Protein AF-0000000066254119 (afdb_homodimer)

Organism: Methanocaldococcus jannaschii (strain ATCC 43067 / DSM 2661 / JAL-1 / JCM 10045 / NBRC 100440) (NCBI:txid243232)

Nearest PDB structures (foldseek):
  2ejt-assembly1_A  TM=8.814E-01  e=1.852E-37  Pyrococcus horikoshii
  2ytz-assembly3_B  TM=8.829E-01  e=3.644E-37  Pyrococcus horikoshii
  2ytz-assembly3_A  TM=8.891E-01  e=6.777E-37  Pyrococcus horikoshii
  3axs-assembly1_A  TM=8.908E-01  e=1.238E-32  Aquifex aeolicus
  7qw8-assembly2_B  TM=5.969E-01  e=2.411E-04  Geobacillus stearothermophilus

Structure (mmCIF, N/CA/C/O backbone):
data_AF-0000000066254119-model_v1
#
loop_
_entity.id
_entity.type
_entity.pdbx_description
1 polymer 'tRNA (guanine(26)-N(2))-dimethyltransferase'
#
loop_
_atom_site.group_PDB
_atom_site.id
_atom_site.type_symbol
_atom_site.label_atom_id
_atom_site.label_alt_id
_atom_site.label_comp_id
_atom_site.label_asym_id
_atom_site.label_entity_id
_atom_site.label_seq_id
_atom_site.pdbx_PDB_ins_code
_atom_site.Cartn_x
_atom_site.Cartn_y
_atom_site.Cartn_z
_atom_site.occupancy
_atom_site.B_iso_or_equiv
_atom_site.auth_seq_id
_atom_site.auth_comp_id
_atom_site.auth_asym_id
_atom_site.auth_atom_id
_atom_site.pdbx_PDB_model_num
ATOM 1 N N . MET A 1 1 ? 25.312 -31.062 2.504 1 82.06 1 MET A N 1
ATOM 2 C CA . MET A 1 1 ? 25 -32.125 1.536 1 82.06 1 MET A CA 1
ATOM 3 C C . MET A 1 1 ? 24.703 -31.516 0.161 1 82.06 1 MET A C 1
ATOM 5 O O . MET A 1 1 ? 24.344 -30.344 0.052 1 82.06 1 MET A O 1
ATOM 9 N N . ILE A 1 2 ? 24.938 -32.281 -0.843 1 85.5 2 ILE A N 1
ATOM 10 C CA . ILE A 1 2 ? 24.75 -31.844 -2.217 1 85.5 2 ILE A CA 1
ATOM 11 C C . ILE A 1 2 ? 23.453 -32.438 -2.771 1 85.5 2 ILE A C 1
ATOM 13 O O . ILE A 1 2 ? 23.219 -33.656 -2.676 1 85.5 2 ILE A O 1
ATOM 17 N N . LEU A 1 3 ? 22.594 -31.547 -3.244 1 88.75 3 LEU A N 1
ATOM 18 C CA . LEU A 1 3 ? 21.312 -31.953 -3.834 1 88.75 3 LEU A CA 1
ATOM 19 C C . LEU A 1 3 ? 21.219 -31.469 -5.281 1 88.75 3 LEU A C 1
ATOM 21 O O . LEU A 1 3 ? 21.969 -30.594 -5.707 1 88.75 3 LEU A O 1
ATOM 25 N N . LYS A 1 4 ? 20.391 -32.219 -5.965 1 92.06 4 LYS A N 1
ATOM 26 C CA . LYS A 1 4 ? 20.094 -31.812 -7.332 1 92.06 4 LYS A CA 1
ATOM 27 C C . LYS A 1 4 ? 18.609 -31.531 -7.516 1 92.06 4 LYS A C 1
ATOM 29 O O . LYS A 1 4 ? 17.766 -32.281 -7.043 1 92.06 4 LYS A O 1
ATOM 34 N N . GLU A 1 5 ? 18.312 -30.406 -8.109 1 92.38 5 GLU A N 1
ATOM 35 C CA . GLU A 1 5 ? 16.953 -30.047 -8.523 1 92.38 5 GLU A CA 1
ATOM 36 C C . GLU A 1 5 ? 16.953 -29.453 -9.93 1 92.38 5 GLU A C 1
ATOM 38 O O . GLU A 1 5 ? 17.641 -28.469 -10.195 1 92.38 5 GLU A O 1
ATOM 43 N N . GLY A 1 6 ? 16.125 -30.094 -10.789 1 93.25 6 GLY A N 1
ATOM 44 C CA . GLY A 1 6 ? 16.25 -29.703 -12.18 1 93.25 6 GLY A CA 1
ATOM 45 C C . GLY A 1 6 ? 17.656 -29.875 -12.727 1 93.25 6 GLY A C 1
ATOM 46 O O . GLY A 1 6 ? 18.25 -30.953 -12.594 1 93.25 6 GLY A O 1
ATOM 47 N N . GLU A 1 7 ? 18.203 -28.828 -13.273 1 94.06 7 GLU A N 1
ATOM 48 C CA . GLU A 1 7 ? 19.531 -28.906 -13.875 1 94.06 7 GLU A CA 1
ATOM 49 C C . GLU A 1 7 ? 20.594 -28.312 -12.953 1 94.06 7 GLU A C 1
ATOM 51 O O . GLU A 1 7 ? 21.75 -28.125 -13.352 1 94.06 7 GLU A O 1
ATOM 56 N N . VAL A 1 8 ? 20.188 -28.062 -11.711 1 94.44 8 VAL A N 1
ATOM 57 C CA . VAL A 1 8 ? 21.094 -27.359 -10.805 1 94.44 8 VAL A CA 1
ATOM 58 C C . VAL A 1 8 ? 21.484 -28.281 -9.656 1 94.44 8 VAL A C 1
ATOM 60 O O . VAL A 1 8 ? 20.641 -28.938 -9.055 1 94.44 8 VAL A O 1
ATOM 63 N N . VAL A 1 9 ? 22.766 -28.344 -9.43 1 93.62 9 VAL A N 1
ATOM 64 C CA . VAL A 1 9 ? 23.328 -29 -8.258 1 93.62 9 VAL A CA 1
ATOM 65 C C . VAL A 1 9 ? 23.719 -27.969 -7.211 1 93.62 9 VAL A C 1
ATOM 67 O O . VAL A 1 9 ? 24.312 -26.938 -7.543 1 93.62 9 VAL A O 1
ATOM 70 N N . PHE A 1 10 ? 23.266 -28.219 -5.969 1 89.5 10 PHE A N 1
ATOM 71 C CA . PHE A 1 10 ? 23.516 -27.188 -4.98 1 89.5 10 PHE A CA 1
ATOM 72 C C . PHE A 1 10 ? 23.734 -27.797 -3.6 1 89.5 10 PHE A C 1
ATOM 74 O O . PHE A 1 10 ? 23.297 -28.922 -3.336 1 89.5 10 PHE A O 1
ATOM 81 N N . GLU A 1 11 ? 24.438 -27.047 -2.82 1 85.38 11 GLU A N 1
ATOM 82 C CA . GLU A 1 11 ? 24.75 -27.469 -1.46 1 85.38 11 GLU A CA 1
ATOM 83 C C . GLU A 1 11 ? 23.75 -26.906 -0.46 1 85.38 11 GLU A C 1
ATOM 85 O O . GLU A 1 11 ? 23.344 -25.75 -0.567 1 85.38 11 GLU A O 1
ATOM 90 N N . VAL A 1 12 ? 23.281 -27.75 0.381 1 78.69 12 VAL A N 1
ATOM 91 C CA . VAL A 1 12 ? 22.422 -27.328 1.484 1 78.69 12 VAL A CA 1
ATOM 92 C C . VAL A 1 12 ? 23.016 -27.812 2.809 1 78.69 12 VAL A C 1
ATOM 94 O O . VAL A 1 12 ? 23.844 -28.719 2.83 1 78.69 12 VAL A O 1
ATOM 97 N N . PRO A 1 13 ? 22.5 -27.078 3.828 1 76.56 13 PRO A N 1
ATOM 98 C CA . PRO A 1 13 ? 22.969 -27.594 5.117 1 76.56 13 PRO A CA 1
ATOM 99 C C . PRO A 1 13 ? 22.531 -29.031 5.383 1 76.56 13 PRO A C 1
ATOM 101 O O . PRO A 1 13 ? 21.469 -29.438 4.926 1 76.56 13 PRO A O 1
ATOM 104 N N . ASP A 1 14 ? 23.297 -29.75 6.215 1 72.06 14 ASP A N 1
ATOM 105 C CA . ASP A 1 14 ? 23 -31.141 6.516 1 72.06 14 ASP A CA 1
ATOM 106 C C . ASP A 1 14 ? 21.688 -31.281 7.297 1 72.06 14 ASP A C 1
ATOM 108 O O . ASP A 1 14 ? 20.906 -32.188 7.055 1 72.06 14 ASP A O 1
ATOM 112 N N . LYS A 1 15 ? 21.594 -30.359 8.328 1 67.5 15 LYS A N 1
ATOM 113 C CA . LYS A 1 15 ? 20.359 -30.359 9.102 1 67.5 15 LYS A CA 1
ATOM 114 C C . LYS A 1 15 ? 19.406 -29.281 8.617 1 67.5 15 LYS A C 1
ATOM 116 O O . LYS A 1 15 ? 19.625 -28.094 8.867 1 67.5 15 LYS A O 1
ATOM 121 N N . LEU A 1 16 ? 18.344 -29.812 7.742 1 68.81 16 LEU A N 1
ATOM 122 C CA . LEU A 1 16 ? 17.406 -28.828 7.207 1 68.81 16 LEU A CA 1
ATOM 123 C C . LEU A 1 16 ? 16.188 -28.688 8.117 1 68.81 16 LEU A C 1
ATOM 125 O O . LEU A 1 16 ? 15.5 -29.672 8.406 1 68.81 16 LEU A O 1
ATOM 129 N N . THR A 1 17 ? 15.953 -27.75 8.883 1 65.38 17 THR A N 1
ATOM 130 C CA . THR A 1 17 ? 14.789 -27.531 9.734 1 65.38 17 THR A CA 1
ATOM 131 C C . THR A 1 17 ? 13.773 -26.625 9.039 1 65.38 17 THR A C 1
ATOM 133 O O . THR A 1 17 ? 12.625 -26.516 9.484 1 65.38 17 THR A O 1
ATOM 136 N N . VAL A 1 18 ? 13.906 -26.203 7.852 1 69.5 18 VAL A N 1
ATOM 137 C CA . VAL A 1 18 ? 13.07 -25.312 7.039 1 69.5 18 VAL A CA 1
ATOM 138 C C . VAL A 1 18 ? 12.461 -24.234 7.914 1 69.5 18 VAL A C 1
ATOM 140 O O . VAL A 1 18 ? 11.242 -24.203 8.125 1 69.5 18 VAL A O 1
ATOM 143 N N . THR A 1 19 ? 13.062 -23.484 8.578 1 68.5 19 THR A N 1
ATOM 144 C CA . THR A 1 19 ? 12.664 -22.375 9.43 1 68.5 19 THR A CA 1
ATOM 145 C C . THR A 1 19 ? 13.414 -21.094 9.039 1 68.5 19 THR A C 1
ATOM 147 O O . THR A 1 19 ? 14.469 -21.172 8.406 1 68.5 19 THR A O 1
ATOM 150 N N . LYS A 1 20 ? 12.93 -20.078 9.508 1 66.5 20 LYS A N 1
ATOM 151 C CA . LYS A 1 20 ? 13.539 -18.766 9.258 1 66.5 20 LYS A CA 1
ATOM 152 C C . LYS A 1 20 ? 14.914 -18.672 9.898 1 66.5 20 LYS A C 1
ATOM 154 O O . LYS A 1 20 ? 15.758 -17.891 9.461 1 66.5 20 LYS A O 1
ATOM 159 N N . LYS A 1 21 ? 15.227 -19.531 10.766 1 67.06 21 LYS A N 1
ATOM 160 C CA . LYS A 1 21 ? 16.453 -19.453 11.555 1 67.06 21 LYS A CA 1
ATOM 161 C C . LYS A 1 21 ? 17.578 -20.266 10.914 1 67.06 21 LYS A C 1
ATOM 163 O O . LYS A 1 21 ? 18.734 -20.172 11.32 1 67.06 21 LYS A O 1
ATOM 168 N N . ASP A 1 22 ? 17.047 -20.828 9.875 1 70.94 22 ASP A N 1
ATOM 169 C CA . ASP A 1 22 ? 18.062 -21.625 9.203 1 70.94 22 ASP A CA 1
ATOM 170 C C . ASP A 1 22 ? 19.125 -20.734 8.578 1 70.94 22 ASP A C 1
ATOM 172 O O . ASP A 1 22 ? 18.828 -19.641 8.078 1 70.94 22 ASP A O 1
ATOM 176 N N . GLU A 1 23 ? 20.219 -21.266 8.633 1 70.56 23 GLU A N 1
ATOM 177 C CA . GLU A 1 23 ? 21.359 -20.5 8.102 1 70.56 23 GLU A CA 1
ATOM 178 C C . GLU A 1 23 ? 21.156 -20.188 6.617 1 70.56 23 GLU A C 1
ATOM 180 O O . GLU A 1 23 ? 21.453 -19.078 6.172 1 70.56 23 GLU A O 1
ATOM 185 N N . VAL A 1 24 ? 20.781 -21.203 5.906 1 76.12 24 VAL A N 1
ATOM 186 C CA . VAL A 1 24 ? 20.422 -21.047 4.504 1 76.12 24 VAL A CA 1
ATOM 187 C C . VAL A 1 24 ? 19.094 -21.75 4.23 1 76.12 24 VAL A C 1
ATOM 189 O O . VAL A 1 24 ? 18.969 -22.953 4.441 1 76.12 24 VAL A O 1
ATOM 192 N N . PHE A 1 25 ? 18.203 -20.969 3.695 1 82.5 25 PHE A N 1
ATOM 193 C CA . PHE A 1 25 ? 16.844 -21.469 3.551 1 82.5 25 PHE A CA 1
ATOM 194 C C . PHE A 1 25 ? 16.703 -22.328 2.289 1 82.5 25 PHE A C 1
ATOM 196 O O . PHE A 1 25 ? 17.172 -21.922 1.219 1 82.5 25 PHE A O 1
ATOM 203 N N . TYR A 1 26 ? 16.25 -23.5 2.447 1 84.06 26 TYR A N 1
ATOM 204 C CA . TYR A 1 26 ? 15.82 -24.359 1.36 1 84.06 26 TYR A CA 1
ATOM 205 C C . TYR A 1 26 ? 14.672 -25.266 1.808 1 84.06 26 TYR A C 1
ATOM 207 O O . TYR A 1 26 ? 14.789 -25.969 2.811 1 84.06 26 TYR A O 1
ATOM 215 N N . ASN A 1 27 ? 13.633 -25.234 1.086 1 83 27 ASN A N 1
ATOM 216 C CA . ASN A 1 27 ? 12.477 -26.094 1.378 1 83 27 ASN A CA 1
ATOM 217 C C . ASN A 1 27 ? 12.227 -27.094 0.258 1 83 27 ASN A C 1
ATOM 219 O O . ASN A 1 27 ? 11.664 -26.734 -0.782 1 83 27 ASN A O 1
ATOM 223 N N . PRO A 1 28 ? 12.547 -28.312 0.442 1 84.06 28 PRO A N 1
ATOM 224 C CA . PRO A 1 28 ? 12.375 -29.328 -0.598 1 84.06 28 PRO A CA 1
ATOM 225 C C . PRO A 1 28 ? 10.914 -29.5 -1.024 1 84.06 28 PRO A C 1
ATOM 227 O O . PRO A 1 28 ? 10.641 -29.859 -2.17 1 84.06 28 PRO A O 1
ATOM 230 N N . ARG A 1 29 ? 10.008 -29.203 -0.154 1 85.44 29 ARG A N 1
ATOM 231 C CA . ARG A 1 29 ? 8.586 -29.344 -0.445 1 85.44 29 ARG A CA 1
ATOM 232 C C . ARG A 1 29 ? 8.133 -28.344 -1.497 1 85.44 29 ARG A C 1
ATOM 234 O O . ARG A 1 29 ? 7.074 -28.5 -2.102 1 85.44 29 ARG A O 1
ATOM 241 N N . MET A 1 30 ? 9.039 -27.359 -1.735 1 90.94 30 MET A N 1
ATOM 242 C CA . MET A 1 30 ? 8.672 -26.297 -2.654 1 90.94 30 MET A CA 1
ATOM 243 C C . MET A 1 30 ? 9.188 -26.578 -4.062 1 90.94 30 MET A C 1
ATOM 245 O O . MET A 1 30 ? 9.109 -25.719 -4.941 1 90.94 30 MET A O 1
ATOM 249 N N . LYS A 1 31 ? 9.688 -27.781 -4.27 1 93.75 31 LYS A N 1
ATOM 250 C CA . LYS A 1 31 ? 10.172 -28.141 -5.598 1 93.75 31 LYS A CA 1
ATOM 251 C C . LYS A 1 31 ? 9.062 -28.031 -6.641 1 93.75 31 LYS A C 1
ATOM 253 O O . LYS A 1 31 ? 9.305 -27.562 -7.754 1 93.75 31 LYS A O 1
ATOM 258 N N . THR A 1 32 ? 7.879 -28.5 -6.266 1 95.81 32 THR A N 1
ATOM 259 C CA . THR A 1 32 ? 6.73 -28.406 -7.164 1 95.81 32 THR A CA 1
ATOM 260 C C . THR A 1 32 ? 6.48 -26.953 -7.566 1 95.81 32 THR A C 1
ATOM 262 O O . THR A 1 32 ? 6.242 -26.656 -8.742 1 95.81 32 THR A O 1
ATOM 265 N N . CYS A 1 33 ? 6.543 -26.094 -6.625 1 96.12 33 CYS A N 1
ATOM 266 C CA . CYS A 1 33 ? 6.359 -24.672 -6.863 1 96.12 33 CYS A CA 1
ATOM 267 C C . CYS A 1 33 ? 7.402 -24.141 -7.836 1 96.12 33 CYS A C 1
ATOM 269 O O . CYS A 1 33 ? 7.074 -23.391 -8.758 1 96.12 33 CYS A O 1
ATOM 271 N N . ARG A 1 34 ? 8.617 -24.516 -7.664 1 97.5 34 ARG A N 1
ATOM 272 C CA . ARG A 1 34 ? 9.727 -24.047 -8.484 1 97.5 34 ARG A CA 1
ATOM 273 C C . ARG A 1 34 ? 9.633 -24.594 -9.906 1 97.5 34 ARG A C 1
ATOM 275 O O . ARG A 1 34 ? 9.945 -23.906 -10.875 1 97.5 34 ARG A O 1
ATOM 282 N N . ASP A 1 35 ? 9.188 -25.875 -10.016 1 98.06 35 ASP A N 1
ATOM 283 C CA . ASP A 1 35 ? 8.969 -26.469 -11.328 1 98.06 35 ASP A CA 1
ATOM 284 C C . ASP A 1 35 ? 7.883 -25.719 -12.102 1 98.06 35 ASP A C 1
ATOM 286 O O . ASP A 1 35 ? 8.055 -25.406 -13.281 1 98.06 35 ASP A O 1
ATOM 290 N N . ILE A 1 36 ? 6.836 -25.422 -11.43 1 98.56 36 ILE A N 1
ATOM 291 C CA . ILE A 1 36 ? 5.73 -24.703 -12.055 1 98.56 36 ILE A CA 1
ATOM 292 C C . ILE A 1 36 ? 6.195 -23.297 -12.477 1 98.56 36 ILE A C 1
ATOM 294 O O . ILE A 1 36 ? 5.848 -22.828 -13.555 1 98.56 36 ILE A O 1
ATOM 298 N N . SER A 1 37 ? 6.977 -22.688 -11.664 1 98.56 37 SER A N 1
ATOM 299 C CA . SER A 1 37 ? 7.48 -21.359 -11.977 1 98.56 37 SER A CA 1
ATOM 300 C C . SER A 1 37 ? 8.312 -21.359 -13.258 1 98.56 37 SER A C 1
ATOM 302 O O . SER A 1 37 ? 8.219 -20.438 -14.07 1 98.56 37 SER A O 1
ATOM 304 N N . ILE A 1 38 ? 9.133 -22.375 -13.406 1 98.62 38 ILE A N 1
ATOM 305 C CA . ILE A 1 38 ? 9.938 -22.5 -14.617 1 98.62 38 ILE A CA 1
ATOM 306 C C . ILE A 1 38 ? 9.031 -22.594 -15.844 1 98.62 38 ILE A C 1
ATOM 308 O O . ILE A 1 38 ? 9.25 -21.891 -16.828 1 98.62 38 ILE A O 1
ATOM 312 N N . ALA A 1 39 ? 8.031 -23.438 -15.727 1 98.75 39 ALA A N 1
ATOM 313 C CA . ALA A 1 39 ? 7.117 -23.641 -16.844 1 98.75 39 ALA A CA 1
ATOM 314 C C . ALA A 1 39 ? 6.359 -22.344 -17.172 1 98.75 39 ALA A C 1
ATOM 316 O O . ALA A 1 39 ? 6.234 -21.969 -18.344 1 98.75 39 ALA A O 1
ATOM 317 N N . VAL A 1 40 ? 5.875 -21.656 -16.172 1 98.81 40 VAL A N 1
ATOM 318 C CA . VAL A 1 40 ? 5.055 -20.469 -16.344 1 98.81 40 VAL A CA 1
ATOM 319 C C . VAL A 1 40 ? 5.906 -19.328 -16.891 1 98.81 40 VAL A C 1
ATOM 321 O O . VAL A 1 40 ? 5.484 -18.609 -17.797 1 98.81 40 VAL A O 1
ATOM 324 N N . ILE A 1 41 ? 7.086 -19.109 -16.359 1 98.75 41 ILE A N 1
ATOM 325 C CA . ILE A 1 41 ? 7.941 -18.016 -16.812 1 98.75 41 ILE A CA 1
ATOM 326 C C . ILE A 1 41 ? 8.422 -18.281 -18.234 1 98.75 41 ILE A C 1
ATOM 328 O O . ILE A 1 41 ? 8.492 -17.359 -19.047 1 98.75 41 ILE A O 1
ATOM 332 N N . GLN A 1 42 ? 8.75 -19.547 -18.578 1 98.38 42 GLN A N 1
ATOM 333 C CA . GLN A 1 42 ? 9.086 -19.875 -19.969 1 98.38 42 GLN A CA 1
ATOM 334 C C . GLN A 1 42 ? 7.922 -19.594 -20.906 1 98.38 42 GLN A C 1
ATOM 336 O O . GLN A 1 42 ? 8.117 -19.078 -22 1 98.38 42 GLN A O 1
ATOM 341 N N . ALA A 1 43 ? 6.734 -20.016 -20.438 1 98.38 43 ALA A N 1
ATOM 342 C CA . ALA A 1 43 ? 5.547 -19.734 -21.25 1 98.38 43 ALA A CA 1
ATOM 343 C C . ALA A 1 43 ? 5.363 -18.234 -21.453 1 98.38 43 ALA A C 1
ATOM 345 O O . ALA A 1 43 ? 5.031 -17.797 -22.562 1 98.38 43 ALA A O 1
ATOM 346 N N . PHE A 1 44 ? 5.574 -17.469 -20.422 1 97.81 44 PHE A N 1
ATOM 347 C CA . PHE A 1 44 ? 5.496 -16.016 -20.5 1 97.81 44 PHE A CA 1
ATOM 348 C C . PHE A 1 44 ? 6.512 -15.461 -21.5 1 97.81 44 PHE A C 1
ATOM 350 O O . PHE A 1 44 ? 6.184 -14.609 -22.328 1 97.81 44 PHE A O 1
ATOM 357 N N . LEU A 1 45 ? 7.703 -15.953 -21.391 1 95.62 45 LEU A N 1
ATOM 358 C CA . LEU A 1 45 ? 8.773 -15.555 -22.297 1 95.62 45 LEU A CA 1
ATOM 359 C C . LEU A 1 45 ? 8.391 -15.836 -23.734 1 95.62 45 LEU A C 1
ATOM 361 O O . LEU A 1 45 ? 8.648 -15.016 -24.625 1 95.62 45 LEU A O 1
ATOM 365 N N . ASN A 1 46 ? 7.77 -16.922 -23.969 1 94.25 46 ASN A N 1
ATOM 366 C CA . ASN A 1 46 ? 7.41 -17.359 -25.312 1 94.25 46 ASN A CA 1
ATOM 367 C C . ASN A 1 46 ? 6.285 -16.516 -25.891 1 94.25 46 ASN A C 1
ATOM 369 O O . ASN A 1 46 ? 6.289 -16.203 -27.094 1 94.25 46 ASN A O 1
ATOM 373 N N . LEU A 1 47 ? 5.379 -16.125 -25.031 1 92.44 47 LEU A N 1
ATOM 374 C CA . LEU A 1 47 ? 4.133 -15.562 -25.547 1 92.44 47 LEU A CA 1
ATOM 375 C C . LEU A 1 47 ? 4.121 -14.047 -25.406 1 92.44 47 LEU A C 1
ATOM 377 O O . LEU A 1 47 ? 3.506 -13.352 -26.219 1 92.44 47 LEU A O 1
ATOM 381 N N . TYR A 1 48 ? 4.773 -13.508 -24.375 1 81.12 48 TYR A N 1
ATOM 382 C CA . TYR A 1 48 ? 4.551 -12.109 -24.016 1 81.12 48 TYR A CA 1
ATOM 383 C C . TYR A 1 48 ? 5.805 -11.281 -24.266 1 81.12 48 TYR A C 1
ATOM 385 O O . TYR A 1 48 ? 5.723 -10.062 -24.469 1 81.12 48 TYR A O 1
ATOM 393 N N . HIS A 1 49 ? 6.898 -11.938 -24.312 1 79.5 49 HIS A N 1
ATOM 394 C CA . HIS A 1 49 ? 8.133 -11.156 -24.297 1 79.5 49 HIS A CA 1
ATOM 395 C C . HIS A 1 49 ? 8.703 -10.992 -25.703 1 79.5 49 HIS A C 1
ATOM 397 O O . HIS A 1 49 ? 8.836 -11.977 -26.438 1 79.5 49 HIS A O 1
ATOM 403 N N . LYS A 1 50 ? 9.016 -9.758 -25.906 1 78.44 50 LYS A N 1
ATOM 404 C CA . LYS A 1 50 ? 9.484 -9.445 -27.25 1 78.44 50 LYS A CA 1
ATOM 405 C C . LYS A 1 50 ? 10.82 -8.711 -27.203 1 78.44 50 LYS A C 1
ATOM 407 O O . LYS A 1 50 ? 11.367 -8.344 -28.25 1 78.44 50 LYS A O 1
ATOM 412 N N . ARG A 1 51 ? 11.398 -8.586 -26.078 1 80.38 51 ARG A N 1
ATOM 413 C CA . ARG A 1 51 ? 12.625 -7.805 -25.953 1 80.38 51 ARG A CA 1
ATOM 414 C C . ARG A 1 51 ? 13.852 -8.703 -26.078 1 80.38 51 ARG A C 1
ATOM 416 O O . ARG A 1 51 ? 13.742 -9.922 -26 1 80.38 51 ARG A O 1
ATOM 423 N N . ASP A 1 52 ? 14.969 -7.992 -26.188 1 91.38 52 ASP A N 1
ATOM 424 C CA . ASP A 1 52 ? 16.219 -8.711 -26.375 1 91.38 52 ASP A CA 1
ATOM 425 C C . ASP A 1 52 ? 16.891 -8.992 -25.016 1 91.38 52 ASP A C 1
ATOM 427 O O . ASP A 1 52 ? 17.859 -9.75 -24.953 1 91.38 52 ASP A O 1
ATOM 431 N N . LYS A 1 53 ? 16.328 -8.32 -24.078 1 95.75 53 LYS A N 1
ATOM 432 C CA . LYS A 1 53 ? 16.844 -8.523 -22.719 1 95.75 53 LYS A CA 1
ATOM 433 C C . LYS A 1 53 ? 15.742 -9.008 -21.781 1 95.75 53 LYS A C 1
ATOM 435 O O . LYS A 1 53 ? 14.609 -8.531 -21.844 1 95.75 53 LYS A O 1
ATOM 440 N N . PHE A 1 54 ? 16.062 -10.016 -21.031 1 97 54 PHE A N 1
ATOM 441 C CA . PHE A 1 54 ? 15.148 -10.602 -20.062 1 97 54 PHE A CA 1
ATOM 442 C C . PHE A 1 54 ? 15.797 -10.703 -18.688 1 97 54 PHE A C 1
ATOM 444 O O . PHE A 1 54 ? 16.547 -11.648 -18.422 1 97 54 PHE A O 1
ATOM 451 N N . TYR A 1 55 ? 15.445 -9.727 -17.812 1 98.62 55 TYR A N 1
ATOM 452 C CA . TYR A 1 55 ? 16.047 -9.648 -16.484 1 98.62 55 TYR A CA 1
ATOM 453 C C . TYR A 1 55 ? 15.062 -10.094 -15.406 1 98.62 55 TYR A C 1
ATOM 455 O O . TYR A 1 55 ? 13.93 -9.609 -15.352 1 98.62 55 TYR A O 1
ATOM 463 N N . ILE A 1 56 ? 15.477 -11.078 -14.578 1 98.81 56 ILE A N 1
ATOM 464 C CA . ILE A 1 56 ? 14.633 -11.648 -13.531 1 98.81 56 ILE A CA 1
ATOM 465 C C . ILE A 1 56 ? 15.219 -11.32 -12.164 1 98.81 56 ILE A C 1
ATOM 467 O O . ILE A 1 56 ? 16.422 -11.461 -11.945 1 98.81 56 ILE A O 1
ATOM 471 N N . ALA A 1 57 ? 14.336 -10.875 -11.266 1 98.94 57 ALA A N 1
ATOM 472 C CA . ALA A 1 57 ? 14.75 -10.664 -9.875 1 98.94 57 ALA A CA 1
ATOM 473 C C . ALA A 1 57 ? 14.219 -11.773 -8.977 1 98.94 57 ALA A C 1
ATOM 475 O O . ALA A 1 57 ? 13.008 -12.008 -8.922 1 98.94 57 ALA A O 1
ATOM 476 N N . ASP A 1 58 ? 15.078 -12.453 -8.367 1 98.75 58 ASP A N 1
ATOM 477 C CA . ASP A 1 58 ? 14.789 -13.281 -7.199 1 98.75 58 ASP A CA 1
ATOM 478 C C . ASP A 1 58 ? 15.211 -12.578 -5.91 1 98.75 58 ASP A C 1
ATOM 480 O O . ASP A 1 58 ? 16.344 -12.727 -5.465 1 98.75 58 ASP A O 1
ATOM 484 N N . ALA A 1 59 ? 14.242 -11.898 -5.266 1 98.56 59 ALA A N 1
ATOM 485 C CA . ALA A 1 59 ? 14.578 -10.883 -4.266 1 98.56 59 ALA A CA 1
ATOM 486 C C . ALA A 1 59 ? 14.82 -11.523 -2.902 1 98.56 59 ALA A C 1
ATOM 488 O O . ALA A 1 59 ? 15.438 -10.914 -2.025 1 98.56 59 ALA A O 1
ATOM 489 N N . LEU A 1 60 ? 14.305 -12.68 -2.668 1 97.75 60 LEU A N 1
ATOM 490 C CA . LEU A 1 60 ? 14.477 -13.484 -1.459 1 97.75 60 LEU A CA 1
ATOM 491 C C . LEU A 1 60 ? 14.953 -14.891 -1.802 1 97.75 60 LEU A C 1
ATOM 493 O O . LEU A 1 60 ? 14.195 -15.852 -1.681 1 97.75 60 LEU A O 1
ATOM 497 N N . ALA A 1 61 ? 16.234 -15.008 -2.031 1 96.31 61 ALA A N 1
ATOM 498 C CA . ALA A 1 61 ? 16.734 -16.125 -2.834 1 96.31 61 ALA A CA 1
ATOM 499 C C . ALA A 1 61 ? 17.047 -17.328 -1.961 1 96.31 61 ALA A C 1
ATOM 501 O O . ALA A 1 61 ? 17.047 -18.469 -2.441 1 96.31 61 ALA A O 1
ATOM 502 N N . GLY A 1 62 ? 17.344 -17.109 -0.637 1 93.06 62 GLY A N 1
ATOM 503 C CA . GLY A 1 62 ? 17.719 -18.234 0.203 1 93.06 62 GLY A CA 1
ATOM 504 C C . GLY A 1 62 ? 18.938 -18.984 -0.31 1 93.06 62 GLY A C 1
ATOM 505 O O . GLY A 1 62 ? 20.016 -18.406 -0.475 1 93.06 62 GLY A O 1
ATOM 506 N N . SER A 1 63 ? 18.828 -20.234 -0.747 1 91.38 63 SER A N 1
ATOM 507 C CA . SER A 1 63 ? 19.906 -21.031 -1.299 1 91.38 63 SER A CA 1
ATOM 508 C C . SER A 1 63 ? 20.203 -20.641 -2.742 1 91.38 63 SER A C 1
ATOM 510 O O . SER A 1 63 ? 21.25 -21 -3.289 1 91.38 63 SER A O 1
ATOM 512 N N . GLY A 1 64 ? 19.312 -19.953 -3.264 1 94.69 64 GLY A N 1
ATOM 513 C CA . GLY A 1 64 ? 19.469 -19.5 -4.637 1 94.69 64 GLY A CA 1
ATOM 514 C C . GLY A 1 64 ? 18.938 -20.484 -5.656 1 94.69 64 GLY A C 1
ATOM 515 O O . GLY A 1 64 ? 18.969 -20.219 -6.859 1 94.69 64 GLY A O 1
ATOM 516 N N . ILE A 1 65 ? 18.344 -21.578 -5.223 1 95.25 65 ILE A N 1
ATOM 517 C CA . ILE A 1 65 ? 17.984 -22.688 -6.102 1 95.25 65 ILE A CA 1
ATOM 518 C C . ILE A 1 65 ? 17 -22.203 -7.156 1 95.25 65 ILE A C 1
ATOM 520 O O . ILE A 1 65 ? 17.156 -22.5 -8.344 1 95.25 65 ILE A O 1
ATOM 524 N N . ARG A 1 66 ? 16 -21.469 -6.781 1 96.81 66 ARG A N 1
ATOM 525 C CA . ARG A 1 66 ? 15 -21.016 -7.734 1 96.81 66 ARG A CA 1
ATOM 526 C C . ARG A 1 66 ? 15.633 -20.125 -8.805 1 96.81 66 ARG A C 1
ATOM 528 O O . ARG A 1 66 ? 15.461 -20.375 -10 1 96.81 66 ARG A O 1
ATOM 535 N N . GLY A 1 67 ? 16.328 -19.094 -8.375 1 98.25 67 GLY A N 1
ATOM 536 C CA . GLY A 1 67 ? 16.969 -18.172 -9.305 1 98.25 67 GLY A CA 1
ATOM 537 C C . GLY A 1 67 ? 18.016 -18.844 -10.188 1 98.25 67 GLY A C 1
ATOM 538 O O . GLY A 1 67 ? 18.125 -18.531 -11.367 1 98.25 67 GLY A O 1
ATOM 539 N N . LEU A 1 68 ? 18.766 -19.766 -9.625 1 98.19 68 LEU A N 1
ATOM 540 C CA . LEU A 1 68 ? 19.781 -20.484 -10.391 1 98.19 68 LEU A CA 1
ATOM 541 C C . LEU A 1 68 ? 19.141 -21.375 -11.445 1 98.19 68 LEU A C 1
ATOM 543 O O . LEU A 1 68 ? 19.672 -21.531 -12.547 1 98.19 68 LEU A O 1
ATOM 547 N N . ARG A 1 69 ? 18.031 -21.969 -11.062 1 98.25 69 ARG A N 1
ATOM 548 C CA . ARG A 1 69 ? 17.312 -22.766 -12.055 1 98.25 69 ARG A CA 1
ATOM 549 C C . ARG A 1 69 ? 16.781 -21.875 -13.18 1 98.25 69 ARG A C 1
ATOM 551 O O . ARG A 1 69 ? 16.781 -22.281 -14.344 1 98.25 69 ARG A O 1
ATOM 558 N N . TYR A 1 70 ? 16.266 -20.672 -12.828 1 98.69 70 TYR A N 1
ATOM 559 C CA . TYR A 1 70 ? 15.867 -19.734 -13.875 1 98.69 70 TYR A CA 1
ATOM 560 C C . TYR A 1 70 ? 17.016 -19.469 -14.836 1 98.69 70 TYR A C 1
ATOM 562 O O . TYR A 1 70 ? 16.828 -19.531 -16.062 1 98.69 70 TYR A O 1
ATOM 570 N N . ALA A 1 71 ? 18.188 -19.234 -14.328 1 98.5 71 ALA A N 1
ATOM 571 C CA . ALA A 1 71 ? 19.359 -18.875 -15.117 1 98.5 71 ALA A CA 1
ATOM 572 C C . ALA A 1 71 ? 19.781 -20.031 -16.016 1 98.5 71 ALA A C 1
ATOM 574 O O . ALA A 1 71 ? 20.234 -19.812 -17.141 1 98.5 71 ALA A O 1
ATOM 575 N N . LYS A 1 72 ? 19.641 -21.203 -15.516 1 98.06 72 LYS A N 1
ATOM 576 C CA . LYS A 1 72 ? 20.188 -22.375 -16.188 1 98.06 72 LYS A CA 1
ATOM 577 C C . LYS A 1 72 ? 19.156 -22.984 -17.141 1 98.06 72 LYS A C 1
ATOM 579 O O . LYS A 1 72 ? 19.516 -23.5 -18.203 1 98.06 72 LYS A O 1
ATOM 584 N N . GLU A 1 73 ? 17.906 -22.953 -16.75 1 98.19 73 GLU A N 1
ATOM 585 C CA . GLU A 1 73 ? 16.922 -23.812 -17.391 1 98.19 73 GLU A CA 1
ATOM 586 C C . GLU A 1 73 ? 16.062 -23.031 -18.391 1 98.19 73 GLU A C 1
ATOM 588 O O . GLU A 1 73 ? 15.5 -23.609 -19.312 1 98.19 73 GLU A O 1
ATOM 593 N N . LEU A 1 74 ? 15.906 -21.703 -18.234 1 98 74 LEU A N 1
ATOM 594 C CA . LEU A 1 74 ? 15.07 -20.938 -19.156 1 98 74 LEU A CA 1
ATOM 595 C C . LEU A 1 74 ? 15.766 -20.75 -20.5 1 98 74 LEU A C 1
ATOM 597 O O . LEU A 1 74 ? 16.984 -20.547 -20.547 1 98 74 LEU A O 1
ATOM 601 N N . GLU A 1 75 ? 15 -20.875 -21.547 1 95.69 75 GLU A N 1
ATOM 602 C CA . GLU A 1 75 ? 15.492 -20.688 -22.906 1 95.69 75 GLU A CA 1
ATOM 603 C C . GLU A 1 75 ? 15.086 -19.312 -23.453 1 95.69 75 GLU A C 1
ATOM 605 O O . GLU A 1 75 ? 13.906 -18.969 -23.453 1 95.69 75 GLU A O 1
ATOM 610 N N . PHE A 1 76 ? 16.062 -18.609 -23.859 1 94.62 76 PHE A N 1
ATOM 611 C CA . PHE A 1 76 ? 15.812 -17.281 -24.375 1 94.62 76 PHE A CA 1
ATOM 612 C C . PHE A 1 76 ? 16.828 -16.906 -25.453 1 94.62 76 PHE A C 1
ATOM 614 O O . PHE A 1 76 ? 18.031 -17.141 -25.281 1 94.62 76 PHE A O 1
ATOM 621 N N . ASN A 1 77 ? 16.281 -16.438 -26.625 1 91.06 77 ASN A N 1
ATOM 622 C CA . ASN A 1 77 ? 17.156 -15.938 -27.688 1 91.06 77 ASN A CA 1
ATOM 623 C C . ASN A 1 77 ? 17.578 -14.492 -27.438 1 91.06 77 ASN A C 1
ATOM 625 O O . ASN A 1 77 ? 17.062 -13.57 -28.062 1 91.06 77 ASN A O 1
ATOM 629 N N . GLY A 1 78 ? 18.344 -14.078 -26.609 1 94 78 GLY A N 1
ATOM 630 C CA . GLY A 1 78 ? 18.859 -12.789 -26.188 1 94 78 GLY A CA 1
ATOM 631 C C . GLY A 1 78 ? 19.625 -12.852 -24.875 1 94 78 GLY A C 1
ATOM 632 O O . GLY A 1 78 ? 20.234 -13.875 -24.562 1 94 78 GLY A O 1
ATOM 633 N N . GLU A 1 79 ? 19.672 -11.773 -24.219 1 96.75 79 GLU A N 1
ATOM 634 C CA . GLU A 1 79 ? 20.375 -11.711 -22.938 1 96.75 79 GLU A CA 1
ATOM 635 C C . GLU A 1 79 ? 19.438 -12.016 -21.781 1 96.75 79 GLU A C 1
ATOM 637 O O . GLU A 1 79 ? 18.484 -11.273 -21.516 1 96.75 79 GLU A O 1
ATOM 642 N N . LEU A 1 80 ? 19.594 -13.117 -21.234 1 97.62 80 LEU A N 1
ATOM 643 C CA . LEU A 1 80 ? 18.891 -13.484 -20.016 1 97.62 80 LEU A CA 1
ATOM 644 C C . LEU A 1 80 ? 19.812 -13.383 -18.812 1 97.62 80 LEU A C 1
ATOM 646 O O . LEU A 1 80 ? 20.906 -13.953 -18.812 1 97.62 80 LEU A O 1
ATOM 650 N N . LYS A 1 81 ? 19.438 -12.625 -17.828 1 98.56 81 LYS A N 1
ATOM 651 C CA . LYS A 1 81 ? 20.219 -12.484 -16.594 1 98.56 81 LYS A CA 1
ATOM 652 C C . LYS A 1 81 ? 19.328 -12.523 -15.367 1 98.56 81 LYS A C 1
ATOM 654 O O . LYS A 1 81 ? 18.25 -11.945 -15.352 1 98.56 81 LYS A O 1
ATOM 659 N N . VAL A 1 82 ? 19.75 -13.219 -14.391 1 98.88 82 VAL A N 1
ATOM 660 C CA . VAL A 1 82 ? 19 -13.344 -13.141 1 98.88 82 VAL A CA 1
ATOM 661 C C . VAL A 1 82 ? 19.734 -12.617 -12.016 1 98.88 82 VAL A C 1
ATOM 663 O O . VAL A 1 82 ? 20.938 -12.82 -11.828 1 98.88 82 VAL A O 1
ATOM 666 N N . PHE A 1 83 ? 19.031 -11.766 -11.367 1 98.94 83 PHE A N 1
ATOM 667 C CA . PHE A 1 83 ? 19.531 -11.047 -10.211 1 98.94 83 PHE A CA 1
ATOM 668 C C . PHE A 1 83 ? 19.016 -11.664 -8.914 1 98.94 83 PHE A C 1
ATOM 670 O O . PHE A 1 83 ? 17.812 -11.656 -8.648 1 98.94 83 PHE A O 1
ATOM 677 N N . LEU A 1 84 ? 19.969 -12.242 -8.164 1 98.81 84 LEU A N 1
ATOM 678 C CA . LEU A 1 84 ? 19.594 -12.906 -6.918 1 98.81 84 LEU A CA 1
ATOM 679 C C . LEU A 1 84 ? 20 -12.055 -5.715 1 98.81 84 LEU A C 1
ATOM 681 O O . LEU A 1 84 ? 21.094 -11.5 -5.68 1 98.81 84 LEU A O 1
ATOM 685 N N . ASN A 1 85 ? 19.016 -11.906 -4.766 1 98.75 85 ASN A N 1
ATOM 686 C CA . ASN A 1 85 ? 19.281 -11.117 -3.566 1 98.75 85 ASN A CA 1
ATOM 687 C C . ASN A 1 85 ? 18.844 -11.852 -2.303 1 98.75 85 ASN A C 1
ATOM 689 O O . ASN A 1 85 ? 17.828 -12.547 -2.303 1 98.75 85 ASN A O 1
ATOM 693 N N . ASP A 1 86 ? 19.719 -11.773 -1.308 1 97.62 86 ASP A N 1
ATOM 694 C CA . ASP A 1 86 ? 19.328 -12.188 0.035 1 97.62 86 ASP A CA 1
ATOM 695 C C . ASP A 1 86 ? 20 -11.32 1.096 1 97.62 86 ASP A C 1
ATOM 697 O O . ASP A 1 86 ? 21.156 -10.93 0.944 1 97.62 86 ASP A O 1
ATOM 701 N N . ILE A 1 87 ? 19.203 -11.055 2.098 1 96.94 87 ILE A N 1
ATOM 702 C CA . ILE A 1 87 ? 19.719 -10.195 3.152 1 96.94 87 ILE A CA 1
ATOM 703 C C . ILE A 1 87 ? 20.766 -10.961 3.973 1 96.94 87 ILE A C 1
ATOM 705 O O . ILE A 1 87 ? 21.656 -10.359 4.562 1 96.94 87 ILE A O 1
ATOM 709 N N . ASN A 1 88 ? 20.703 -12.266 4.039 1 95.56 88 ASN A N 1
ATOM 710 C CA . ASN A 1 88 ? 21.625 -13.117 4.781 1 95.56 88 ASN A CA 1
ATOM 711 C C . ASN A 1 88 ? 22.953 -13.273 4.047 1 95.56 88 ASN A C 1
ATOM 713 O O . ASN A 1 88 ? 23 -13.836 2.953 1 95.56 88 ASN A O 1
ATOM 717 N N . PRO A 1 89 ? 24.031 -12.922 4.668 1 96.56 89 PRO A N 1
ATOM 718 C CA . PRO A 1 89 ? 25.328 -13.023 4 1 96.56 89 PRO A CA 1
ATOM 719 C C . PRO A 1 89 ? 25.734 -14.461 3.701 1 96.56 89 PRO A C 1
ATOM 721 O O . PRO A 1 89 ? 26.422 -14.727 2.709 1 96.56 89 PRO A O 1
ATOM 724 N N . LYS A 1 90 ? 25.328 -15.344 4.508 1 94.19 90 LYS A N 1
ATOM 725 C CA . LYS A 1 90 ? 25.625 -16.75 4.246 1 94.19 90 LYS A CA 1
ATOM 726 C C . LYS A 1 90 ? 24.906 -17.25 2.996 1 94.19 90 LYS A C 1
ATOM 728 O O . LYS A 1 90 ? 25.438 -18.047 2.238 1 94.19 90 LYS A O 1
ATOM 733 N N . ALA A 1 91 ? 23.641 -16.781 2.863 1 94.31 91 ALA A N 1
ATOM 734 C CA . ALA A 1 91 ? 22.906 -17.109 1.644 1 94.31 91 ALA A CA 1
ATOM 735 C C . ALA A 1 91 ? 23.609 -16.547 0.413 1 94.31 91 ALA A C 1
ATOM 737 O O . ALA A 1 91 ? 23.719 -17.219 -0.614 1 94.31 91 ALA A O 1
ATOM 738 N N . TYR A 1 92 ? 24.078 -15.336 0.555 1 96.75 92 TYR A N 1
ATOM 739 C CA . TYR A 1 92 ? 24.812 -14.672 -0.514 1 96.75 92 TYR A CA 1
ATOM 740 C C . TYR A 1 92 ? 26 -15.516 -0.967 1 96.75 92 TYR A C 1
ATOM 742 O O . TYR A 1 92 ? 26.156 -15.781 -2.16 1 96.75 92 TYR A O 1
ATOM 750 N N . GLU A 1 93 ? 26.797 -15.945 -0.071 1 95.81 93 GLU A N 1
ATOM 751 C CA . GLU A 1 93 ? 27.969 -16.75 -0.369 1 95.81 93 GLU A CA 1
ATOM 752 C C . GLU A 1 93 ? 27.578 -18.094 -0.993 1 95.81 93 GLU A C 1
ATOM 754 O O . GLU A 1 93 ? 28.234 -18.562 -1.926 1 95.81 93 GLU A O 1
ATOM 759 N N . LYS A 1 94 ? 26.547 -18.656 -0.423 1 94.12 94 LYS A N 1
ATOM 760 C CA . LYS A 1 94 ? 26.078 -19.953 -0.914 1 94.12 94 LYS A CA 1
ATOM 761 C C . LYS A 1 94 ? 25.609 -19.859 -2.361 1 94.12 94 LYS A C 1
ATOM 763 O O . LYS A 1 94 ? 25.859 -20.766 -3.162 1 94.12 94 LYS A O 1
ATOM 768 N N . ILE A 1 95 ? 24.906 -18.781 -2.662 1 96.56 95 ILE A N 1
ATOM 769 C CA . ILE A 1 95 ? 24.422 -18.578 -4.023 1 96.56 95 ILE A CA 1
ATOM 770 C C . ILE A 1 95 ? 25.609 -18.5 -4.984 1 96.56 95 ILE A C 1
ATOM 772 O O . ILE A 1 95 ? 25.578 -19.109 -6.055 1 96.56 95 ILE A O 1
ATOM 776 N N . ILE A 1 96 ? 26.625 -17.812 -4.594 1 97 96 ILE A N 1
ATOM 777 C CA . ILE A 1 96 ? 27.828 -17.656 -5.426 1 97 96 ILE A CA 1
ATOM 778 C C . ILE A 1 96 ? 28.484 -19.016 -5.629 1 97 96 ILE A C 1
ATOM 780 O O . ILE A 1 96 ? 28.844 -19.375 -6.75 1 97 96 ILE A O 1
ATOM 784 N N . ASN A 1 97 ? 28.609 -19.734 -4.602 1 95.38 97 ASN A N 1
ATOM 785 C CA . ASN A 1 97 ? 29.234 -21.047 -4.676 1 95.38 97 ASN A CA 1
ATOM 786 C C . ASN A 1 97 ? 28.422 -22 -5.543 1 95.38 97 ASN A C 1
ATOM 788 O O . ASN A 1 97 ? 28.984 -22.766 -6.336 1 95.38 97 ASN A O 1
ATOM 792 N N . ASN A 1 98 ? 27.141 -21.969 -5.297 1 95.19 98 ASN A N 1
ATOM 793 C CA . ASN A 1 98 ? 26.266 -22.844 -6.078 1 95.19 98 ASN A CA 1
ATOM 794 C C . ASN A 1 98 ? 26.297 -22.484 -7.562 1 95.19 98 ASN A C 1
ATOM 796 O O . ASN A 1 98 ? 26.219 -23.359 -8.422 1 95.19 98 ASN A O 1
ATOM 800 N N . ALA A 1 99 ? 26.359 -21.203 -7.84 1 96.88 99 ALA A N 1
ATOM 801 C CA . ALA A 1 99 ? 26.469 -20.766 -9.227 1 96.88 99 ALA A CA 1
ATOM 802 C C . ALA A 1 99 ? 27.766 -21.281 -9.867 1 96.88 99 ALA A C 1
ATOM 804 O O . ALA A 1 99 ? 27.75 -21.734 -11.008 1 96.88 99 ALA A O 1
ATOM 805 N N . LYS A 1 100 ? 28.844 -21.219 -9.141 1 95.88 100 LYS A N 1
ATOM 806 C CA . LYS A 1 100 ? 30.141 -21.703 -9.625 1 95.88 100 LYS A CA 1
ATOM 807 C C . LYS A 1 100 ? 30.109 -23.203 -9.883 1 95.88 100 LYS A C 1
ATOM 809 O O . LYS A 1 100 ? 30.625 -23.672 -10.898 1 95.88 100 LYS A O 1
ATOM 814 N N . LEU A 1 101 ? 29.5 -23.859 -8.961 1 94.5 101 LEU A N 1
ATOM 815 C CA . LEU A 1 101 ? 29.391 -25.312 -9.055 1 94.5 101 LEU A CA 1
ATOM 816 C C . LEU A 1 101 ? 28.672 -25.719 -10.344 1 94.5 101 LEU A C 1
ATOM 818 O O . LEU A 1 101 ? 28.953 -26.781 -10.906 1 94.5 101 LEU A O 1
ATOM 822 N N . ASN A 1 102 ? 27.766 -24.875 -10.812 1 96.94 102 ASN A N 1
ATOM 823 C CA . ASN A 1 102 ? 26.953 -25.203 -11.977 1 96.94 102 ASN A CA 1
ATOM 824 C C . ASN A 1 102 ? 27.391 -24.438 -13.211 1 96.94 102 ASN A C 1
ATOM 826 O O . ASN A 1 102 ? 26.734 -24.484 -14.258 1 96.94 102 ASN A O 1
ATOM 830 N N . GLU A 1 103 ? 28.453 -23.656 -13.117 1 97 103 GLU A N 1
ATOM 831 C CA . GLU A 1 103 ? 29 -22.859 -14.203 1 97 103 GLU A CA 1
ATOM 832 C C . GLU A 1 103 ? 27.969 -21.875 -14.758 1 97 103 GLU A C 1
ATOM 834 O O . GLU A 1 103 ? 27.797 -21.781 -15.977 1 97 103 GLU A O 1
ATOM 839 N N . ILE A 1 104 ? 27.234 -21.344 -13.883 1 97.62 104 ILE A N 1
ATOM 840 C CA . ILE A 1 104 ? 26.234 -20.344 -14.242 1 97.62 104 ILE A CA 1
ATOM 841 C C . ILE A 1 104 ? 26.875 -18.953 -14.156 1 97.62 104 ILE A C 1
ATOM 843 O O . ILE A 1 104 ? 27.328 -18.531 -13.086 1 97.62 104 ILE A O 1
ATOM 847 N N . GLU A 1 105 ? 26.844 -18.203 -15.266 1 97.38 105 GLU A N 1
ATOM 848 C CA . GLU A 1 105 ? 27.547 -16.938 -15.305 1 97.38 105 GLU A CA 1
ATOM 849 C C . GLU A 1 105 ? 26.562 -15.773 -15.508 1 97.38 105 GLU A C 1
ATOM 851 O O . GLU A 1 105 ? 26.906 -14.617 -15.25 1 97.38 105 GLU A O 1
ATOM 856 N N . ASN A 1 106 ? 25.391 -16.062 -15.984 1 98.19 106 ASN A N 1
ATOM 857 C CA . ASN A 1 106 ? 24.453 -15 -16.297 1 98.19 106 ASN A CA 1
ATOM 858 C C . ASN A 1 106 ? 23.641 -14.602 -15.062 1 98.19 106 ASN A C 1
ATOM 860 O O . ASN A 1 106 ? 22.406 -14.523 -15.125 1 98.19 106 ASN A O 1
ATOM 864 N N . ILE A 1 107 ? 24.344 -14.297 -13.961 1 98.69 107 ILE A N 1
ATOM 865 C CA . ILE A 1 107 ? 23.688 -13.891 -12.727 1 98.69 107 ILE A CA 1
ATOM 866 C C . ILE A 1 107 ? 24.438 -12.734 -12.078 1 98.69 107 ILE A C 1
ATOM 868 O O . ILE A 1 107 ? 25.641 -12.555 -12.328 1 98.69 107 ILE A O 1
ATOM 872 N N . ASP A 1 108 ? 23.75 -11.914 -11.367 1 98.75 108 ASP A N 1
ATOM 873 C CA . ASP A 1 108 ? 24.281 -10.984 -10.383 1 98.75 108 ASP A CA 1
ATOM 874 C C . ASP A 1 108 ? 23.719 -11.266 -8.992 1 98.75 108 ASP A C 1
ATOM 876 O O . ASP A 1 108 ? 22.516 -11.531 -8.852 1 98.75 108 ASP A O 1
ATOM 880 N N . VAL A 1 109 ? 24.594 -11.312 -8.055 1 98.69 109 VAL A N 1
ATOM 881 C CA . VAL A 1 109 ? 24.172 -11.648 -6.699 1 98.69 109 VAL A CA 1
ATOM 882 C C . VAL A 1 109 ? 24.359 -10.445 -5.777 1 98.69 109 VAL A C 1
ATOM 884 O O . VAL A 1 109 ? 25.359 -9.742 -5.867 1 98.69 109 VAL A O 1
ATOM 887 N N . PHE A 1 110 ? 23.359 -10.188 -4.918 1 98.75 110 PHE A N 1
ATOM 888 C CA . PHE A 1 110 ? 23.359 -9.047 -4.02 1 98.75 110 PHE A CA 1
ATOM 889 C C . PHE A 1 110 ? 23.094 -9.484 -2.582 1 98.75 110 PHE A C 1
ATOM 891 O O . PHE A 1 110 ? 22.422 -10.484 -2.348 1 98.75 110 PHE A O 1
ATOM 898 N N . ASN A 1 111 ? 23.672 -8.805 -1.636 1 98.38 111 ASN A N 1
ATOM 899 C CA . ASN A 1 111 ? 23.469 -9.008 -0.205 1 98.38 111 ASN A CA 1
ATOM 900 C C . ASN A 1 111 ? 22.875 -7.77 0.453 1 98.38 111 ASN A C 1
ATOM 902 O O . ASN A 1 111 ? 23.562 -7.047 1.174 1 98.38 111 ASN A O 1
ATOM 906 N N . GLU A 1 112 ? 21.562 -7.582 0.215 1 97.81 112 GLU A N 1
ATOM 907 C CA . GLU A 1 112 ? 20.844 -6.398 0.681 1 97.81 112 GLU A CA 1
ATOM 908 C C . GLU A 1 112 ? 19.422 -6.758 1.138 1 97.81 112 GLU A C 1
ATOM 910 O O . GLU A 1 112 ? 18.969 -7.879 0.913 1 97.81 112 GLU A O 1
ATOM 915 N N . ASP A 1 113 ? 18.781 -5.805 1.87 1 97.94 113 ASP A N 1
ATOM 916 C CA . ASP A 1 113 ? 17.344 -5.887 2.09 1 97.94 113 ASP A CA 1
ATOM 917 C C . ASP A 1 113 ? 16.594 -5.93 0.764 1 97.94 113 ASP A C 1
ATOM 919 O O . ASP A 1 113 ? 16.922 -5.203 -0.174 1 97.94 113 ASP A O 1
ATOM 923 N N . ALA A 1 114 ? 15.656 -6.82 0.699 1 98.56 114 ALA A N 1
ATOM 924 C CA . ALA A 1 114 ? 14.938 -7.031 -0.556 1 98.56 114 ALA A CA 1
ATOM 925 C C . ALA A 1 114 ? 14.336 -5.727 -1.069 1 98.56 114 ALA A C 1
ATOM 927 O O . ALA A 1 114 ? 14.359 -5.453 -2.271 1 98.56 114 ALA A O 1
ATOM 928 N N . ASN A 1 115 ? 13.734 -4.93 -0.145 1 98.62 115 ASN A N 1
ATOM 929 C CA . ASN A 1 115 ? 13.148 -3.658 -0.564 1 98.62 115 ASN A CA 1
ATOM 930 C C . ASN A 1 115 ? 14.219 -2.701 -1.091 1 98.62 115 ASN A C 1
ATOM 932 O O . ASN A 1 115 ? 13.984 -1.986 -2.068 1 98.62 115 ASN A O 1
ATOM 936 N N . THR A 1 116 ? 15.352 -2.652 -0.436 1 98.5 116 THR A N 1
ATOM 937 C CA . THR A 1 116 ? 16.469 -1.822 -0.896 1 98.5 116 THR A CA 1
ATOM 938 C C . THR A 1 116 ? 16.938 -2.27 -2.275 1 98.5 116 THR A C 1
ATOM 940 O O . THR A 1 116 ? 17.078 -1.449 -3.184 1 98.5 116 THR A O 1
ATOM 943 N N . PHE A 1 117 ? 17.109 -3.596 -2.385 1 98.75 117 PHE A N 1
ATOM 944 C CA . PHE A 1 117 ? 17.547 -4.191 -3.643 1 98.75 117 PHE A CA 1
ATOM 945 C C . PHE A 1 117 ? 16.609 -3.824 -4.777 1 98.75 117 PHE A C 1
ATOM 947 O O . PHE A 1 117 ? 17.047 -3.373 -5.836 1 98.75 117 PHE A O 1
ATOM 954 N N . LEU A 1 118 ? 15.312 -3.961 -4.582 1 98.81 118 LEU A N 1
ATOM 955 C CA . LEU A 1 118 ? 14.305 -3.695 -5.602 1 98.81 118 LEU A CA 1
ATOM 956 C C . LEU A 1 118 ? 14.227 -2.205 -5.91 1 98.81 118 LEU A C 1
ATOM 958 O O . LEU A 1 118 ? 14.086 -1.813 -7.074 1 98.81 118 LEU A O 1
ATOM 962 N N . SER A 1 119 ? 14.312 -1.341 -4.844 1 98.12 119 SER A N 1
ATOM 963 C CA . SER A 1 119 ? 14.195 0.101 -5.039 1 98.12 119 SER A CA 1
ATOM 964 C C . SER A 1 119 ? 15.32 0.631 -5.922 1 98.12 119 SER A C 1
ATOM 966 O O . SER A 1 119 ? 15.125 1.581 -6.684 1 98.12 119 SER A O 1
ATOM 968 N N . LYS A 1 120 ? 16.453 -0.01 -5.91 1 98.19 120 LYS A N 1
ATOM 969 C CA . LYS A 1 120 ? 17.625 0.403 -6.691 1 98.19 120 LYS A CA 1
ATOM 970 C C . LYS A 1 120 ? 17.438 0.065 -8.172 1 98.19 120 LYS A C 1
ATOM 972 O O . LYS A 1 120 ? 18.172 0.569 -9.023 1 98.19 120 LYS A O 1
ATOM 977 N N . HIS A 1 121 ? 16.5 -0.794 -8.461 1 98.56 121 HIS A N 1
ATOM 978 C CA . HIS A 1 121 ? 16.281 -1.267 -9.82 1 98.56 121 HIS A CA 1
ATOM 979 C C . HIS A 1 121 ? 14.914 -0.829 -10.344 1 98.56 121 HIS A C 1
ATOM 981 O O . HIS A 1 121 ? 14.109 -1.662 -10.766 1 98.56 121 HIS A O 1
ATOM 987 N N . PHE A 1 122 ? 14.68 0.486 -10.344 1 98.19 122 PHE A N 1
ATOM 988 C CA . PHE A 1 122 ? 13.414 1.095 -10.734 1 98.19 122 PHE A CA 1
ATOM 989 C C . PHE A 1 122 ? 13.094 0.79 -12.195 1 98.19 122 PHE A C 1
ATOM 991 O O . PHE A 1 122 ? 13.852 1.152 -13.094 1 98.19 122 PHE A O 1
ATOM 998 N N . ARG A 1 123 ? 12.016 0.11 -12.445 1 98.44 123 ARG A N 1
ATOM 999 C CA . ARG A 1 123 ? 11.516 -0.2 -13.789 1 98.44 123 ARG A CA 1
ATOM 1000 C C . ARG A 1 123 ? 12.57 -0.936 -14.602 1 98.44 123 ARG A C 1
ATOM 1002 O O . ARG A 1 123 ? 12.773 -0.631 -15.781 1 98.44 123 ARG A O 1
ATOM 1009 N N . PHE A 1 124 ? 13.18 -1.946 -13.977 1 98.44 124 PHE A N 1
ATOM 1010 C CA . PHE A 1 124 ? 14.367 -2.566 -14.555 1 98.44 124 PHE A CA 1
ATOM 1011 C C . PHE A 1 124 ? 14.086 -4.008 -14.953 1 98.44 124 PHE A C 1
ATOM 1013 O O . PHE A 1 124 ? 14.57 -4.477 -15.984 1 98.44 124 PHE A O 1
ATOM 1020 N N . PHE A 1 125 ? 13.281 -4.711 -14.219 1 98.69 125 PHE A N 1
ATOM 1021 C CA . PHE A 1 125 ? 13.141 -6.156 -14.367 1 98.69 125 PHE A CA 1
ATOM 1022 C C . PHE A 1 125 ? 11.945 -6.5 -15.242 1 98.69 125 PHE A C 1
ATOM 1024 O O . PHE A 1 125 ? 10.914 -5.832 -15.18 1 98.69 125 PHE A O 1
ATOM 1031 N N . ASN A 1 126 ? 12.102 -7.551 -15.945 1 98.12 126 ASN A N 1
ATOM 1032 C CA . ASN A 1 126 ? 10.992 -8.148 -16.688 1 98.12 126 ASN A CA 1
ATOM 1033 C C . ASN A 1 126 ? 10.164 -9.07 -15.797 1 98.12 126 ASN A C 1
ATOM 1035 O O . ASN A 1 126 ? 8.961 -9.234 -16.016 1 98.12 126 ASN A O 1
ATOM 1039 N N . VAL A 1 127 ? 10.82 -9.695 -14.883 1 98.75 127 VAL A N 1
ATOM 1040 C CA . VAL A 1 127 ? 10.172 -10.57 -13.906 1 98.75 127 VAL A CA 1
ATOM 1041 C C . VAL A 1 127 ? 10.68 -10.234 -12.508 1 98.75 127 VAL A C 1
ATOM 1043 O O . VAL A 1 127 ? 11.883 -10.109 -12.289 1 98.75 127 VAL A O 1
ATOM 1046 N N . VAL A 1 128 ? 9.773 -10.023 -11.609 1 98.94 128 VAL A N 1
ATOM 1047 C CA . VAL A 1 128 ? 10.109 -9.922 -10.195 1 98.94 128 VAL A CA 1
ATOM 1048 C C . VAL A 1 128 ? 9.453 -11.07 -9.43 1 98.94 128 VAL A C 1
ATOM 1050 O O . VAL A 1 128 ? 8.227 -11.211 -9.445 1 98.94 128 VAL A O 1
ATOM 1053 N N . ASP A 1 129 ? 10.266 -11.875 -8.828 1 98.88 129 ASP A N 1
ATOM 1054 C CA . ASP A 1 129 ? 9.805 -13.039 -8.078 1 98.88 129 ASP A CA 1
ATOM 1055 C C . ASP A 1 129 ? 9.984 -12.828 -6.578 1 98.88 129 ASP A C 1
ATOM 1057 O O . ASP A 1 129 ? 11.109 -12.664 -6.098 1 98.88 129 ASP A O 1
ATOM 1061 N N . ILE A 1 130 ? 8.875 -12.82 -5.832 1 98.75 130 ILE A N 1
ATOM 1062 C CA . ILE A 1 130 ? 8.852 -12.602 -4.387 1 98.75 130 ILE A CA 1
ATOM 1063 C C . ILE A 1 130 ? 8.352 -13.859 -3.686 1 98.75 130 ILE A C 1
ATOM 1065 O O . ILE A 1 130 ? 7.168 -14.203 -3.789 1 98.75 130 ILE A O 1
ATOM 1069 N N . ASP A 1 131 ? 9.195 -14.492 -2.984 1 96.38 131 ASP A N 1
ATOM 1070 C CA . ASP A 1 131 ? 8.859 -15.719 -2.27 1 96.38 131 ASP A CA 1
ATOM 1071 C C . ASP A 1 131 ? 9.312 -15.648 -0.814 1 96.38 131 ASP A C 1
ATOM 1073 O O . ASP A 1 131 ? 10.242 -16.359 -0.414 1 96.38 131 ASP A O 1
ATOM 1077 N N . PRO A 1 132 ? 8.633 -14.922 0.008 1 94.81 132 PRO A N 1
ATOM 1078 C CA . PRO A 1 132 ? 9 -14.781 1.419 1 94.81 132 PRO A CA 1
ATOM 1079 C C . PRO A 1 132 ? 8.398 -15.883 2.295 1 94.81 132 PRO A C 1
ATOM 1081 O O . PRO A 1 132 ? 7.555 -16.656 1.832 1 94.81 132 PRO A O 1
ATOM 1084 N N . PHE A 1 133 ? 8.945 -15.891 3.533 1 89.19 133 PHE A N 1
ATOM 1085 C CA . PHE A 1 133 ? 8.188 -16.578 4.574 1 89.19 133 PHE A CA 1
ATOM 1086 C C . PHE A 1 133 ? 6.98 -15.766 5 1 89.19 133 PHE A C 1
ATOM 1088 O O . PHE A 1 133 ? 7.117 -14.609 5.41 1 89.19 133 PHE A O 1
ATOM 1095 N N . GLY A 1 134 ? 5.902 -16.312 4.848 1 93.5 134 GLY A N 1
ATOM 1096 C CA . GLY A 1 134 ? 4.703 -15.625 5.277 1 93.5 134 GLY A CA 1
ATOM 1097 C C . GLY A 1 134 ? 4.074 -14.781 4.18 1 93.5 134 GLY A C 1
ATOM 1098 O O . GLY A 1 134 ? 3.838 -15.266 3.074 1 93.5 134 GLY A O 1
ATOM 1099 N N . SER A 1 135 ? 3.799 -13.531 4.496 1 97.75 135 SER A N 1
ATOM 1100 C CA . SER A 1 135 ? 3.064 -12.648 3.598 1 97.75 135 SER A CA 1
ATOM 1101 C C . SER A 1 135 ? 4.008 -11.906 2.654 1 97.75 135 SER A C 1
ATOM 1103 O O . SER A 1 135 ? 5.047 -11.398 3.08 1 97.75 135 SER A O 1
ATOM 1105 N N . PRO A 1 136 ? 3.68 -11.758 1.391 1 98.5 136 PRO A N 1
ATOM 1106 C CA . PRO A 1 136 ? 4.469 -10.961 0.455 1 98.5 136 PRO A CA 1
ATOM 1107 C C . PRO A 1 136 ? 4.133 -9.469 0.524 1 98.5 136 PRO A C 1
ATOM 1109 O O . PRO A 1 136 ? 4.805 -8.648 -0.109 1 98.5 136 PRO A O 1
ATOM 1112 N N . ALA A 1 137 ? 3.189 -9.094 1.333 1 98.5 137 ALA A N 1
ATOM 1113 C CA . ALA A 1 137 ? 2.627 -7.742 1.339 1 98.5 137 ALA A CA 1
ATOM 1114 C C . ALA A 1 137 ? 3.715 -6.695 1.569 1 98.5 137 ALA A C 1
ATOM 1116 O O . ALA A 1 137 ? 3.764 -5.68 0.873 1 98.5 137 ALA A O 1
ATOM 1117 N N . PRO A 1 138 ? 4.715 -6.938 2.438 1 98 138 PRO A N 1
ATOM 1118 C CA . PRO A 1 138 ? 5.727 -5.922 2.732 1 98 138 PRO A CA 1
ATOM 1119 C C . PRO A 1 138 ? 6.637 -5.629 1.541 1 98 138 PRO A C 1
ATOM 1121 O O . PRO A 1 138 ? 7.371 -4.641 1.548 1 98 138 PRO A O 1
ATOM 1124 N N . TYR A 1 139 ? 6.594 -6.477 0.472 1 98.56 139 TYR A N 1
ATOM 1125 C CA . TYR A 1 139 ? 7.547 -6.355 -0.623 1 98.56 139 TYR A CA 1
ATOM 1126 C C . TYR A 1 139 ? 6.852 -5.926 -1.909 1 98.56 139 TYR A C 1
ATOM 1128 O O . TYR A 1 139 ? 7.508 -5.609 -2.902 1 98.56 139 TYR A O 1
ATOM 1136 N N . VAL A 1 140 ? 5.512 -5.836 -1.867 1 98.69 140 VAL A N 1
ATOM 1137 C CA . VAL A 1 140 ? 4.707 -5.688 -3.072 1 98.69 140 VAL A CA 1
ATOM 1138 C C . VAL A 1 140 ? 4.996 -4.336 -3.725 1 98.69 140 VAL A C 1
ATOM 1140 O O . VAL A 1 140 ? 5.172 -4.254 -4.941 1 98.69 140 VAL A O 1
ATOM 1143 N N . GLU A 1 141 ? 5.113 -3.305 -2.914 1 98.19 141 GLU A N 1
ATOM 1144 C CA . GLU A 1 141 ? 5.309 -1.962 -3.453 1 98.19 141 GLU A CA 1
ATOM 1145 C C . GLU A 1 141 ? 6.605 -1.872 -4.254 1 98.19 141 GLU A C 1
ATOM 1147 O O . GLU A 1 141 ? 6.602 -1.41 -5.398 1 98.19 141 GLU A O 1
ATOM 1152 N N . GLN A 1 142 ? 7.676 -2.289 -3.646 1 98.62 142 GLN A N 1
ATOM 1153 C CA . GLN A 1 142 ? 8.961 -2.18 -4.328 1 98.62 142 GLN A CA 1
ATOM 1154 C C . GLN A 1 142 ? 9.055 -3.166 -5.488 1 98.62 142 GLN A C 1
ATOM 1156 O O . GLN A 1 142 ? 9.703 -2.883 -6.5 1 98.62 142 GLN A O 1
ATOM 1161 N N . ALA A 1 143 ? 8.359 -4.32 -5.352 1 98.88 143 ALA A N 1
ATOM 1162 C CA . ALA A 1 143 ? 8.297 -5.254 -6.473 1 98.88 143 ALA A CA 1
ATOM 1163 C C . ALA A 1 143 ? 7.648 -4.605 -7.691 1 98.88 143 ALA A C 1
ATOM 1165 O O . ALA A 1 143 ? 8.164 -4.719 -8.805 1 98.88 143 ALA A O 1
ATOM 1166 N N . ILE A 1 144 ? 6.555 -3.891 -7.461 1 98.81 144 ILE A N 1
ATOM 1167 C CA . ILE A 1 144 ? 5.84 -3.211 -8.539 1 98.81 144 ILE A CA 1
ATOM 1168 C C . ILE A 1 144 ? 6.723 -2.121 -9.141 1 98.81 144 ILE A C 1
ATOM 1170 O O . ILE A 1 144 ? 6.797 -1.978 -10.359 1 98.81 144 ILE A O 1
ATOM 1174 N N . ARG A 1 145 ? 7.422 -1.392 -8.297 1 98.56 145 ARG A N 1
ATOM 1175 C CA . ARG A 1 145 ? 8.258 -0.288 -8.75 1 98.56 145 ARG A CA 1
ATOM 1176 C C . ARG A 1 145 ? 9.43 -0.799 -9.586 1 98.56 145 ARG A C 1
ATOM 1178 O O . ARG A 1 145 ? 9.898 -0.113 -10.492 1 98.56 145 ARG A O 1
ATOM 1185 N N . ALA A 1 146 ? 9.875 -2.006 -9.305 1 98.81 146 ALA A N 1
ATOM 1186 C CA . ALA A 1 146 ? 11.055 -2.561 -9.969 1 98.81 146 ALA A CA 1
ATOM 1187 C C . ALA A 1 146 ? 10.688 -3.156 -11.32 1 98.81 146 ALA A C 1
ATOM 1189 O O . ALA A 1 146 ? 11.562 -3.381 -12.164 1 98.81 146 ALA A O 1
ATOM 1190 N N . LEU A 1 147 ? 9.453 -3.396 -11.57 1 98.5 147 LEU A N 1
ATOM 1191 C CA . LEU A 1 147 ? 8.969 -4.047 -12.781 1 98.5 147 LEU A CA 1
ATOM 1192 C C . LEU A 1 147 ? 8.859 -3.049 -13.93 1 98.5 147 LEU A C 1
ATOM 1194 O O . LEU A 1 147 ? 8.469 -1.896 -13.719 1 98.5 147 LEU A O 1
ATOM 1198 N N . VAL A 1 148 ? 9.164 -3.543 -15.109 1 97.62 148 VAL A N 1
ATOM 1199 C CA . VAL A 1 148 ? 8.82 -2.758 -16.297 1 97.62 148 VAL A CA 1
ATOM 1200 C C . VAL A 1 148 ? 7.305 -2.562 -16.359 1 97.62 148 VAL A C 1
ATOM 1202 O O . VAL A 1 148 ? 6.543 -3.359 -15.805 1 97.62 148 VAL A O 1
ATOM 1205 N N . THR A 1 149 ? 6.852 -1.54 -17.047 1 97.31 149 THR A N 1
ATOM 1206 C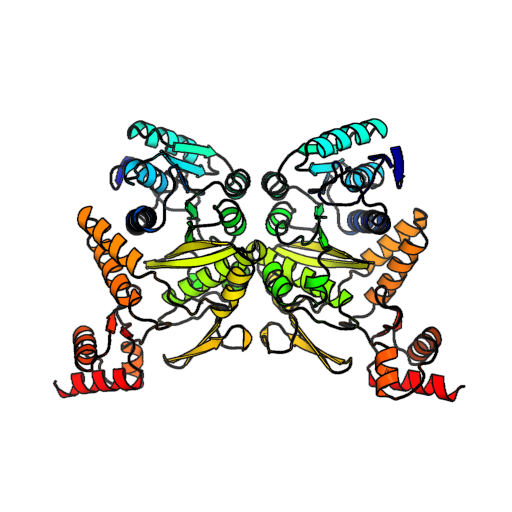 CA . THR A 1 149 ? 5.473 -1.084 -16.922 1 97.31 149 THR A CA 1
ATOM 1207 C C . THR A 1 149 ? 4.57 -1.813 -17.906 1 97.31 149 THR A C 1
ATOM 1209 O O . THR A 1 149 ? 3.344 -1.761 -17.797 1 97.31 149 THR A O 1
ATOM 1212 N N . ARG A 1 150 ? 5.188 -2.42 -18.891 1 96.19 150 ARG A N 1
ATOM 1213 C CA . ARG A 1 150 ? 4.434 -3.221 -19.844 1 96.19 150 ARG A CA 1
ATOM 1214 C C . ARG A 1 150 ? 5.059 -4.602 -20.016 1 96.19 150 ARG A C 1
ATOM 1216 O O . ARG A 1 150 ? 6.27 -4.723 -20.203 1 96.19 150 ARG A O 1
ATOM 1223 N N . ASN A 1 151 ? 4.223 -5.555 -19.891 1 96.44 151 ASN A N 1
ATOM 1224 C CA . ASN A 1 151 ? 4.641 -6.941 -20.094 1 96.44 151 ASN A CA 1
ATOM 1225 C C . ASN A 1 151 ? 5.727 -7.352 -19.094 1 96.44 151 ASN A C 1
ATOM 1227 O O . ASN A 1 151 ? 6.707 -7.992 -19.469 1 96.44 151 ASN A O 1
ATOM 1231 N N . GLY A 1 152 ? 5.664 -6.789 -17.938 1 97.5 152 GLY A N 1
ATOM 1232 C CA . GLY A 1 152 ? 6.398 -7.32 -16.797 1 97.5 152 GLY A CA 1
ATOM 1233 C C . GLY A 1 152 ? 5.617 -8.367 -16.016 1 97.5 152 GLY A C 1
ATOM 1234 O O . GLY A 1 152 ? 4.387 -8.328 -15.977 1 97.5 152 GLY A O 1
ATOM 1235 N N . LEU A 1 153 ? 6.285 -9.32 -15.445 1 98.69 153 LEU A N 1
ATOM 1236 C CA . LEU A 1 153 ? 5.633 -10.406 -14.711 1 98.69 153 LEU A CA 1
ATOM 1237 C C . LEU A 1 153 ? 5.988 -10.344 -13.234 1 98.69 153 LEU A C 1
ATOM 1239 O O . LEU A 1 153 ? 7.164 -10.406 -12.867 1 98.69 153 LEU A O 1
ATOM 1243 N N . LEU A 1 154 ? 4.953 -10.219 -12.438 1 98.88 154 LEU A N 1
ATOM 1244 C CA . LEU A 1 154 ? 5.113 -10.258 -10.984 1 98.88 154 LEU A CA 1
ATOM 1245 C C . LEU A 1 154 ? 4.699 -11.617 -10.43 1 98.88 154 LEU A C 1
ATOM 1247 O O . LEU A 1 154 ? 3.578 -12.078 -10.664 1 98.88 154 LEU A O 1
ATOM 1251 N N . CYS A 1 155 ? 5.617 -12.289 -9.781 1 98.88 155 CYS A N 1
ATOM 1252 C CA . CYS A 1 155 ? 5.363 -13.562 -9.133 1 98.88 155 CYS A CA 1
ATOM 1253 C C . CYS A 1 155 ? 5.402 -13.422 -7.613 1 98.88 155 CYS A C 1
ATOM 1255 O O . CYS A 1 155 ? 6.379 -12.922 -7.059 1 98.88 155 CYS A O 1
ATOM 1257 N N . LEU A 1 156 ? 4.32 -13.852 -6.949 1 98.81 156 LEU A N 1
ATOM 1258 C CA . LEU A 1 156 ? 4.242 -13.734 -5.5 1 98.81 156 LEU A CA 1
ATOM 1259 C C . LEU A 1 156 ? 3.842 -15.062 -4.863 1 98.81 156 LEU A C 1
ATOM 1261 O O . LEU A 1 156 ? 2.926 -15.734 -5.348 1 98.81 156 LEU A O 1
ATOM 1265 N N . THR A 1 157 ? 4.539 -15.422 -3.848 1 98.12 157 THR A N 1
ATOM 1266 C CA . THR A 1 157 ? 4.168 -16.547 -3.01 1 98.12 157 THR A CA 1
ATOM 1267 C C . THR A 1 157 ? 3.727 -16.078 -1.627 1 98.12 157 THR A C 1
ATOM 1269 O O . THR A 1 157 ? 4.328 -15.172 -1.055 1 98.12 157 THR A O 1
ATOM 1272 N N . ALA A 1 158 ? 2.654 -16.609 -1.161 1 98.06 158 ALA A N 1
ATOM 1273 C CA . ALA A 1 158 ? 2.217 -16.375 0.214 1 98.06 158 ALA A CA 1
ATOM 1274 C C . ALA A 1 158 ? 2.068 -17.703 0.969 1 98.06 158 ALA A C 1
ATOM 1276 O O . ALA A 1 158 ? 1.431 -18.641 0.48 1 98.06 158 ALA A O 1
ATOM 1277 N N . THR A 1 159 ? 2.664 -17.766 2.129 1 95.25 159 THR A N 1
ATOM 1278 C CA . THR A 1 159 ? 2.553 -18.984 2.941 1 95.25 159 THR A CA 1
ATOM 1279 C C . THR A 1 159 ? 1.739 -18.703 4.203 1 95.25 159 THR A C 1
ATOM 1281 O O . THR A 1 159 ? 1.575 -19.594 5.043 1 95.25 159 THR A O 1
ATOM 1284 N N . ASP A 1 160 ? 1.252 -17.484 4.355 1 94.69 160 ASP A N 1
ATOM 1285 C CA . ASP A 1 160 ? 0.399 -17.156 5.496 1 94.69 160 ASP A CA 1
ATOM 1286 C C . ASP A 1 160 ? -1.058 -17.516 5.211 1 94.69 160 ASP A C 1
ATOM 1288 O O . ASP A 1 160 ? -1.942 -16.672 5.305 1 94.69 160 ASP A O 1
ATOM 1292 N N . THR A 1 161 ? -1.294 -18.719 5.055 1 91.81 161 THR A N 1
ATOM 1293 C CA . THR A 1 161 ? -2.611 -19.188 4.648 1 91.81 161 THR A CA 1
ATOM 1294 C C . THR A 1 161 ? -3.617 -19.047 5.785 1 91.81 161 THR A C 1
ATOM 1296 O O . THR A 1 161 ? -4.824 -18.953 5.547 1 91.81 161 THR A O 1
ATOM 1299 N N . ALA A 1 162 ? -3.125 -18.984 7.008 1 92.69 162 ALA A N 1
ATOM 1300 C CA . ALA A 1 162 ? -4.051 -18.719 8.102 1 92.69 162 ALA A CA 1
ATOM 1301 C C . ALA A 1 162 ? -4.809 -17.422 7.891 1 92.69 162 ALA A C 1
ATOM 1303 O O . ALA A 1 162 ? -6.012 -17.344 8.148 1 92.69 162 ALA A O 1
ATOM 1304 N N . ALA A 1 163 ? -4.145 -16.453 7.371 1 95.31 163 ALA A N 1
ATOM 1305 C CA . ALA A 1 163 ? -4.766 -15.172 7.074 1 95.31 163 ALA A CA 1
ATOM 1306 C C . ALA A 1 163 ? -5.602 -15.242 5.801 1 95.31 163 ALA A C 1
ATOM 1308 O O . ALA A 1 163 ? -6.797 -14.938 5.812 1 95.31 163 ALA A O 1
ATOM 1309 N N . LEU A 1 164 ? -5.039 -15.734 4.77 1 96.38 164 LEU A N 1
ATOM 1310 C CA . LEU A 1 164 ? -5.648 -15.664 3.445 1 96.38 164 LEU A CA 1
ATOM 1311 C C . LEU A 1 164 ? -6.812 -16.641 3.326 1 96.38 164 LEU A C 1
ATOM 1313 O O . LEU A 1 164 ? -7.777 -16.391 2.607 1 96.38 164 LEU A O 1
ATOM 1317 N N . CYS A 1 165 ? -6.734 -17.734 4.066 1 93.75 165 CYS A N 1
ATOM 1318 C CA . CYS A 1 165 ? -7.793 -18.734 3.988 1 93.75 165 CYS A CA 1
ATOM 1319 C C . CYS A 1 165 ? -8.836 -18.516 5.082 1 93.75 165 CYS A C 1
ATOM 1321 O O . CYS A 1 165 ? -9.75 -19.328 5.242 1 93.75 165 CYS A O 1
ATOM 1323 N N . GLY A 1 166 ? -8.688 -17.516 5.883 1 89.44 166 GLY A N 1
ATOM 1324 C CA . GLY A 1 166 ? -9.82 -17.016 6.652 1 89.44 166 GLY A CA 1
ATOM 1325 C C . GLY A 1 166 ? -9.773 -17.422 8.109 1 89.44 166 GLY A C 1
ATOM 1326 O O . GLY A 1 166 ? -10.688 -17.109 8.875 1 89.44 166 GLY A O 1
ATOM 1327 N N . ARG A 1 167 ? -8.75 -18.094 8.555 1 89.94 167 ARG A N 1
ATOM 1328 C CA . ARG A 1 167 ? -8.656 -18.453 9.961 1 89.94 167 ARG A CA 1
ATOM 1329 C C . ARG A 1 167 ? -8.344 -17.234 10.82 1 89.94 167 ARG A C 1
ATOM 1331 O O . ARG A 1 167 ? -8.734 -17.172 11.992 1 89.94 167 ARG A O 1
ATOM 1338 N N . SER A 1 168 ? -7.68 -16.344 10.266 1 93.81 168 SER A N 1
ATOM 1339 C CA . SER A 1 168 ? -7.359 -15.102 10.961 1 93.81 168 SER A CA 1
ATOM 1340 C C . SER A 1 168 ? -7.836 -13.883 10.172 1 93.81 168 SER A C 1
ATOM 1342 O O . SER A 1 168 ? -7.059 -13.273 9.43 1 93.81 168 SER A O 1
ATOM 1344 N N . LYS A 1 169 ? -9.016 -13.484 10.477 1 94.69 169 LYS A N 1
ATOM 1345 C CA . LYS A 1 169 ? -9.641 -12.375 9.758 1 94.69 169 LYS A CA 1
ATOM 1346 C C . LYS A 1 169 ? -8.875 -11.07 9.977 1 94.69 169 LYS A C 1
ATOM 1348 O O . LYS A 1 169 ? -8.664 -10.305 9.039 1 94.69 169 LYS A O 1
ATOM 1353 N N . LYS A 1 170 ? -8.5 -10.844 11.219 1 96.25 170 LYS A N 1
ATOM 1354 C CA . LYS A 1 170 ? -7.805 -9.609 11.578 1 96.25 170 LYS A CA 1
ATOM 1355 C C . LYS A 1 170 ? -6.457 -9.516 10.867 1 96.25 170 LYS A C 1
ATOM 1357 O O . LYS A 1 170 ? -6.078 -8.445 10.383 1 96.25 170 LYS A O 1
ATOM 1362 N N . SER A 1 171 ? -5.785 -10.617 10.797 1 97 171 SER A N 1
ATOM 1363 C CA . SER A 1 171 ? -4.492 -10.648 10.117 1 97 171 SER A CA 1
ATOM 1364 C C . SER A 1 171 ? -4.648 -10.375 8.625 1 97 171 SER A C 1
ATOM 1366 O O . SER A 1 171 ? -3.838 -9.664 8.031 1 97 171 SER A O 1
ATOM 1368 N N . CYS A 1 172 ? -5.668 -10.93 8.039 1 98 172 CYS A N 1
ATOM 1369 C CA . CYS A 1 172 ? -5.914 -10.711 6.617 1 98 172 CYS A CA 1
ATOM 1370 C C . CYS A 1 172 ? -6.219 -9.25 6.332 1 98 172 CYS A C 1
ATOM 1372 O O . CYS A 1 172 ? -5.719 -8.688 5.355 1 98 172 CYS A O 1
ATOM 1374 N N . LEU A 1 173 ? -7 -8.719 7.168 1 97.25 173 LEU A N 1
ATOM 1375 C CA . LEU A 1 173 ? -7.355 -7.312 7.00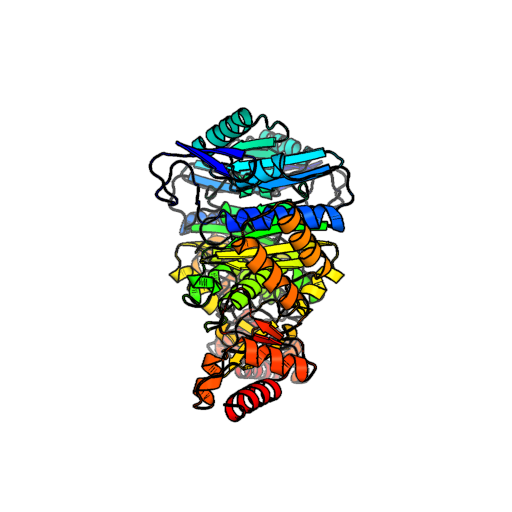8 1 97.25 173 LEU A CA 1
ATOM 1376 C C . LEU A 1 173 ? -6.125 -6.422 7.133 1 97.25 173 LEU A C 1
ATOM 1378 O O . LEU A 1 173 ? -5.941 -5.492 6.348 1 97.25 173 LEU A O 1
ATOM 1382 N N . ARG A 1 174 ? -5.27 -6.672 8.086 1 97.12 174 ARG A N 1
ATOM 1383 C CA . ARG A 1 174 ? -4.066 -5.875 8.305 1 97.12 174 ARG A CA 1
ATOM 1384 C C . ARG A 1 174 ? -3.115 -5.973 7.121 1 97.12 174 ARG A C 1
ATOM 1386 O O . ARG A 1 174 ? -2.547 -4.969 6.688 1 97.12 174 ARG A O 1
ATOM 1393 N N . LYS A 1 175 ? -3.039 -7.125 6.555 1 98.06 175 LYS A N 1
ATOM 1394 C CA . LYS A 1 175 ? -1.966 -7.391 5.602 1 98.06 175 LYS A CA 1
ATOM 1395 C C . LYS A 1 175 ? -2.428 -7.133 4.168 1 98.06 175 LYS A C 1
ATOM 1397 O O . LYS A 1 175 ? -1.636 -6.711 3.324 1 98.06 175 LYS A O 1
ATOM 1402 N N . TYR A 1 176 ? -3.73 -7.348 3.938 1 98.56 176 TYR A N 1
ATOM 1403 C CA . TYR A 1 176 ? -4.168 -7.355 2.547 1 98.56 176 TYR A CA 1
ATOM 1404 C C . TYR A 1 176 ? -5.344 -6.406 2.342 1 98.56 176 TYR A C 1
ATOM 1406 O O . TYR A 1 176 ? -5.879 -6.301 1.234 1 98.56 176 TYR A O 1
ATOM 1414 N N . LEU A 1 177 ? -5.789 -5.75 3.424 1 97.69 177 LEU A N 1
ATOM 1415 C CA . LEU A 1 177 ? -6.887 -4.793 3.371 1 97.69 177 LEU A CA 1
ATOM 1416 C C . LEU A 1 177 ? -8.133 -5.434 2.773 1 97.69 177 LEU A C 1
ATOM 1418 O O . LEU A 1 177 ? -8.789 -4.84 1.91 1 97.69 177 LEU A O 1
ATOM 1422 N N . ALA A 1 178 ? -8.375 -6.637 3.174 1 97.5 178 ALA A N 1
ATOM 1423 C CA . ALA A 1 178 ? -9.539 -7.387 2.715 1 97.5 178 ALA A CA 1
ATOM 1424 C C . ALA A 1 178 ? -9.969 -8.414 3.756 1 97.5 178 ALA A C 1
ATOM 1426 O O . ALA A 1 178 ? -9.156 -8.883 4.555 1 97.5 178 ALA A O 1
ATOM 1427 N N . TYR A 1 179 ? -11.266 -8.664 3.744 1 96.5 179 TYR A N 1
ATOM 1428 C CA . TYR A 1 179 ? -11.773 -9.766 4.555 1 96.5 179 TYR A CA 1
ATOM 1429 C C . TYR A 1 179 ? -11.656 -11.094 3.805 1 96.5 179 TYR A C 1
ATOM 1431 O O . TYR A 1 179 ? -11.977 -11.164 2.613 1 96.5 179 TYR A O 1
ATOM 1439 N N . PRO A 1 180 ? -11.164 -12.109 4.469 1 96.5 180 PRO A N 1
ATOM 1440 C CA . PRO A 1 180 ? -11.047 -13.422 3.824 1 96.5 180 PRO A CA 1
ATOM 1441 C C . PRO A 1 180 ? -12.367 -14.203 3.838 1 96.5 180 PRO A C 1
ATOM 1443 O O . PRO A 1 180 ? -13.281 -13.852 4.586 1 96.5 180 PRO A O 1
ATOM 1446 N N . LEU A 1 181 ? -12.492 -15.086 2.98 1 94.44 181 LEU A N 1
ATOM 1447 C CA . LEU A 1 181 ? -13.609 -16.016 2.984 1 94.44 181 LEU A CA 1
ATOM 1448 C C . LEU A 1 181 ? -13.195 -17.375 3.549 1 94.44 181 LEU A C 1
ATOM 1450 O O . LEU A 1 181 ? -12.367 -18.062 2.959 1 94.44 181 LEU A O 1
ATOM 1454 N N . PHE A 1 182 ? -13.727 -17.641 4.652 1 90.06 182 PHE A N 1
ATOM 1455 C CA . PHE A 1 182 ? -13.477 -18.953 5.242 1 90.06 182 PHE A CA 1
ATOM 1456 C C . PHE A 1 182 ? -14.469 -19.984 4.719 1 90.06 182 PHE A C 1
ATOM 1458 O O . PHE A 1 182 ? -15.672 -19.734 4.684 1 90.06 182 PHE A O 1
ATOM 1465 N N . GLY A 1 183 ? -13.945 -21.109 4.273 1 85.5 183 GLY A N 1
ATOM 1466 C CA . GLY A 1 183 ? -14.812 -22.141 3.742 1 85.5 183 GLY A CA 1
ATOM 1467 C C . GLY A 1 183 ? -14.055 -23.219 2.99 1 85.5 183 GLY A C 1
ATOM 1468 O O . GLY A 1 183 ? -12.828 -23.328 3.1 1 85.5 183 GLY A O 1
ATOM 1469 N N . ARG A 1 184 ? -14.75 -24.031 2.314 1 82.75 184 ARG A N 1
ATOM 1470 C CA . ARG A 1 184 ? -14.188 -25.188 1.613 1 82.75 184 ARG A CA 1
ATOM 1471 C C . ARG A 1 184 ? -13.359 -24.75 0.412 1 82.75 184 ARG A C 1
ATOM 1473 O O . ARG A 1 184 ? -12.406 -25.422 0.022 1 82.75 184 ARG A O 1
ATOM 1480 N N . ASP A 1 185 ? -13.703 -23.547 -0.035 1 88.62 185 ASP A N 1
ATOM 1481 C CA . ASP A 1 185 ? -13 -23 -1.193 1 88.62 185 ASP A CA 1
ATOM 1482 C C . ASP A 1 185 ? -12.016 -21.922 -0.775 1 88.62 185 ASP A C 1
ATOM 1484 O O . ASP A 1 185 ? -11.68 -21.031 -1.572 1 88.62 185 ASP A O 1
ATOM 1488 N N . CYS A 1 186 ? -11.594 -21.969 0.456 1 93.06 186 CYS A N 1
ATOM 1489 C CA . CYS A 1 186 ? -10.781 -20.891 0.996 1 93.06 186 CYS A CA 1
ATOM 1490 C C . CYS A 1 186 ? -9.492 -20.719 0.196 1 93.06 186 CYS A C 1
ATOM 1492 O O . CYS A 1 186 ? -8.984 -19.609 0.06 1 93.06 186 CYS A O 1
ATOM 1494 N N . HIS A 1 187 ? -9.016 -21.781 -0.466 1 95.81 187 HIS A N 1
ATOM 1495 C CA . HIS A 1 187 ? -7.75 -21.719 -1.189 1 95.81 187 HIS A CA 1
ATOM 1496 C C . HIS A 1 187 ? -7.875 -20.844 -2.441 1 95.81 187 HIS A C 1
ATOM 1498 O O . HIS A 1 187 ? -6.969 -20.078 -2.76 1 95.81 187 HIS A O 1
ATOM 1504 N N . GLU A 1 188 ? -8.938 -21 -3.143 1 96.12 188 GLU A N 1
ATOM 1505 C CA . GLU A 1 188 ? -9.141 -20.141 -4.301 1 96.12 188 GLU A CA 1
ATOM 1506 C C . GLU A 1 188 ? -9.328 -18.688 -3.875 1 96.12 188 GLU A C 1
ATOM 1508 O O . GLU A 1 188 ? -8.812 -17.781 -4.527 1 96.12 188 GLU A O 1
ATOM 1513 N N . PHE A 1 189 ? -10.078 -18.531 -2.838 1 97 189 PHE A N 1
ATOM 1514 C CA . PHE A 1 189 ? -10.344 -17.156 -2.4 1 97 189 PHE A CA 1
ATOM 1515 C C . PHE A 1 189 ? -9.086 -16.516 -1.835 1 97 189 PHE A C 1
ATOM 1517 O O . PHE A 1 189 ? -8.906 -15.305 -1.928 1 97 189 PHE A O 1
ATOM 1524 N N . ALA A 1 190 ? -8.219 -17.391 -1.28 1 98.38 190 ALA A N 1
ATOM 1525 C CA . ALA A 1 190 ? -6.898 -16.875 -0.907 1 98.38 190 ALA A CA 1
ATOM 1526 C C . ALA A 1 190 ? -6.176 -16.281 -2.113 1 98.38 190 ALA A C 1
ATOM 1528 O O . ALA A 1 190 ? -5.582 -15.211 -2.023 1 98.38 190 ALA A O 1
ATOM 1529 N N . LEU A 1 191 ? -6.25 -16.969 -3.266 1 98.69 191 LEU A N 1
ATOM 1530 C CA . LEU A 1 191 ? -5.656 -16.469 -4.504 1 98.69 191 LEU A CA 1
ATOM 1531 C C . LEU A 1 191 ? -6.289 -15.141 -4.91 1 98.69 191 LEU A C 1
ATOM 1533 O O . LEU A 1 191 ? -5.578 -14.188 -5.242 1 98.69 191 LEU A O 1
ATOM 1537 N N . ARG A 1 192 ? -7.559 -15.109 -4.82 1 98.62 192 ARG A N 1
ATOM 1538 C CA . ARG A 1 192 ? -8.305 -13.953 -5.305 1 98.62 192 ARG A CA 1
ATOM 1539 C C . ARG A 1 192 ? -8.086 -12.742 -4.406 1 98.62 192 ARG A C 1
ATOM 1541 O O . ARG A 1 192 ? -8.055 -11.602 -4.887 1 98.62 192 ARG A O 1
ATOM 1548 N N . VAL A 1 193 ? -7.961 -12.961 -3.115 1 98.62 193 VAL A N 1
ATOM 1549 C CA . VAL A 1 193 ? -7.66 -11.883 -2.186 1 98.62 193 VAL A CA 1
ATOM 1550 C C . VAL A 1 193 ? -6.266 -11.328 -2.471 1 98.62 193 VAL A C 1
ATOM 1552 O O . VAL A 1 193 ? -6.078 -10.109 -2.555 1 98.62 193 VAL A O 1
ATOM 1555 N N . LEU A 1 194 ? -5.293 -12.203 -2.635 1 98.88 194 LEU A N 1
ATOM 1556 C CA . LEU A 1 194 ? -3.924 -11.781 -2.914 1 98.88 194 LEU A CA 1
ATOM 1557 C C . LEU A 1 194 ? -3.848 -11.016 -4.23 1 98.88 194 LEU A C 1
ATOM 1559 O O . LEU A 1 194 ? -3.234 -9.945 -4.293 1 98.88 194 LEU A O 1
ATOM 1563 N N . VAL A 1 195 ? -4.5 -11.516 -5.25 1 98.88 195 VAL A N 1
ATOM 1564 C CA . VAL A 1 195 ? -4.516 -10.867 -6.559 1 98.88 195 VAL A CA 1
ATOM 1565 C C . VAL A 1 195 ? -5.156 -9.484 -6.441 1 98.88 195 VAL A C 1
ATOM 1567 O O . VAL A 1 195 ? -4.602 -8.492 -6.922 1 98.88 195 VAL A O 1
ATOM 1570 N N . GLY A 1 196 ? -6.316 -9.469 -5.789 1 98.81 196 GLY A N 1
ATOM 1571 C CA . GLY A 1 196 ? -7.008 -8.203 -5.625 1 98.81 196 GLY A CA 1
ATOM 1572 C C . GLY A 1 196 ? -6.18 -7.16 -4.891 1 98.81 196 GLY A C 1
ATOM 1573 O O . GLY A 1 196 ? -6.203 -5.98 -5.242 1 98.81 196 GLY A O 1
ATOM 1574 N N . TYR A 1 197 ? -5.48 -7.609 -3.9 1 98.75 197 TYR A N 1
ATOM 1575 C CA . TYR A 1 197 ? -4.629 -6.723 -3.113 1 98.75 197 TYR A CA 1
ATOM 1576 C C . TYR A 1 197 ? -3.523 -6.121 -3.975 1 98.75 197 TYR A C 1
ATOM 1578 O O . TYR A 1 197 ? -3.33 -4.906 -3.988 1 98.75 197 TYR A O 1
ATOM 1586 N N . VAL A 1 198 ? -2.832 -6.938 -4.688 1 98.81 198 VAL A N 1
ATOM 1587 C CA . VAL A 1 198 ? -1.689 -6.504 -5.484 1 98.81 198 VAL A CA 1
ATOM 1588 C C . VAL A 1 198 ? -2.162 -5.578 -6.602 1 98.81 198 VAL A C 1
ATOM 1590 O O . VAL A 1 198 ? -1.497 -4.59 -6.918 1 98.81 198 VAL A O 1
ATOM 1593 N N . MET A 1 199 ? -3.299 -5.898 -7.203 1 98.81 199 MET A N 1
ATOM 1594 C CA . MET A 1 199 ? -3.877 -5.047 -8.242 1 98.81 199 MET A CA 1
ATOM 1595 C C . MET A 1 199 ? -4.129 -3.639 -7.707 1 98.81 199 MET A C 1
ATOM 1597 O O . MET A 1 199 ? -3.801 -2.654 -8.375 1 98.81 199 MET A O 1
ATOM 1601 N N . ARG A 1 200 ? -4.633 -3.57 -6.535 1 98.56 200 ARG A N 1
ATOM 1602 C CA . ARG A 1 200 ? -4.953 -2.273 -5.945 1 98.56 200 ARG A CA 1
ATOM 1603 C C . ARG A 1 200 ? -3.684 -1.499 -5.609 1 98.56 200 ARG A C 1
ATOM 1605 O O . ARG A 1 200 ? -3.641 -0.275 -5.75 1 98.56 200 ARG A O 1
ATOM 1612 N N . MET A 1 201 ? -2.619 -2.186 -5.184 1 98.56 201 MET A N 1
ATOM 1613 C CA . MET A 1 201 ? -1.364 -1.527 -4.832 1 98.56 201 MET A CA 1
ATOM 1614 C C . MET A 1 201 ? -0.702 -0.924 -6.066 1 98.56 201 MET A C 1
ATOM 1616 O O . MET A 1 201 ? 0.048 0.048 -5.961 1 98.56 201 MET A O 1
ATOM 1620 N N . ALA A 1 202 ? -1.039 -1.402 -7.227 1 98.81 202 ALA A N 1
ATOM 1621 C CA . ALA A 1 202 ? -0.352 -0.994 -8.453 1 98.81 202 ALA A CA 1
ATOM 1622 C C . ALA A 1 202 ? -0.992 0.256 -9.047 1 98.81 202 ALA A C 1
ATOM 1624 O O . ALA A 1 202 ? -0.345 0.996 -9.789 1 98.81 202 ALA A O 1
ATOM 1625 N N . THR A 1 203 ? -2.221 0.558 -8.664 1 98.56 203 THR A N 1
ATOM 1626 C CA . THR A 1 203 ? -2.998 1.569 -9.375 1 98.56 203 THR A CA 1
ATOM 1627 C C . THR A 1 203 ? -2.418 2.961 -9.133 1 98.56 203 THR A C 1
ATOM 1629 O O . THR A 1 203 ? -2.504 3.832 -10 1 98.56 203 THR A O 1
ATOM 1632 N N . LYS A 1 204 ? -1.812 3.193 -7.984 1 97.94 204 LYS A N 1
ATOM 1633 C CA . LYS A 1 204 ? -1.28 4.52 -7.695 1 97.94 204 LYS A CA 1
ATOM 1634 C C . LYS A 1 204 ? -0.149 4.879 -8.656 1 97.94 204 LYS A C 1
ATOM 1636 O O . LYS A 1 204 ? 0.195 6.055 -8.805 1 97.94 204 LYS A O 1
ATOM 1641 N N . TYR A 1 205 ? 0.428 3.877 -9.305 1 97.94 205 TYR A N 1
ATOM 1642 C CA . TYR A 1 205 ? 1.475 4.098 -10.297 1 97.94 205 TYR A CA 1
ATOM 1643 C C . TYR A 1 205 ? 0.893 4.141 -11.711 1 97.94 205 TYR A C 1
ATOM 1645 O O . TYR A 1 205 ? 1.633 4.113 -12.695 1 97.94 205 TYR A O 1
ATOM 1653 N N . GLU A 1 206 ? -0.455 4.105 -11.773 1 97.94 206 GLU A N 1
ATOM 1654 C CA . GLU A 1 206 ? -1.15 4.02 -13.047 1 97.94 206 GLU A CA 1
ATOM 1655 C C . GLU A 1 206 ? -0.772 2.746 -13.797 1 97.94 206 GLU A C 1
ATOM 1657 O O . GLU A 1 206 ? -0.536 2.777 -15.008 1 97.94 206 GLU A O 1
ATOM 1662 N N . LEU A 1 207 ? -0.597 1.717 -13.055 1 98.56 207 LEU A N 1
ATOM 1663 C CA . LEU A 1 207 ? -0.34 0.385 -13.594 1 98.56 207 LEU A CA 1
ATOM 1664 C C . LEU A 1 207 ? -1.519 -0.546 -13.328 1 98.56 207 LEU A C 1
ATOM 1666 O O . LEU A 1 207 ? -2.135 -0.484 -12.258 1 98.56 207 LEU A O 1
ATOM 1670 N N . ALA A 1 208 ? -1.782 -1.317 -14.305 1 98.5 208 ALA A N 1
ATOM 1671 C CA . ALA A 1 208 ? -2.746 -2.406 -14.164 1 98.5 208 ALA A CA 1
ATOM 1672 C C . ALA A 1 208 ? -2.045 -3.762 -14.156 1 98.5 208 ALA A C 1
ATOM 1674 O O . ALA A 1 208 ? -1.13 -4 -14.953 1 98.5 208 ALA A O 1
ATOM 1675 N N . LEU A 1 209 ? -2.375 -4.555 -13.211 1 98.56 209 LEU A N 1
ATOM 1676 C CA . LEU A 1 209 ? -1.898 -5.934 -13.156 1 98.56 209 LEU A CA 1
ATOM 1677 C C . LEU A 1 209 ? -3.025 -6.91 -13.477 1 98.56 209 LEU A C 1
ATOM 1679 O O . LEU A 1 209 ? -4.16 -6.727 -13.031 1 98.56 209 LEU A O 1
ATOM 1683 N N . LYS A 1 210 ? -2.711 -7.84 -14.242 1 97.62 210 LYS A N 1
ATOM 1684 C CA . LYS A 1 210 ? -3.674 -8.875 -14.609 1 97.62 210 LYS A CA 1
ATOM 1685 C C . LYS A 1 210 ? -3.125 -10.266 -14.312 1 97.62 210 LYS A C 1
ATOM 1687 O O . LYS A 1 210 ? -2.023 -10.609 -14.75 1 97.62 210 LYS A O 1
ATOM 1692 N N . PRO A 1 211 ? -3.92 -11.055 -13.578 1 98.56 211 PRO A N 1
ATOM 1693 C CA . PRO A 1 211 ? -3.439 -12.414 -13.352 1 98.56 211 PRO A CA 1
ATOM 1694 C C . PRO A 1 211 ? -3.432 -13.258 -14.633 1 98.56 211 PRO A C 1
ATOM 1696 O O . PRO A 1 211 ? -4.355 -13.156 -15.445 1 98.56 211 PRO A O 1
ATOM 1699 N N . VAL A 1 212 ? -2.391 -14.07 -14.742 1 98.44 212 VAL A N 1
ATOM 1700 C CA . VAL A 1 212 ? -2.307 -14.938 -15.914 1 98.44 212 VAL A CA 1
ATOM 1701 C C . VAL A 1 212 ? -2.152 -16.391 -15.469 1 98.44 212 VAL A C 1
ATOM 1703 O O . VAL A 1 212 ? -2.383 -17.312 -16.25 1 98.44 212 VAL A O 1
ATOM 1706 N N . PHE A 1 213 ? -1.78 -16.609 -14.266 1 98.81 213 PHE A N 1
ATOM 1707 C CA . PHE A 1 213 ? -1.644 -17.938 -13.695 1 98.81 213 PHE A CA 1
ATOM 1708 C C . PHE A 1 213 ? -1.627 -17.875 -12.172 1 98.81 213 PHE A C 1
ATOM 1710 O O . PHE A 1 213 ? -0.969 -17.016 -11.586 1 98.81 213 PHE A O 1
ATOM 1717 N N . CYS A 1 214 ? -2.338 -18.734 -11.531 1 98.81 214 CYS A N 1
ATOM 1718 C CA . CYS A 1 214 ? -2.396 -18.828 -10.078 1 98.81 214 CYS A CA 1
ATOM 1719 C C . CYS A 1 214 ? -2.568 -20.266 -9.633 1 98.81 214 CYS A C 1
ATOM 1721 O O . CYS A 1 214 ? -3.18 -21.078 -10.336 1 98.81 214 CYS A O 1
ATOM 1723 N N . HIS A 1 215 ? -2.016 -20.578 -8.484 1 98.56 215 HIS A N 1
ATOM 1724 C CA . HIS A 1 215 ? -2.299 -21.906 -7.957 1 98.56 215 HIS A CA 1
ATOM 1725 C C . HIS A 1 215 ? -2.158 -21.938 -6.438 1 98.56 215 HIS A C 1
ATOM 1727 O O . HIS A 1 215 ? -1.385 -21.156 -5.867 1 98.56 215 HIS A O 1
ATOM 1733 N N . ALA A 1 216 ? -2.977 -22.672 -5.828 1 97.5 216 ALA A N 1
ATOM 1734 C CA . ALA A 1 216 ? -2.893 -23.016 -4.414 1 97.5 216 ALA A CA 1
ATOM 1735 C C . ALA A 1 216 ? -2.439 -24.469 -4.23 1 97.5 216 ALA A C 1
ATOM 1737 O O . ALA A 1 216 ? -3.098 -25.391 -4.711 1 97.5 216 ALA A O 1
ATOM 1738 N N . THR A 1 217 ? -1.321 -24.594 -3.672 1 94.31 217 THR A N 1
ATOM 1739 C CA . THR A 1 217 ? -0.716 -25.922 -3.518 1 94.31 217 THR A CA 1
ATOM 1740 C C . THR A 1 217 ? -0.16 -26.094 -2.107 1 94.31 217 THR A C 1
ATOM 1742 O O . THR A 1 217 ? 0.612 -25.266 -1.63 1 94.31 217 THR A O 1
ATOM 1745 N N . ASP A 1 218 ? -0.643 -27.172 -1.455 1 90.31 218 ASP A N 1
ATOM 1746 C CA . ASP A 1 218 ? -0.185 -27.5 -0.106 1 90.31 218 ASP A CA 1
ATOM 1747 C C . ASP A 1 218 ? -0.467 -26.344 0.856 1 90.31 218 ASP A C 1
ATOM 1749 O O . ASP A 1 218 ? -1.624 -25.984 1.075 1 90.31 218 ASP A O 1
ATOM 1753 N N . HIS A 1 219 ? 0.557 -25.734 1.28 1 88.56 219 HIS A N 1
ATOM 1754 C CA . HIS A 1 219 ? 0.386 -24.734 2.328 1 88.56 219 HIS A CA 1
ATOM 1755 C C . HIS A 1 219 ? 0.725 -23.328 1.816 1 88.56 219 HIS A C 1
ATOM 1757 O O . HIS A 1 219 ? 1.117 -22.453 2.596 1 88.56 219 HIS A O 1
ATOM 1763 N N . TYR A 1 220 ? 0.67 -23.203 0.453 1 94.94 220 TYR A N 1
ATOM 1764 C CA . TYR A 1 220 ? 0.975 -21.875 -0.088 1 94.94 220 TYR A CA 1
ATOM 1765 C C . TYR A 1 220 ? 0.09 -21.562 -1.288 1 94.94 220 TYR A C 1
ATOM 1767 O O . TYR A 1 220 ? -0.493 -22.469 -1.892 1 94.94 220 TYR A O 1
ATOM 1775 N N . VAL A 1 221 ? -0.027 -20.312 -1.532 1 97.88 221 VAL A N 1
ATOM 1776 C CA . VAL A 1 221 ? -0.644 -19.828 -2.766 1 97.88 221 VAL A CA 1
ATOM 1777 C C . VAL A 1 221 ? 0.372 -19.031 -3.572 1 97.88 221 VAL A C 1
ATOM 1779 O O . VAL A 1 221 ? 1.256 -18.391 -3.002 1 97.88 221 VAL A O 1
ATOM 1782 N N . ARG A 1 222 ? 0.281 -19.125 -4.883 1 98.62 222 ARG A N 1
ATOM 1783 C CA . ARG A 1 222 ? 1.183 -18.375 -5.762 1 98.62 222 ARG A CA 1
ATOM 1784 C C . ARG A 1 222 ? 0.423 -17.75 -6.926 1 98.62 222 ARG A C 1
ATOM 1786 O O . ARG A 1 222 ? -0.47 -18.375 -7.5 1 98.62 222 ARG A O 1
ATOM 1793 N N . VAL A 1 223 ? 0.761 -16.5 -7.195 1 98.88 223 VAL A N 1
ATOM 1794 C CA . VAL A 1 223 ? 0.07 -15.766 -8.258 1 98.88 223 VAL A CA 1
ATOM 1795 C C . VAL A 1 223 ? 1.09 -15.18 -9.227 1 98.88 223 VAL A C 1
ATOM 1797 O O . VAL A 1 223 ? 2.215 -14.859 -8.836 1 98.88 223 VAL A O 1
ATOM 1800 N N . TYR A 1 224 ? 0.774 -15.125 -10.516 1 98.88 224 TYR A N 1
ATOM 1801 C CA . TYR A 1 224 ? 1.528 -14.516 -11.602 1 98.88 224 TYR A CA 1
ATOM 1802 C C . TYR A 1 224 ? 0.705 -13.438 -12.297 1 98.88 224 TYR A C 1
ATOM 1804 O O . TYR A 1 224 ? -0.357 -13.727 -12.859 1 98.88 224 TYR A O 1
ATOM 1812 N N . LEU A 1 225 ? 1.155 -12.203 -12.219 1 98.75 225 LEU A N 1
ATOM 1813 C CA . LEU A 1 225 ? 0.401 -11.086 -12.789 1 98.75 225 LEU A CA 1
ATOM 1814 C C . LEU A 1 225 ? 1.242 -10.32 -13.797 1 98.75 225 LEU A C 1
ATOM 1816 O O . LEU A 1 225 ? 2.434 -10.094 -13.578 1 98.75 225 LEU A O 1
ATOM 1820 N N . VAL A 1 226 ? 0.65 -9.828 -14.852 1 98.31 226 VAL A N 1
ATOM 1821 C CA . VAL A 1 226 ? 1.342 -9.109 -15.922 1 98.31 226 VAL A CA 1
ATOM 1822 C C . VAL A 1 226 ? 0.974 -7.629 -15.875 1 98.31 226 VAL A C 1
ATOM 1824 O O . VAL A 1 226 ? -0.19 -7.277 -15.664 1 98.31 226 VAL A O 1
ATOM 1827 N N . THR A 1 227 ? 1.959 -6.77 -16.031 1 97.75 227 THR A N 1
ATOM 1828 C CA . THR A 1 227 ? 1.748 -5.328 -15.961 1 97.75 227 THR A CA 1
ATOM 1829 C C . THR A 1 227 ? 1.221 -4.785 -17.281 1 97.75 227 THR A C 1
ATOM 1831 O O . THR A 1 227 ? 1.589 -5.277 -18.359 1 97.75 227 THR A O 1
ATOM 1834 N N . ASP A 1 228 ? 0.453 -3.857 -17.172 1 97.12 228 ASP A N 1
ATOM 1835 C CA . ASP A 1 228 ? 0.031 -2.955 -18.234 1 97.12 228 ASP A CA 1
ATOM 1836 C C . ASP A 1 228 ? -0.023 -1.511 -17.75 1 97.12 228 ASP A C 1
ATOM 1838 O O . ASP A 1 228 ? -0.286 -1.259 -16.562 1 97.12 228 ASP A O 1
ATOM 1842 N N . ARG A 1 229 ? 0.255 -0.581 -18.594 1 97.19 229 ARG A N 1
ATOM 1843 C CA . ARG A 1 229 ? 0.411 0.801 -18.156 1 97.19 229 ARG A CA 1
ATOM 1844 C C . ARG A 1 229 ? -0.726 1.674 -18.672 1 97.19 229 ARG A C 1
ATOM 1846 O O . ARG A 1 229 ? -1.217 1.466 -19.781 1 97.19 229 ARG A O 1
ATOM 1853 N N . GLY A 1 230 ? -1.15 2.654 -17.797 1 96.94 230 GLY A N 1
ATOM 1854 C CA . GLY A 1 230 ? -2.123 3.656 -18.203 1 96.94 230 GLY A CA 1
ATOM 1855 C C . GLY A 1 230 ? -3.186 3.914 -17.141 1 96.94 230 GLY A C 1
ATOM 1856 O O . GLY A 1 230 ? -3.68 2.979 -16.516 1 96.94 230 GLY A O 1
ATOM 1857 N N . ALA A 1 231 ? -3.523 5.176 -17.062 1 95 231 ALA A N 1
ATOM 1858 C CA . ALA A 1 231 ? -4.52 5.566 -16.078 1 95 231 ALA A CA 1
ATOM 1859 C C . ALA A 1 231 ? -5.855 4.871 -16.328 1 95 231 ALA A C 1
ATOM 1861 O O . ALA A 1 231 ? -6.477 4.344 -15.406 1 95 231 ALA A O 1
ATOM 1862 N N . LYS A 1 232 ? -6.223 4.828 -17.562 1 96.5 232 LYS A N 1
ATOM 1863 C CA . LYS A 1 232 ? -7.5 4.215 -17.906 1 96.5 232 LYS A CA 1
ATOM 1864 C C . LYS A 1 232 ? -7.504 2.725 -17.578 1 96.5 232 LYS A C 1
ATOM 1866 O O . LYS A 1 232 ? -8.5 2.197 -17.078 1 96.5 232 LYS A O 1
ATOM 1871 N N . ARG A 1 233 ? -6.406 2.016 -17.891 1 96.81 233 ARG A N 1
ATOM 1872 C CA . ARG A 1 233 ? -6.281 0.593 -17.578 1 96.81 233 ARG A CA 1
ATOM 1873 C C . ARG A 1 233 ? -6.273 0.354 -16.078 1 96.81 233 ARG A C 1
ATOM 1875 O O . ARG A 1 233 ? -6.863 -0.616 -15.594 1 96.81 233 ARG A O 1
ATOM 1882 N N . ALA A 1 234 ? -5.594 1.244 -15.391 1 97.31 234 ALA A N 1
ATOM 1883 C CA . ALA A 1 234 ? -5.566 1.146 -13.93 1 97.31 234 ALA A CA 1
ATOM 1884 C C . ALA A 1 234 ? -6.961 1.34 -13.344 1 97.31 234 ALA A C 1
ATOM 1886 O O . ALA A 1 234 ? -7.34 0.658 -12.391 1 97.31 234 ALA A O 1
ATOM 1887 N N . ASP A 1 235 ? -7.738 2.219 -13.953 1 96.81 235 ASP A N 1
ATOM 1888 C CA . ASP A 1 235 ? -9.109 2.457 -13.508 1 96.81 235 ASP A CA 1
ATOM 1889 C C . ASP A 1 235 ? -9.969 1.207 -13.68 1 96.81 235 ASP A C 1
ATOM 1891 O O . ASP A 1 235 ? -10.844 0.934 -12.852 1 96.81 235 ASP A O 1
ATOM 1895 N N . LYS A 1 236 ? -9.695 0.475 -14.672 1 96.69 236 LYS A N 1
ATOM 1896 C CA . LYS A 1 236 ? -10.484 -0.706 -15 1 96.69 236 LYS A CA 1
ATOM 1897 C C . LYS A 1 236 ? -10.281 -1.813 -13.977 1 96.69 236 LYS A C 1
ATOM 1899 O O . LYS A 1 236 ? -11.094 -2.73 -13.867 1 96.69 236 LYS A O 1
ATOM 1904 N N . VAL A 1 237 ? -9.219 -1.718 -13.227 1 97.12 237 VAL A N 1
ATOM 1905 C CA . VAL A 1 237 ? -8.906 -2.701 -12.195 1 97.12 237 VAL A CA 1
ATOM 1906 C C . VAL A 1 237 ? -10.07 -2.809 -11.211 1 97.12 237 VAL A C 1
ATOM 1908 O O . VAL A 1 237 ? -10.461 -3.91 -10.812 1 97.12 237 VAL A O 1
ATOM 1911 N N . PHE A 1 238 ? -10.672 -1.714 -10.891 1 97 238 PHE A N 1
ATOM 1912 C CA . PHE A 1 238 ? -11.711 -1.683 -9.867 1 97 238 PHE A CA 1
ATOM 1913 C C . PHE A 1 238 ? -12.992 -2.326 -10.383 1 97 238 PHE A C 1
ATOM 1915 O O . PHE A 1 238 ? -13.828 -2.785 -9.594 1 97 238 PHE A O 1
ATOM 1922 N N . GLU A 1 239 ? -13.094 -2.406 -11.672 1 96.88 239 GLU A N 1
ATOM 1923 C CA . GLU A 1 239 ? -14.234 -3.104 -12.266 1 96.88 239 GLU A CA 1
ATOM 1924 C C . GLU A 1 239 ? -14.078 -4.617 -12.141 1 96.88 239 GLU A C 1
ATOM 1926 O O . GLU A 1 239 ? -15.062 -5.355 -12.227 1 96.88 239 GLU A O 1
ATOM 1931 N N . MET A 1 240 ? -12.891 -5.035 -11.938 1 97.5 240 MET A N 1
ATOM 1932 C CA . MET A 1 240 ? -12.586 -6.465 -11.867 1 97.5 240 MET A CA 1
ATOM 1933 C C . MET A 1 240 ? -12.555 -6.949 -10.422 1 97.5 240 MET A C 1
ATOM 1935 O O . MET A 1 240 ? -12.328 -8.133 -10.164 1 97.5 240 MET A O 1
ATOM 1939 N N . LEU A 1 241 ? -12.758 -6.055 -9.492 1 98.19 241 LEU A N 1
ATOM 1940 C CA . LEU A 1 241 ? -12.781 -6.387 -8.07 1 98.19 241 LEU A CA 1
ATOM 1941 C C . LEU A 1 241 ? -14.211 -6.461 -7.551 1 98.19 241 LEU A C 1
ATOM 1943 O O . LEU A 1 241 ? -15.125 -5.906 -8.156 1 98.19 241 LEU A O 1
ATOM 1947 N N . GLY A 1 242 ? -14.359 -7.152 -6.496 1 97.94 242 GLY A N 1
ATOM 1948 C CA . GLY A 1 242 ? -15.672 -7.246 -5.871 1 97.94 242 GLY A CA 1
ATOM 1949 C C . GLY A 1 242 ? -15.633 -7.902 -4.504 1 97.94 242 GLY A C 1
ATOM 1950 O O . GLY A 1 242 ? -14.594 -7.922 -3.848 1 97.94 242 GLY A O 1
ATOM 1951 N N . TYR A 1 243 ? -16.797 -8.234 -4.078 1 97.69 243 TYR A N 1
ATOM 1952 C CA . TYR A 1 243 ? -17.031 -8.891 -2.799 1 97.69 243 TYR A CA 1
ATOM 1953 C C . TYR A 1 243 ? -17.828 -10.18 -2.986 1 97.69 243 TYR A C 1
ATOM 1955 O O . TYR A 1 243 ? -18.656 -10.281 -3.889 1 97.69 243 TYR A O 1
ATOM 1963 N N . VAL A 1 244 ? -17.516 -11.172 -2.191 1 97.19 244 VAL A N 1
ATOM 1964 C CA . VAL A 1 244 ? -18.156 -12.469 -2.373 1 97.19 244 VAL A CA 1
ATOM 1965 C C . VAL A 1 244 ? -18.672 -12.984 -1.032 1 97.19 244 VAL A C 1
ATOM 1967 O O . VAL A 1 244 ? -18.016 -12.844 -0.004 1 97.19 244 VAL A O 1
ATOM 1970 N N . LYS A 1 245 ? -19.828 -13.477 -1.044 1 95.75 245 LYS A N 1
ATOM 1971 C CA . LYS A 1 245 ? -20.422 -14.148 0.099 1 95.75 245 LYS A CA 1
ATOM 1972 C C . LYS A 1 245 ? -20.828 -15.586 -0.255 1 95.75 245 LYS A C 1
ATOM 1974 O O . LYS A 1 245 ? -21.328 -15.844 -1.35 1 95.75 245 LYS A O 1
ATOM 1979 N N . ASP A 1 246 ? -20.438 -16.484 0.604 1 92.56 246 ASP A N 1
ATOM 1980 C CA . ASP A 1 246 ? -20.797 -17.891 0.418 1 92.56 246 ASP A CA 1
ATOM 1981 C C . ASP A 1 246 ? -22.047 -18.25 1.232 1 92.56 246 ASP A C 1
ATOM 1983 O O . ASP A 1 246 ? -22.016 -18.203 2.465 1 92.56 246 ASP A O 1
ATOM 1987 N N . VAL A 1 247 ? -23.062 -18.609 0.549 1 89.25 247 VAL A N 1
ATOM 1988 C CA . VAL A 1 247 ? -24.297 -19.047 1.201 1 89.25 247 VAL A CA 1
ATOM 1989 C C . VAL A 1 247 ? -24.578 -20.5 0.815 1 89.25 247 VAL A C 1
ATOM 1991 O O . VAL A 1 247 ? -25.219 -20.75 -0.214 1 89.25 247 VAL A O 1
ATOM 1994 N N . ASN A 1 248 ? -24.25 -21.422 1.653 1 81.62 248 ASN A N 1
ATOM 1995 C CA . ASN A 1 248 ? -24.469 -22.844 1.444 1 81.62 248 ASN A CA 1
ATOM 1996 C C . ASN A 1 248 ? -23.859 -23.312 0.125 1 81.62 248 ASN A C 1
ATOM 1998 O O . ASN A 1 248 ? -24.516 -24.031 -0.642 1 81.62 248 ASN A O 1
ATOM 2002 N N . GLY A 1 249 ? -22.766 -22.734 -0.203 1 79.94 249 GLY A N 1
ATOM 2003 C CA . GLY A 1 249 ? -22.078 -23.188 -1.394 1 79.94 249 GLY A CA 1
ATOM 2004 C C . GLY A 1 249 ? -22.312 -22.312 -2.602 1 79.94 249 GLY A C 1
ATOM 2005 O O . GLY A 1 249 ? -21.594 -22.406 -3.6 1 79.94 249 GLY A O 1
ATOM 2006 N N . ILE A 1 250 ? -23.281 -21.484 -2.504 1 85.69 250 ILE A N 1
ATOM 2007 C CA . ILE A 1 250 ? -23.562 -20.547 -3.59 1 85.69 250 ILE A CA 1
ATOM 2008 C C . ILE A 1 250 ? -22.844 -19.234 -3.352 1 85.69 250 ILE A C 1
ATOM 2010 O O . ILE A 1 250 ? -23 -18.609 -2.305 1 85.69 250 ILE A O 1
ATOM 2014 N N . LYS A 1 251 ? -22.125 -18.828 -4.332 1 92.94 251 LYS A N 1
ATOM 2015 C CA . LYS A 1 251 ? -21.375 -17.594 -4.211 1 92.94 251 LYS A CA 1
ATOM 2016 C C . LYS A 1 251 ? -22.188 -16.406 -4.719 1 92.94 251 LYS A C 1
ATOM 2018 O O . LYS A 1 251 ? -22.594 -16.375 -5.883 1 92.94 251 LYS A O 1
ATOM 2023 N N . ILE A 1 252 ? -22.438 -15.5 -3.83 1 94.88 252 ILE A N 1
ATOM 2024 C CA . ILE A 1 252 ? -23.047 -14.227 -4.207 1 94.88 252 ILE A CA 1
ATOM 2025 C C . ILE A 1 252 ? -21.953 -13.188 -4.445 1 94.88 252 ILE A C 1
ATOM 2027 O O . ILE A 1 252 ? -21.125 -12.938 -3.574 1 94.88 252 ILE A O 1
ATOM 2031 N N . ILE A 1 253 ? -21.984 -12.625 -5.59 1 96.31 253 ILE A N 1
ATOM 2032 C CA . ILE A 1 253 ? -20.906 -11.703 -5.969 1 96.31 253 ILE A CA 1
ATOM 2033 C C . ILE A 1 253 ? -21.469 -10.289 -6.098 1 96.31 253 ILE A C 1
ATOM 2035 O O . ILE A 1 253 ? -22.516 -10.078 -6.73 1 96.31 253 ILE A O 1
ATOM 2039 N N . LYS A 1 254 ? -20.828 -9.375 -5.453 1 95.81 254 LYS A N 1
ATOM 2040 C CA . LYS A 1 254 ? -21.094 -7.945 -5.598 1 95.81 254 LYS A CA 1
ATOM 2041 C C . LYS A 1 254 ? -19.891 -7.234 -6.23 1 95.81 254 LYS A C 1
ATOM 2043 O O . LYS A 1 254 ? -18.75 -7.523 -5.895 1 95.81 254 LYS A O 1
ATOM 2048 N N . LYS A 1 255 ? -20.234 -6.363 -7.137 1 95.81 255 LYS A N 1
ATOM 2049 C CA . LYS A 1 255 ? -19.172 -5.586 -7.762 1 95.81 255 LYS A CA 1
ATOM 2050 C C . LYS A 1 255 ? -18.578 -4.586 -6.777 1 95.81 255 LYS A C 1
ATOM 2052 O O . LYS A 1 255 ? -19.234 -4.199 -5.805 1 95.81 255 LYS A O 1
ATOM 2057 N N . PHE A 1 256 ? -17.406 -4.188 -7.02 1 95.94 256 PHE A N 1
ATOM 2058 C CA . PHE A 1 256 ? -16.672 -3.273 -6.152 1 95.94 256 PHE A CA 1
ATOM 2059 C C . PHE A 1 256 ? -17.453 -1.99 -5.926 1 95.94 256 PHE A C 1
ATOM 2061 O O . PHE A 1 256 ? -17.547 -1.504 -4.797 1 95.94 256 PHE A O 1
ATOM 2068 N N . GLU A 1 257 ? -18.031 -1.456 -6.961 1 91.62 257 GLU A N 1
ATOM 2069 C CA . GLU A 1 257 ? -18.703 -0.165 -6.918 1 91.62 257 GLU A CA 1
ATOM 2070 C C . GLU A 1 257 ? -19.969 -0.235 -6.074 1 91.62 257 GLU A C 1
ATOM 2072 O O . GLU A 1 257 ? -20.484 0.794 -5.633 1 91.62 257 GLU A O 1
ATOM 2077 N N . GLU A 1 258 ? -20.438 -1.481 -5.941 1 91.38 258 GLU A N 1
ATOM 2078 C CA . GLU A 1 258 ? -21.672 -1.657 -5.172 1 91.38 258 GLU A CA 1
ATOM 2079 C C . GLU A 1 258 ? -21.406 -1.555 -3.672 1 91.38 258 GLU A C 1
ATOM 2081 O O . GLU A 1 258 ? -22.328 -1.336 -2.885 1 91.38 258 GLU A O 1
ATOM 2086 N N . GLY A 1 259 ? -20.125 -1.806 -3.348 1 89.88 259 GLY A N 1
ATOM 2087 C CA . GLY A 1 259 ? -19.766 -1.556 -1.963 1 89.88 259 GLY A CA 1
ATOM 2088 C C . GLY A 1 259 ? -19.672 -2.822 -1.133 1 89.88 259 GLY A C 1
ATOM 2089 O O . GLY A 1 259 ? -20.109 -3.887 -1.562 1 89.88 259 GLY A O 1
ATOM 2090 N N . TYR A 1 260 ? -19.109 -2.607 -0.044 1 89.75 260 TYR A N 1
ATOM 2091 C CA . TYR A 1 260 ? -18.922 -3.695 0.908 1 89.75 260 TYR A CA 1
ATOM 2092 C C . TYR A 1 260 ? -20.109 -3.803 1.856 1 89.75 260 TYR A C 1
ATOM 2094 O O . TYR A 1 260 ? -20.656 -2.787 2.277 1 89.75 260 TYR A O 1
ATOM 2102 N N . GLU A 1 261 ? -20.453 -5.031 2.154 1 90.19 261 GLU A N 1
ATOM 2103 C CA . GLU A 1 261 ? -21.453 -5.375 3.16 1 90.19 261 GLU A CA 1
ATOM 2104 C C . GLU A 1 261 ? -20.922 -6.438 4.121 1 90.19 261 GLU A C 1
ATOM 2106 O O . GLU A 1 261 ? -20.219 -7.363 3.707 1 90.19 261 GLU A O 1
ATOM 2111 N N . LYS A 1 262 ? -21.375 -6.23 5.34 1 89.69 262 LYS A N 1
ATOM 2112 C CA . LYS A 1 262 ? -20.953 -7.195 6.348 1 89.69 262 LYS A CA 1
ATOM 2113 C C . LYS A 1 262 ? -21.297 -8.625 5.922 1 89.69 262 LYS A C 1
ATOM 2115 O O . LYS A 1 262 ? -22.391 -8.883 5.414 1 89.69 262 LYS A O 1
ATOM 2120 N N . GLY A 1 263 ? -20.312 -9.477 6.09 1 90.44 263 GLY A N 1
ATOM 2121 C CA . GLY A 1 263 ? -20.516 -10.859 5.707 1 90.44 263 GLY A CA 1
ATOM 2122 C C . GLY A 1 263 ? -19.875 -11.211 4.379 1 90.44 263 GLY A C 1
ATOM 2123 O O . GLY A 1 263 ? -19.688 -12.391 4.062 1 90.44 263 GLY A O 1
ATOM 2124 N N . PHE A 1 264 ? -19.609 -10.227 3.619 1 95.12 264 PHE A N 1
ATOM 2125 C CA . PHE A 1 264 ? -18.922 -10.461 2.354 1 95.12 264 PHE A CA 1
ATOM 2126 C C . PHE A 1 264 ? -17.406 -10.469 2.547 1 95.12 264 PHE A C 1
ATOM 2128 O O . PHE A 1 264 ? -16.891 -9.742 3.398 1 95.12 264 PHE A O 1
ATOM 2135 N N . ALA A 1 265 ? -16.75 -11.273 1.798 1 95.75 265 ALA A N 1
ATOM 2136 C CA . ALA A 1 265 ? -15.297 -11.242 1.707 1 95.75 265 ALA A CA 1
ATOM 2137 C C . ALA A 1 265 ? -14.836 -10.281 0.617 1 95.75 265 ALA A C 1
ATOM 2139 O O . ALA A 1 265 ? -15.547 -10.062 -0.365 1 95.75 265 ALA A O 1
ATOM 2140 N N . GLY A 1 266 ? -13.586 -9.773 0.761 1 96.56 266 GLY A N 1
ATOM 2141 C CA . GLY A 1 266 ? -13.031 -8.859 -0.229 1 96.56 266 GLY A CA 1
ATOM 2142 C C . GLY A 1 266 ? -12.508 -7.57 0.372 1 96.56 266 GLY A C 1
ATOM 2143 O O . GLY A 1 266 ? -12.477 -7.418 1.595 1 96.56 266 GLY A O 1
ATOM 2144 N N . PRO A 1 267 ? -12.25 -6.57 -0.468 1 97.31 267 PRO A N 1
ATOM 2145 C CA . PRO A 1 267 ? -12.297 -6.691 -1.928 1 97.31 267 PRO A CA 1
ATOM 2146 C C . PRO A 1 267 ? -11.344 -7.754 -2.465 1 97.31 267 PRO A C 1
ATOM 2148 O O . PRO A 1 267 ? -10.273 -7.973 -1.892 1 97.31 267 PRO A O 1
ATOM 2151 N N . LEU A 1 268 ? -11.75 -8.492 -3.477 1 98.38 268 LEU A N 1
ATOM 2152 C CA . LEU A 1 268 ? -10.953 -9.523 -4.125 1 98.38 268 LEU A CA 1
ATOM 2153 C C . LEU A 1 268 ? -11.211 -9.555 -5.625 1 98.38 268 LEU A C 1
ATOM 2155 O O . LEU A 1 268 ? -12.125 -8.891 -6.113 1 98.38 268 LEU A O 1
ATOM 2159 N N . TYR A 1 269 ? -10.352 -10.18 -6.367 1 98.69 269 TYR A N 1
ATOM 2160 C CA . TYR A 1 269 ? -10.469 -10.273 -7.816 1 98.69 269 TYR A CA 1
ATOM 2161 C C . TYR A 1 269 ? -11.57 -11.25 -8.219 1 98.69 269 TYR A C 1
ATOM 2163 O O . TYR A 1 269 ? -11.617 -12.383 -7.73 1 98.69 269 TYR A O 1
ATOM 2171 N N . ILE A 1 270 ? -12.453 -10.836 -9.078 1 98.12 270 ILE A N 1
ATOM 2172 C CA . ILE A 1 270 ? -13.602 -11.672 -9.391 1 98.12 270 ILE A CA 1
ATOM 2173 C C . ILE A 1 270 ? -13.539 -12.117 -10.852 1 98.12 270 ILE A C 1
ATOM 2175 O O . ILE A 1 270 ? -14.5 -12.688 -11.375 1 98.12 270 ILE A O 1
ATOM 2179 N N . GLY A 1 271 ? -12.453 -11.883 -11.555 1 97.06 271 GLY A N 1
ATOM 2180 C CA . GLY A 1 271 ? -12.289 -12.312 -12.938 1 97.06 271 GLY A CA 1
ATOM 2181 C C . GLY A 1 271 ? -11.578 -13.648 -13.062 1 97.06 271 GLY A C 1
ATOM 2182 O O . GLY A 1 271 ? -11.461 -14.391 -12.086 1 97.06 271 GLY A O 1
ATOM 2183 N N . ASN A 1 272 ? -11.203 -13.969 -14.305 1 97.06 272 ASN A N 1
ATOM 2184 C CA . ASN A 1 272 ? -10.5 -15.211 -14.594 1 97.06 272 ASN A CA 1
ATOM 2185 C C . ASN A 1 272 ? -9.047 -15.164 -14.125 1 97.06 272 ASN A C 1
ATOM 2187 O O . ASN A 1 272 ? -8.312 -14.227 -14.453 1 97.06 272 ASN A O 1
ATOM 2191 N N . LEU A 1 273 ? -8.625 -16.109 -13.383 1 98.25 273 LEU A N 1
ATOM 2192 C CA . LEU A 1 273 ? -7.305 -16.141 -12.758 1 98.25 273 LEU A CA 1
ATOM 2193 C C . LEU A 1 273 ? -6.242 -16.578 -13.766 1 98.25 273 LEU A C 1
ATOM 2195 O O . LEU A 1 273 ? -5.043 -16.531 -13.477 1 98.25 273 LEU A O 1
ATOM 2199 N N . TYR A 1 274 ? -6.711 -16.906 -15.008 1 98.38 274 TYR A N 1
ATOM 2200 C CA . TYR A 1 274 ? -5.805 -17.594 -15.922 1 98.38 274 TYR A CA 1
ATOM 2201 C C . TYR A 1 274 ? -5.891 -17 -17.312 1 98.38 274 TYR A C 1
ATOM 2203 O O . TYR A 1 274 ? -6.949 -16.531 -17.734 1 98.38 274 TYR A O 1
ATOM 2211 N N . ASP A 1 275 ? -4.762 -16.953 -17.922 1 97.5 275 ASP A N 1
ATOM 2212 C CA . ASP A 1 275 ? -4.688 -16.812 -19.375 1 97.5 275 ASP A CA 1
ATOM 2213 C C . ASP A 1 275 ? -4.59 -18.188 -20.047 1 97.5 275 ASP A C 1
ATOM 2215 O O . ASP A 1 275 ? -3.613 -18.906 -19.859 1 97.5 275 ASP A O 1
ATOM 2219 N N . LYS A 1 276 ? -5.551 -18.516 -20.812 1 97 276 LYS A N 1
ATOM 2220 C CA . LYS A 1 276 ? -5.672 -19.859 -21.375 1 97 276 LYS A CA 1
ATOM 2221 C C . LYS A 1 276 ? -4.445 -20.234 -22.203 1 97 276 LYS A C 1
ATOM 2223 O O . LYS A 1 276 ? -3.916 -21.328 -22.078 1 97 276 LYS A O 1
ATOM 2228 N N . ALA A 1 277 ? -4.043 -19.328 -23.016 1 97.69 277 ALA A N 1
ATOM 2229 C CA . ALA A 1 277 ? -2.893 -19.594 -23.875 1 97.69 277 ALA A CA 1
ATOM 2230 C C . ALA A 1 277 ? -1.634 -19.844 -23.062 1 97.69 277 ALA A C 1
ATOM 2232 O O . ALA A 1 277 ? -0.847 -20.75 -23.375 1 97.69 277 ALA A O 1
ATOM 2233 N N . LEU A 1 278 ? -1.443 -19.094 -22.047 1 98.31 278 LEU A N 1
ATOM 2234 C CA . LEU A 1 278 ? -0.266 -19.25 -21.203 1 98.31 278 LEU A CA 1
ATOM 2235 C C . LEU A 1 278 ? -0.291 -20.578 -20.453 1 98.31 278 LEU A C 1
ATOM 2237 O O . LEU A 1 278 ? 0.739 -21.25 -20.344 1 98.31 278 LEU A O 1
ATOM 2241 N N . VAL A 1 279 ? -1.444 -20.969 -19.969 1 98.62 279 VAL A N 1
ATOM 2242 C CA . VAL A 1 279 ? -1.584 -22.219 -19.234 1 98.62 279 VAL A CA 1
ATOM 2243 C C . VAL A 1 279 ? -1.265 -23.391 -20.141 1 98.62 279 VAL A C 1
ATOM 2245 O O . VAL A 1 279 ? -0.541 -24.312 -19.75 1 98.62 279 VAL A O 1
ATOM 2248 N N . GLU A 1 280 ? -1.786 -23.312 -21.312 1 98.44 280 GLU A N 1
ATOM 2249 C CA . GLU A 1 280 ? -1.54 -24.375 -22.266 1 98.44 280 GLU A CA 1
ATOM 2250 C C . GLU A 1 280 ? -0.058 -24.484 -22.609 1 98.44 280 GLU A C 1
ATOM 2252 O O . GLU A 1 280 ? 0.494 -25.578 -22.688 1 98.44 280 GLU A O 1
ATOM 2257 N N . GLU A 1 281 ? 0.524 -23.328 -22.844 1 98.5 281 GLU A N 1
ATOM 2258 C CA . GLU A 1 281 ? 1.951 -23.297 -23.156 1 98.5 281 GLU A CA 1
ATOM 2259 C C . GLU A 1 281 ? 2.779 -23.828 -21.984 1 98.5 281 GLU A C 1
ATOM 2261 O O . GLU A 1 281 ? 3.75 -24.562 -22.188 1 98.5 281 GLU A O 1
ATOM 2266 N N . ALA A 1 282 ? 2.441 -23.5 -20.766 1 98.75 282 ALA A N 1
ATOM 2267 C CA . ALA A 1 282 ? 3.154 -23.969 -19.594 1 98.75 282 ALA A CA 1
ATOM 2268 C C . ALA A 1 282 ? 3.059 -25.484 -19.453 1 98.75 282 ALA A C 1
ATOM 2270 O O . ALA A 1 282 ? 4.031 -26.141 -19.078 1 98.75 282 ALA A O 1
ATOM 2271 N N . LEU A 1 283 ? 1.877 -26.016 -19.719 1 98.69 283 LEU A N 1
ATOM 2272 C CA . LEU A 1 283 ? 1.674 -27.453 -19.672 1 98.69 283 LEU A CA 1
ATOM 2273 C C . LEU A 1 283 ? 2.547 -28.172 -20.703 1 98.69 283 LEU A C 1
ATOM 2275 O O . LEU A 1 283 ? 3.18 -29.188 -20.391 1 98.69 283 LEU A O 1
ATOM 2279 N N . LYS A 1 284 ? 2.596 -27.625 -21.906 1 98.5 284 LYS A N 1
ATOM 2280 C CA . LYS A 1 284 ? 3.438 -28.203 -22.953 1 98.5 284 LYS A CA 1
ATOM 2281 C C . LYS A 1 284 ? 4.902 -28.219 -22.531 1 98.5 284 LYS A C 1
ATOM 2283 O O . LYS A 1 284 ? 5.605 -29.203 -22.766 1 98.5 284 LYS A O 1
ATOM 2288 N N . ILE A 1 285 ? 5.309 -27.188 -21.984 1 98.38 285 ILE A N 1
ATOM 2289 C CA . ILE A 1 285 ? 6.691 -27.047 -21.531 1 98.38 285 ILE A CA 1
ATOM 2290 C C . ILE A 1 285 ? 6.973 -28.078 -20.438 1 98.38 285 ILE A C 1
ATOM 2292 O O . ILE A 1 285 ? 8.016 -28.734 -20.453 1 98.38 285 ILE A O 1
ATOM 2296 N N . ALA A 1 286 ? 6.09 -28.203 -19.484 1 98.5 286 ALA A N 1
ATOM 2297 C CA . ALA A 1 286 ? 6.258 -29.156 -18.375 1 98.5 286 ALA A CA 1
ATOM 2298 C C . ALA A 1 286 ? 6.328 -30.594 -18.906 1 98.5 286 ALA A C 1
ATOM 2300 O O . ALA A 1 286 ? 7.094 -31.406 -18.375 1 98.5 286 ALA A O 1
ATOM 2301 N N . GLU A 1 287 ? 5.512 -30.875 -19.906 1 98.31 287 GLU A N 1
ATOM 2302 C CA . GLU A 1 287 ? 5.523 -32.188 -20.516 1 98.31 287 GLU A CA 1
ATOM 2303 C C . GLU A 1 287 ? 6.844 -32.469 -21.234 1 98.31 287 GLU A C 1
ATOM 2305 O O . GLU A 1 287 ? 7.449 -33.531 -21.062 1 98.31 287 GLU A O 1
ATOM 2310 N N . LYS A 1 288 ? 7.211 -31.5 -22.016 1 97.62 288 LYS A N 1
ATOM 2311 C CA . LYS A 1 288 ? 8.461 -31.625 -22.766 1 97.62 288 LYS A CA 1
ATOM 2312 C C . LYS A 1 288 ? 9.648 -31.828 -21.828 1 97.62 288 LYS A C 1
ATOM 2314 O O . LYS A 1 288 ? 10.57 -32.562 -22.141 1 97.62 288 LYS A O 1
ATOM 2319 N N . ARG A 1 289 ? 9.57 -31.203 -20.703 1 96.81 289 ARG A N 1
ATOM 2320 C CA . ARG A 1 289 ? 10.68 -31.25 -19.75 1 96.81 289 ARG A CA 1
ATOM 2321 C C . ARG A 1 289 ? 10.539 -32.438 -18.812 1 96.81 289 ARG A C 1
ATOM 2323 O O . ARG A 1 289 ? 11.383 -32.625 -17.938 1 96.81 289 ARG A O 1
ATOM 2330 N N . GLU A 1 290 ? 9.445 -33.188 -18.906 1 96.56 290 GLU A N 1
ATOM 2331 C CA . GLU A 1 290 ? 9.18 -34.375 -18.109 1 96.56 290 GLU A CA 1
ATOM 2332 C C . GLU A 1 290 ? 9.164 -34.062 -16.625 1 96.56 290 GLU A C 1
ATOM 2334 O O . GLU A 1 290 ? 9.828 -34.719 -15.828 1 96.56 290 GLU A O 1
ATOM 2339 N N . PHE A 1 291 ? 8.523 -32.906 -16.297 1 97.25 291 PHE A N 1
ATOM 2340 C CA . PHE A 1 291 ? 8.328 -32.625 -14.875 1 97.25 291 PHE A CA 1
ATOM 2341 C C . PHE A 1 291 ? 7.512 -33.688 -14.195 1 97.25 291 PHE A C 1
ATOM 2343 O O . PHE A 1 291 ? 6.988 -34.594 -14.859 1 97.25 291 PHE A O 1
ATOM 2350 N N . SER A 1 292 ? 7.508 -33.688 -12.898 1 96.5 292 SER A N 1
ATOM 2351 C CA . SER A 1 292 ? 6.871 -34.75 -12.109 1 96.5 292 SER A CA 1
ATOM 2352 C C . SER A 1 292 ? 5.391 -34.875 -12.453 1 96.5 292 SER A C 1
ATOM 2354 O O . SER A 1 292 ? 4.773 -33.938 -12.93 1 96.5 292 SER A O 1
ATOM 2356 N N . GLU A 1 293 ? 4.828 -36 -12.141 1 96.94 293 GLU A N 1
ATOM 2357 C CA . GLU A 1 293 ? 3.404 -36.219 -12.352 1 96.94 293 GLU A CA 1
ATOM 2358 C C . GLU A 1 293 ? 2.557 -35.25 -11.555 1 96.94 293 GLU A C 1
ATOM 2360 O O . GLU A 1 293 ? 1.479 -34.844 -12.008 1 96.94 293 GLU A O 1
ATOM 2365 N N . ARG A 1 294 ? 3.043 -34.938 -10.469 1 96.5 294 ARG A N 1
ATOM 2366 C CA . ARG A 1 294 ? 2.33 -33.969 -9.625 1 96.5 294 ARG A CA 1
ATOM 2367 C C . ARG A 1 294 ? 2.191 -32.625 -10.312 1 96.5 294 ARG A C 1
ATOM 2369 O O . ARG A 1 294 ? 1.112 -32.031 -10.32 1 96.5 294 ARG A O 1
ATOM 2376 N N . VAL A 1 295 ? 3.256 -32.125 -10.891 1 98 295 VAL A N 1
ATOM 2377 C CA . VAL A 1 295 ? 3.26 -30.859 -11.609 1 98 295 VAL A CA 1
ATOM 2378 C C . VAL A 1 295 ? 2.287 -30.938 -12.781 1 98 295 VAL A C 1
ATOM 2380 O O . VAL A 1 295 ? 1.485 -30.016 -12.984 1 98 295 VAL A O 1
ATOM 2383 N N . LEU A 1 296 ? 2.338 -32.031 -13.484 1 98.25 296 LEU A N 1
ATOM 2384 C CA . LEU A 1 296 ? 1.492 -32.188 -14.664 1 98.25 296 LEU A CA 1
ATOM 2385 C C . LEU A 1 296 ? 0.02 -32.25 -14.266 1 98.25 296 LEU A C 1
ATOM 2387 O O . LEU A 1 296 ? -0.836 -31.703 -14.961 1 98.25 296 LEU A O 1
ATOM 2391 N N . LYS A 1 297 ? -0.237 -32.938 -13.172 1 97.25 297 LYS A N 1
ATOM 2392 C CA . LYS A 1 297 ? -1.608 -33.031 -12.68 1 97.25 297 LYS A CA 1
ATOM 2393 C C . LYS A 1 297 ? -2.164 -31.656 -12.328 1 97.25 297 LYS A C 1
ATOM 2395 O O . LYS A 1 297 ? -3.303 -31.328 -12.672 1 97.25 297 LYS A O 1
ATOM 2400 N N . ILE A 1 298 ? -1.382 -30.828 -11.672 1 97.81 298 ILE A N 1
ATOM 2401 C CA . ILE A 1 298 ? -1.797 -29.484 -11.281 1 97.81 298 ILE A CA 1
ATOM 2402 C C . ILE A 1 298 ? -2.039 -28.641 -12.523 1 97.81 298 ILE A C 1
ATOM 2404 O O . ILE A 1 298 ? -3.074 -27.969 -12.633 1 97.81 298 ILE A O 1
ATOM 2408 N N . LEU A 1 299 ? -1.108 -28.656 -13.477 1 98.62 299 LEU A N 1
ATOM 2409 C CA . LEU A 1 299 ? -1.217 -27.859 -14.688 1 98.62 299 LEU A CA 1
ATOM 2410 C C . LEU A 1 299 ? -2.414 -28.297 -15.523 1 98.62 299 LEU A C 1
ATOM 2412 O O . LEU A 1 299 ? -3.096 -27.453 -16.125 1 98.62 299 LEU A O 1
ATOM 2416 N N . ASN A 1 300 ? -2.65 -29.578 -15.531 1 97.81 300 ASN A N 1
ATOM 2417 C CA . ASN A 1 300 ? -3.797 -30.094 -16.281 1 97.81 300 ASN A CA 1
ATOM 2418 C C . ASN A 1 300 ? -5.113 -29.625 -15.664 1 97.81 300 ASN A C 1
ATOM 2420 O O . ASN A 1 300 ? -6.043 -29.25 -16.375 1 97.81 300 ASN A O 1
ATOM 2424 N N . ALA A 1 301 ? -5.188 -29.75 -14.375 1 97.44 301 ALA A N 1
ATOM 2425 C CA . ALA A 1 301 ? -6.383 -29.266 -13.688 1 97.44 301 ALA A CA 1
ATOM 2426 C C . ALA A 1 301 ? -6.605 -27.781 -13.977 1 97.44 301 ALA A C 1
ATOM 2428 O O . ALA A 1 301 ? -7.73 -27.359 -14.258 1 97.44 301 ALA A O 1
ATOM 2429 N N . ILE A 1 302 ? -5.574 -27 -13.984 1 98.38 302 ILE A N 1
ATOM 2430 C CA . ILE A 1 302 ? -5.664 -25.562 -14.164 1 98.38 302 ILE A CA 1
ATOM 2431 C C . ILE A 1 302 ? -6.039 -25.234 -15.609 1 98.38 302 ILE A C 1
ATOM 2433 O O . ILE A 1 302 ? -6.789 -24.297 -15.875 1 98.38 302 ILE A O 1
ATOM 2437 N N . LYS A 1 303 ? -5.508 -26.031 -16.516 1 98.19 303 LYS A N 1
ATOM 2438 C CA . LYS A 1 303 ? -5.93 -25.875 -17.891 1 98.19 303 LYS A CA 1
ATOM 2439 C C . LYS A 1 303 ? -7.445 -25.984 -18.031 1 98.19 303 LYS A C 1
ATOM 2441 O O . LYS A 1 303 ? -8.078 -25.156 -18.703 1 98.19 303 LYS A O 1
ATOM 2446 N N . GLY A 1 304 ? -8.008 -26.969 -17.406 1 97 304 GLY A N 1
ATOM 2447 C CA . GLY A 1 304 ? -9.461 -27.094 -17.391 1 97 304 GLY A CA 1
ATOM 2448 C C . GLY A 1 304 ? -10.148 -25.922 -16.734 1 97 304 GLY A C 1
ATOM 2449 O O . GLY A 1 304 ? -11.141 -25.406 -17.25 1 97 304 GLY A O 1
ATOM 2450 N N . GLU A 1 305 ? -9.641 -25.531 -15.586 1 97.31 305 GLU A N 1
ATOM 2451 C CA . GLU A 1 305 ? -10.211 -24.422 -14.836 1 97.31 305 GLU A CA 1
ATOM 2452 C C . GLU A 1 305 ? -10.164 -23.125 -15.641 1 97.31 305 GLU A C 1
ATOM 2454 O O . GLU A 1 305 ? -11.07 -22.281 -15.531 1 97.31 305 GLU A O 1
ATOM 2459 N N . SER A 1 306 ? -9.117 -22.953 -16.438 1 97.31 306 SER A N 1
ATOM 2460 C CA . SER A 1 306 ? -8.891 -21.719 -17.188 1 97.31 306 SER A CA 1
ATOM 2461 C C . SER A 1 306 ? -10 -21.484 -18.219 1 97.31 306 SER A C 1
ATOM 2463 O O . SER A 1 306 ? -10.227 -20.359 -18.641 1 97.31 306 SER A O 1
ATOM 2465 N N . ALA A 1 307 ? -10.703 -22.531 -18.562 1 95.31 307 ALA A N 1
ATOM 2466 C CA . ALA A 1 307 ? -11.742 -22.438 -19.578 1 95.31 307 ALA A CA 1
ATOM 2467 C C . ALA A 1 307 ? -13.086 -22.047 -18.953 1 95.31 307 ALA A C 1
ATOM 2469 O O . ALA A 1 307 ? -14.062 -21.812 -19.672 1 95.31 307 ALA A O 1
ATOM 2470 N N . ILE A 1 308 ? -13.141 -22 -17.703 1 95.88 308 ILE A N 1
ATOM 2471 C CA . ILE A 1 308 ? -14.398 -21.781 -17 1 95.88 308 ILE A CA 1
ATOM 2472 C C . ILE A 1 308 ? -14.312 -20.5 -16.172 1 95.88 308 ILE A C 1
ATOM 2474 O O . ILE A 1 308 ? -13.391 -20.344 -15.359 1 95.88 308 ILE A O 1
ATOM 2478 N N . ASN A 1 309 ? -15.203 -19.625 -16.391 1 92.38 309 ASN A N 1
ATOM 2479 C CA . ASN A 1 309 ? -15.227 -18.375 -15.641 1 92.38 309 ASN A CA 1
ATOM 2480 C C . ASN A 1 309 ? -16.156 -18.469 -14.43 1 92.38 309 ASN A C 1
ATOM 2482 O O . ASN A 1 309 ? -17.234 -17.859 -14.422 1 92.38 309 ASN A O 1
ATOM 2486 N N . GLN A 1 310 ? -15.859 -19.219 -13.492 1 94.69 310 GLN A N 1
ATOM 2487 C CA . GLN A 1 310 ? -16.625 -19.359 -12.258 1 94.69 310 GLN A CA 1
ATOM 2488 C C . GLN A 1 310 ? -15.805 -18.938 -11.047 1 94.69 310 GLN A C 1
ATOM 2490 O O . GLN A 1 310 ? -14.641 -19.328 -10.914 1 94.69 310 GLN A O 1
ATOM 2495 N N . VAL A 1 311 ? -16.359 -18.109 -10.211 1 95.69 311 VAL A N 1
ATOM 2496 C CA . VAL A 1 311 ? -15.742 -17.781 -8.93 1 95.69 311 VAL A CA 1
ATOM 2497 C C . VAL A 1 311 ? -16.062 -18.859 -7.898 1 95.69 311 VAL A C 1
ATOM 2499 O O . VAL A 1 311 ? -17.234 -19.078 -7.582 1 95.69 311 VAL A O 1
ATOM 2502 N N . GLY A 1 312 ? -15.039 -19.547 -7.453 1 94.5 312 GLY A N 1
ATOM 2503 C CA . GLY A 1 312 ? -15.25 -20.656 -6.555 1 94.5 312 GLY A CA 1
ATOM 2504 C C . GLY A 1 312 ? -15.586 -21.953 -7.281 1 94.5 312 GLY A C 1
ATOM 2505 O O . GLY A 1 312 ? -15.211 -22.141 -8.438 1 94.5 312 GLY A O 1
ATOM 2506 N N . CYS A 1 313 ? -16.109 -22.875 -6.539 1 94.94 313 CYS A N 1
ATOM 2507 C CA . CYS A 1 313 ? -16.516 -24.156 -7.09 1 94.94 313 CYS A CA 1
ATOM 2508 C C . CYS A 1 313 ? -17.719 -24.719 -6.332 1 94.94 313 CYS A C 1
ATOM 2510 O O . CYS A 1 313 ? -18.172 -24.125 -5.355 1 94.94 313 CYS A O 1
ATOM 2512 N N . TYR A 1 314 ? -18.312 -25.703 -6.922 1 94.19 314 TYR A N 1
ATOM 2513 C CA . TYR A 1 314 ? -19.328 -26.469 -6.207 1 94.19 314 TYR A CA 1
ATOM 2514 C C . TYR A 1 314 ? -18.719 -27.656 -5.48 1 94.19 314 TYR A C 1
ATOM 2516 O O . TYR A 1 314 ? -18.047 -28.5 -6.094 1 94.19 314 TYR A O 1
ATOM 2524 N N . ASP A 1 315 ? -18.906 -27.688 -4.211 1 93.81 315 ASP A N 1
ATOM 2525 C CA . ASP A 1 315 ? -18.406 -28.797 -3.41 1 93.81 315 ASP A CA 1
ATOM 2526 C C . ASP A 1 315 ? -19.406 -29.938 -3.367 1 93.81 315 ASP A C 1
ATOM 2528 O O . ASP A 1 315 ? -20.5 -29.797 -2.791 1 93.81 315 ASP A O 1
ATOM 2532 N N . THR A 1 316 ? -19.016 -31.016 -3.846 1 92.94 316 THR A N 1
ATOM 2533 C CA . THR A 1 316 ? -19.953 -32.125 -3.971 1 92.94 316 THR A CA 1
ATOM 2534 C C . THR A 1 316 ? -20.328 -32.688 -2.596 1 92.94 316 THR A C 1
ATOM 2536 O O . THR A 1 316 ? -21.453 -33.156 -2.396 1 92.94 316 THR A O 1
ATOM 2539 N N . HIS A 1 317 ? -19.422 -32.656 -1.704 1 90.62 317 HIS A N 1
ATOM 2540 C CA . HIS A 1 317 ? -19.719 -33.125 -0.354 1 90.62 317 HIS A CA 1
ATOM 2541 C C . HIS A 1 317 ? -20.75 -32.219 0.326 1 90.62 317 HIS A C 1
ATOM 2543 O O . HIS A 1 317 ? -21.641 -32.719 1.024 1 90.62 317 HIS A O 1
ATOM 2549 N N . GLN A 1 318 ? -20.547 -31.031 0.152 1 90.31 318 GLN A N 1
ATOM 2550 C CA . GLN A 1 318 ? -21.484 -30.078 0.722 1 90.31 318 GLN A CA 1
ATOM 2551 C C . GLN A 1 318 ? -22.875 -30.25 0.109 1 90.31 318 GLN A C 1
ATOM 2553 O O . GLN A 1 318 ? -23.891 -30.203 0.815 1 90.31 318 GLN A O 1
ATOM 2558 N N . ILE A 1 319 ? -22.922 -30.422 -1.161 1 91.31 319 ILE A N 1
ATOM 2559 C CA . ILE A 1 319 ? -24.172 -30.594 -1.875 1 91.31 319 ILE A CA 1
ATOM 2560 C C . ILE A 1 319 ? -24.844 -31.891 -1.419 1 91.31 319 ILE A C 1
ATOM 2562 O O . ILE A 1 319 ? -26.062 -31.922 -1.199 1 91.31 319 ILE A O 1
ATOM 2566 N N . GLY A 1 320 ? -24.078 -32.875 -1.303 1 90.88 320 GLY A N 1
ATOM 2567 C CA . GLY A 1 320 ? -24.609 -34.125 -0.813 1 90.88 320 GLY A CA 1
ATOM 2568 C C . GLY A 1 320 ? -25.25 -34.031 0.56 1 90.88 320 GLY A C 1
ATOM 2569 O O . GLY A 1 320 ? -26.312 -34.594 0.802 1 90.88 320 GLY A O 1
ATOM 2570 N N . LYS A 1 321 ? -24.578 -33.344 1.449 1 89.5 321 LYS A N 1
ATOM 2571 C CA . LYS A 1 321 ? -25.094 -33.125 2.795 1 89.5 321 LYS A CA 1
ATOM 2572 C C . LYS A 1 321 ? -26.406 -32.344 2.758 1 89.5 321 LYS A C 1
ATOM 2574 O O . LYS A 1 321 ? -27.359 -32.688 3.475 1 89.5 321 LYS A O 1
ATOM 2579 N N . MET A 1 322 ? -26.391 -31.391 1.936 1 87.88 322 MET A N 1
ATOM 2580 C CA . MET A 1 322 ? -27.594 -30.562 1.796 1 87.88 322 MET A CA 1
ATOM 2581 C C . MET A 1 322 ? -28.766 -31.375 1.278 1 87.88 322 MET A C 1
ATOM 2583 O O . MET A 1 322 ? -29.906 -31.188 1.72 1 87.88 322 MET A O 1
ATOM 2587 N N . LEU A 1 323 ? -28.422 -32.281 0.427 1 88.69 323 LEU A N 1
ATOM 2588 C CA . LEU A 1 323 ? -29.453 -33.094 -0.218 1 88.69 323 LEU A CA 1
ATOM 2589 C C . LEU A 1 323 ? -29.703 -34.375 0.55 1 88.69 323 LEU A C 1
ATOM 2591 O O . LEU A 1 323 ? -30.641 -35.125 0.252 1 88.69 323 LEU A O 1
ATOM 2595 N N . LYS A 1 324 ? -28.859 -34.625 1.49 1 91.31 324 LYS A N 1
ATOM 2596 C CA . LYS A 1 324 ? -28.938 -35.844 2.283 1 91.31 324 LYS A CA 1
ATOM 2597 C C . LYS A 1 324 ? -28.828 -37.094 1.4 1 91.31 324 LYS A C 1
ATOM 2599 O O . LYS A 1 324 ? -29.641 -38 1.487 1 91.31 324 LYS A O 1
ATOM 2604 N N . ILE A 1 325 ? -27.859 -37.062 0.548 1 91.12 325 ILE A N 1
ATOM 2605 C CA . ILE A 1 325 ? -27.594 -38.188 -0.326 1 91.12 325 ILE A CA 1
ATOM 2606 C C . ILE A 1 325 ? -26.109 -38.531 -0.313 1 91.12 325 ILE A C 1
ATOM 2608 O O . ILE A 1 325 ? -25.281 -37.688 0.051 1 91.12 325 ILE A O 1
ATOM 2612 N N . SER A 1 326 ? -25.875 -39.781 -0.673 1 90.62 326 SER A N 1
ATOM 2613 C CA . SER A 1 326 ? -24.484 -40.188 -0.912 1 90.62 326 SER A CA 1
ATOM 2614 C C . SER A 1 326 ? -24 -39.688 -2.27 1 90.62 326 SER A C 1
ATOM 2616 O O . SER A 1 326 ? -24.594 -40 -3.301 1 90.62 326 SER A O 1
ATOM 2618 N N . VAL A 1 327 ? -23 -39 -2.314 1 91.38 327 VAL A N 1
ATOM 2619 C CA . VAL A 1 327 ? -22.5 -38.375 -3.533 1 91.38 327 VAL A CA 1
ATOM 2620 C C . VAL A 1 327 ? -21.844 -39.438 -4.418 1 91.38 327 VAL A C 1
ATOM 2622 O O . VAL A 1 327 ? -21 -40.188 -3.955 1 91.38 327 VAL A O 1
ATOM 2625 N N . PRO A 1 328 ? -22.25 -39.5 -5.621 1 93.75 328 PRO A N 1
ATOM 2626 C CA . PRO A 1 328 ? -21.594 -40.438 -6.562 1 93.75 328 PRO A CA 1
ATOM 2627 C C . PRO A 1 328 ? -20.125 -40.094 -6.797 1 93.75 328 PRO A C 1
ATOM 2629 O O . PRO A 1 328 ? -19.656 -39.031 -6.352 1 93.75 328 PRO A O 1
ATOM 2632 N N . PRO A 1 329 ? -19.438 -41.031 -7.43 1 94.12 329 PRO A N 1
ATOM 2633 C CA . PRO A 1 329 ? -18.031 -40.75 -7.746 1 94.12 329 PRO A CA 1
ATOM 2634 C C . PRO A 1 329 ? -17.859 -39.5 -8.578 1 94.12 329 PRO A C 1
ATOM 2636 O O . PRO A 1 329 ? -18.672 -39.219 -9.484 1 94.12 329 PRO A O 1
ATOM 2639 N N . MET A 1 330 ? -16.875 -38.719 -8.344 1 95.31 330 MET A N 1
ATOM 2640 C CA . MET A 1 330 ? -16.609 -37.406 -8.945 1 95.31 330 MET A CA 1
ATOM 2641 C C . MET A 1 330 ? -16.609 -37.531 -10.469 1 95.31 330 MET A C 1
ATOM 2643 O O . MET A 1 330 ? -17.203 -36.688 -11.156 1 95.31 330 MET A O 1
ATOM 2647 N N . GLN A 1 331 ? -15.992 -38.531 -10.992 1 95.06 331 GLN A N 1
ATOM 2648 C CA . GLN A 1 331 ? -15.844 -38.688 -12.438 1 95.06 331 GLN A CA 1
ATOM 2649 C C . GLN A 1 331 ? -17.203 -38.875 -13.109 1 95.06 331 GLN A C 1
ATOM 2651 O O . GLN A 1 331 ? -17.422 -38.406 -14.234 1 95.06 331 GLN A O 1
ATOM 2656 N N . ASP A 1 332 ? -18.078 -39.531 -12.383 1 96.25 332 ASP A N 1
ATOM 2657 C CA . ASP A 1 332 ? -19.422 -39.75 -12.922 1 96.25 332 ASP A CA 1
ATOM 2658 C C . ASP A 1 332 ? -20.172 -38.438 -13.039 1 96.25 332 ASP A C 1
ATOM 2660 O O . ASP A 1 332 ? -20.891 -38.188 -14.023 1 96.25 332 ASP A O 1
ATOM 2664 N N . ILE A 1 333 ? -20.016 -37.688 -12.062 1 96.5 333 ILE A N 1
ATOM 2665 C CA . ILE A 1 333 ? -20.688 -36.375 -12.047 1 96.5 333 ILE A CA 1
ATOM 2666 C C . ILE A 1 333 ? -20.141 -35.5 -13.18 1 96.5 333 ILE A C 1
ATOM 2668 O O . ILE A 1 333 ? -20.906 -34.875 -13.914 1 96.5 333 ILE A O 1
ATOM 2672 N N . ILE A 1 334 ? -18.828 -35.469 -13.336 1 97.12 334 ILE A N 1
ATOM 2673 C CA . ILE A 1 334 ? -18.172 -34.688 -14.367 1 97.12 334 ILE A CA 1
ATOM 2674 C C . ILE A 1 334 ? -18.641 -35.125 -15.742 1 97.12 334 ILE A C 1
ATOM 2676 O O . ILE A 1 334 ? -19 -34.312 -16.594 1 97.12 334 ILE A O 1
ATOM 2680 N N . ASN A 1 335 ? -18.656 -36.438 -15.914 1 96.75 335 ASN A N 1
ATOM 2681 C CA . ASN A 1 335 ? -19.094 -36.969 -17.203 1 96.75 335 ASN A CA 1
ATOM 2682 C C . ASN A 1 335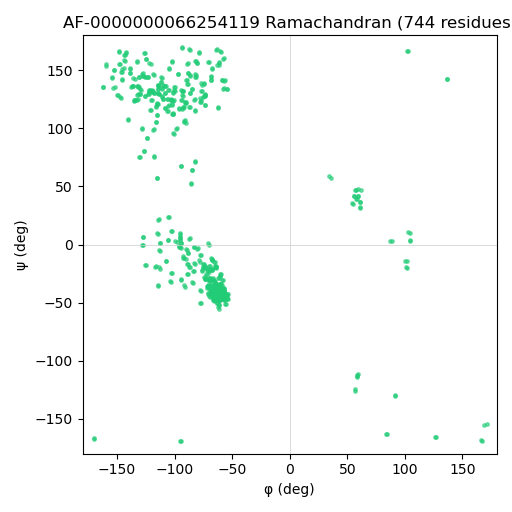 ? -20.547 -36.625 -17.5 1 96.75 335 ASN A C 1
ATOM 2684 O O . ASN A 1 335 ? -20.875 -36.312 -18.641 1 96.75 335 ASN A O 1
ATOM 2688 N N . LYS A 1 336 ? -21.328 -36.75 -16.516 1 96.88 336 LYS A N 1
ATOM 2689 C CA . LYS A 1 336 ? -22.734 -36.406 -16.703 1 96.88 336 LYS A CA 1
ATOM 2690 C C . LYS A 1 336 ? -22.922 -34.938 -17.078 1 96.88 336 LYS A C 1
ATOM 2692 O O . LYS A 1 336 ? -23.734 -34.625 -17.938 1 96.88 336 LYS A O 1
ATOM 2697 N N . LEU A 1 337 ? -22.188 -34.062 -16.422 1 97.75 337 LEU A N 1
ATOM 2698 C CA . LEU A 1 337 ? -22.266 -32.656 -16.734 1 97.75 337 LEU A CA 1
ATOM 2699 C C . LEU A 1 337 ? -21.828 -32.375 -18.156 1 97.75 337 LEU A C 1
ATOM 2701 O O . LEU A 1 337 ? -22.438 -31.594 -18.875 1 97.75 337 LEU A O 1
ATOM 2705 N N . LYS A 1 338 ? -20.797 -33.031 -18.578 1 97.31 338 LYS A N 1
ATOM 2706 C CA . LYS A 1 338 ? -20.328 -32.906 -19.953 1 97.31 338 LYS A CA 1
ATOM 2707 C C . LYS A 1 338 ? -21.375 -33.406 -20.938 1 97.31 338 LYS A C 1
ATOM 2709 O O . LYS A 1 338 ? -21.578 -32.781 -21.984 1 97.31 338 LYS A O 1
ATOM 2714 N N . GLU A 1 339 ? -22 -34.469 -20.609 1 97 339 GLU A N 1
ATOM 2715 C CA . GLU A 1 339 ? -23.078 -35 -21.438 1 97 339 GLU A CA 1
ATOM 2716 C C . GLU A 1 339 ? -24.219 -34 -21.562 1 97 339 GLU A C 1
ATOM 2718 O O . GLU A 1 339 ? -24.891 -33.906 -22.594 1 97 339 GLU A O 1
ATOM 2723 N N . MET A 1 340 ? -24.391 -33.312 -20.531 1 97.19 340 MET A N 1
ATOM 2724 C CA . MET A 1 340 ? -25.453 -32.312 -20.5 1 97.19 340 MET A CA 1
ATOM 2725 C C . MET A 1 340 ? -25.031 -31.062 -21.266 1 97.19 340 MET A C 1
ATOM 2727 O O . MET A 1 340 ? -25.828 -30.141 -21.438 1 97.19 340 MET A O 1
ATOM 2731 N N . GLY A 1 341 ? -23.734 -30.969 -21.688 1 96.62 341 GLY A N 1
ATOM 2732 C CA . GLY A 1 341 ? -23.281 -29.891 -22.531 1 96.62 341 GLY A CA 1
ATOM 2733 C C . GLY A 1 341 ? -22.5 -28.828 -21.781 1 96.62 341 GLY A C 1
ATOM 2734 O O . GLY A 1 341 ? -22.219 -27.766 -22.328 1 96.62 341 GLY A O 1
ATOM 2735 N N . PHE A 1 342 ? -22.156 -29.141 -20.547 1 97.5 342 PHE A N 1
ATOM 2736 C CA . PHE A 1 342 ? -21.438 -28.156 -19.75 1 97.5 342 PHE A CA 1
ATOM 2737 C C . PHE A 1 342 ? -19.953 -28.531 -19.625 1 97.5 342 PHE A C 1
ATOM 2739 O O . PHE A 1 342 ? -19.594 -29.703 -19.766 1 97.5 342 PHE A O 1
ATOM 2746 N N . ASN A 1 343 ? -19.141 -27.531 -19.469 1 96.94 343 ASN A N 1
ATOM 2747 C CA . ASN A 1 343 ? -17.781 -27.781 -19.031 1 96.94 343 ASN A CA 1
ATOM 2748 C C . ASN A 1 343 ? -17.719 -28.062 -17.531 1 96.94 343 ASN A C 1
ATOM 2750 O O . ASN A 1 343 ? -18.453 -27.453 -16.75 1 96.94 343 ASN A O 1
ATOM 2754 N N . ALA A 1 344 ? -16.922 -29.016 -17.188 1 97.56 344 ALA A N 1
ATOM 2755 C CA . ALA A 1 344 ? -16.766 -29.344 -15.766 1 97.56 344 ALA A CA 1
ATOM 2756 C C . ALA A 1 344 ? -15.391 -29.969 -15.508 1 97.56 344 ALA A C 1
ATOM 2758 O O . ALA A 1 344 ? -14.922 -30.797 -16.281 1 97.56 344 ALA A O 1
ATOM 2759 N N . VAL A 1 345 ? -14.789 -29.484 -14.477 1 97.12 345 VAL A N 1
ATOM 2760 C CA . VAL A 1 345 ? -13.477 -30.016 -14.109 1 97.12 345 VAL A CA 1
ATOM 2761 C C . VAL A 1 345 ? -13.328 -30.047 -12.594 1 97.12 345 VAL A C 1
ATOM 2763 O O . VAL A 1 345 ? -14.008 -29.297 -11.883 1 97.12 345 VAL A O 1
ATOM 2766 N N . VAL A 1 346 ? -12.508 -31 -12.109 1 96.88 346 VAL A N 1
ATOM 2767 C CA . VAL A 1 346 ? -12.156 -31.031 -10.695 1 96.88 346 VAL A CA 1
ATOM 2768 C C . VAL A 1 346 ? -11.117 -29.938 -10.406 1 96.88 346 VAL A C 1
ATOM 2770 O O . VAL A 1 346 ? -10.148 -29.781 -11.148 1 96.88 346 VAL A O 1
ATOM 2773 N N . THR A 1 347 ? -11.336 -29.188 -9.398 1 96.44 347 THR A N 1
ATOM 2774 C CA . THR A 1 347 ? -10.422 -28.109 -9.078 1 96.44 347 THR A CA 1
ATOM 2775 C C . THR A 1 347 ? -9.062 -28.641 -8.625 1 96.44 347 THR A C 1
ATOM 2777 O O . THR A 1 347 ? -8.984 -29.75 -8.094 1 96.44 347 THR A O 1
ATOM 2780 N N . HIS A 1 348 ? -7.977 -27.906 -8.836 1 97.19 348 HIS A N 1
ATOM 2781 C CA . HIS A 1 348 ? -6.637 -28.359 -8.477 1 97.19 348 HIS A CA 1
ATOM 2782 C C . HIS A 1 348 ? -6.426 -28.297 -6.969 1 97.19 348 HIS A C 1
ATOM 2784 O O . HIS A 1 348 ? -5.539 -28.969 -6.438 1 97.19 348 HIS A O 1
ATOM 2790 N N . TYR A 1 349 ? -7.266 -27.516 -6.238 1 94.5 349 TYR A N 1
ATOM 2791 C CA . TYR A 1 349 ? -7.008 -27.25 -4.828 1 94.5 349 TYR A CA 1
ATOM 2792 C C . TYR A 1 349 ? -7.984 -28.016 -3.936 1 94.5 349 TYR A C 1
ATOM 2794 O O . TYR A 1 349 ? -7.785 -28.094 -2.721 1 94.5 349 TYR A O 1
ATOM 2802 N N . ASN A 1 350 ? -9.062 -28.562 -4.484 1 92.5 350 ASN A N 1
ATOM 2803 C CA . ASN A 1 350 ? -10.117 -29.266 -3.77 1 92.5 350 ASN A CA 1
ATOM 2804 C C . ASN A 1 350 ? -10.594 -30.484 -4.551 1 92.5 350 ASN A C 1
ATOM 2806 O O . ASN A 1 350 ? -11.367 -30.359 -5.5 1 92.5 350 ASN A O 1
ATOM 2810 N N . PRO A 1 351 ? -10.234 -31.625 -4.086 1 92.12 351 PRO A N 1
ATOM 2811 C CA . PRO A 1 351 ? -10.617 -32.844 -4.812 1 92.12 351 PRO A CA 1
ATOM 2812 C C . PRO A 1 351 ? -12.133 -33.031 -4.844 1 92.12 351 PRO A C 1
ATOM 2814 O O . PRO A 1 351 ? -12.641 -33.781 -5.684 1 92.12 351 PRO A O 1
ATOM 2817 N N . LYS A 1 352 ? -12.828 -32.406 -3.984 1 94 352 LYS A N 1
ATOM 2818 C CA . LYS A 1 352 ? -14.281 -32.562 -3.932 1 94 352 LYS A CA 1
ATOM 2819 C C . LYS A 1 352 ? -14.969 -31.391 -4.637 1 94 352 LYS A C 1
ATOM 2821 O O . LYS A 1 352 ? -16.203 -31.328 -4.656 1 94 352 LYS A O 1
ATOM 2826 N N . GLY A 1 353 ? -14.219 -30.531 -5.199 1 95.31 353 GLY A N 1
ATOM 2827 C CA . GLY A 1 353 ? -14.766 -29.328 -5.828 1 95.31 353 GLY A CA 1
ATOM 2828 C C . GLY A 1 353 ? -14.875 -29.453 -7.336 1 95.31 353 GLY A C 1
ATOM 2829 O O . GLY A 1 353 ? -13.953 -29.938 -7.992 1 95.31 353 GLY A O 1
ATOM 2830 N N . ILE A 1 354 ? -16.016 -29.016 -7.898 1 96.25 354 ILE A N 1
ATOM 2831 C CA . ILE A 1 354 ? -16.234 -29 -9.336 1 96.25 354 ILE A CA 1
ATOM 2832 C C . ILE A 1 354 ? -16.375 -27.562 -9.836 1 96.25 354 ILE A C 1
ATOM 2834 O O . ILE A 1 354 ? -17.203 -26.797 -9.328 1 96.25 354 ILE A O 1
ATOM 2838 N N . LYS A 1 355 ? -15.555 -27.203 -10.703 1 96.62 355 LYS A N 1
ATOM 2839 C CA . LYS A 1 355 ? -15.75 -25.969 -11.469 1 96.62 355 LYS A CA 1
ATOM 2840 C C . LYS A 1 355 ? -16.5 -26.25 -12.773 1 96.62 355 LYS A C 1
ATOM 2842 O O . LYS A 1 355 ? -16.156 -27.172 -13.508 1 96.62 355 LYS A O 1
ATOM 2847 N N . THR A 1 356 ? -17.516 -25.438 -13.039 1 97.12 356 THR A N 1
ATOM 2848 C CA . THR A 1 356 ? -18.359 -25.703 -14.195 1 97.12 356 THR A CA 1
ATOM 2849 C C . THR A 1 356 ? -19.109 -24.438 -14.609 1 97.12 356 THR A C 1
ATOM 2851 O O . THR A 1 356 ? -19.188 -23.469 -13.844 1 97.12 356 THR A O 1
ATOM 2854 N N . ASP A 1 357 ? -19.469 -24.344 -15.852 1 96.31 357 ASP A N 1
ATOM 2855 C CA . ASP A 1 357 ? -20.328 -23.25 -16.312 1 96.31 357 ASP A CA 1
ATOM 2856 C C . ASP A 1 357 ? -21.797 -23.594 -16.141 1 96.31 357 ASP A C 1
ATOM 2858 O O . ASP A 1 357 ? -22.672 -22.828 -16.516 1 96.31 357 ASP A O 1
ATOM 2862 N N . ALA A 1 358 ? -22.078 -24.781 -15.492 1 95.62 358 ALA A N 1
ATOM 2863 C CA . ALA A 1 358 ? -23.45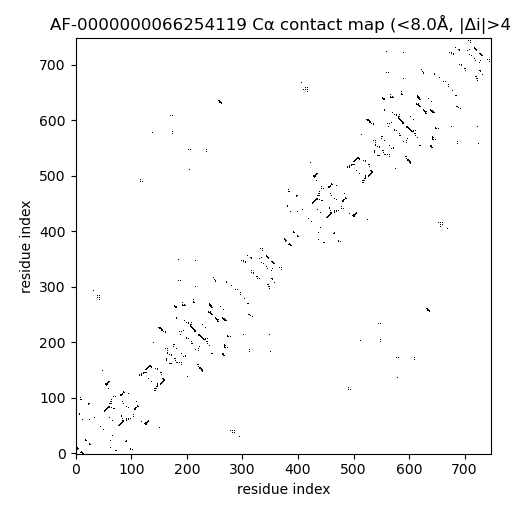3 -25.172 -15.172 1 95.62 358 ALA A CA 1
ATOM 2864 C C . ALA A 1 358 ? -23.938 -24.469 -13.914 1 95.62 358 ALA A C 1
ATOM 2866 O O . ALA A 1 358 ? -23.141 -24.031 -13.078 1 95.62 358 ALA A O 1
ATOM 2867 N N . THR A 1 359 ? -25.266 -24.344 -13.789 1 94 359 THR A N 1
ATOM 2868 C CA . THR A 1 359 ? -25.844 -23.812 -12.57 1 94 359 THR A CA 1
ATOM 2869 C C . THR A 1 359 ? -25.875 -24.875 -11.477 1 94 359 THR A C 1
ATOM 2871 O O . THR A 1 359 ? -25.672 -26.062 -11.742 1 94 359 THR A O 1
ATOM 2874 N N . LEU A 1 360 ? -26.094 -24.391 -10.328 1 93.56 360 LEU A N 1
ATOM 2875 C CA . LEU A 1 360 ? -26.219 -25.328 -9.219 1 93.56 360 LEU A CA 1
ATOM 2876 C C . LEU A 1 360 ? -27.328 -26.328 -9.484 1 93.56 360 LEU A C 1
ATOM 2878 O O . LEU A 1 360 ? -27.188 -27.516 -9.156 1 93.56 360 LEU A O 1
ATOM 2882 N N . LYS A 1 361 ? -28.344 -25.781 -10.008 1 94.06 361 LYS A N 1
ATOM 2883 C CA . LYS A 1 361 ? -29.484 -26.641 -10.344 1 94.06 361 LYS A CA 1
ATOM 2884 C C . LYS A 1 361 ? -29.047 -27.766 -11.273 1 94.06 361 LYS A C 1
ATOM 2886 O O . LYS A 1 361 ? -29.438 -28.922 -11.078 1 94.06 361 LYS A O 1
ATOM 2891 N N . ASN A 1 362 ? -28.266 -27.453 -12.289 1 95.94 362 ASN A N 1
ATOM 2892 C CA . ASN A 1 362 ? -27.766 -28.453 -13.234 1 95.94 362 ASN A CA 1
ATOM 2893 C C . ASN A 1 362 ? -26.859 -29.469 -12.555 1 95.94 362 ASN A C 1
ATOM 2895 O O . ASN A 1 362 ? -26.891 -30.656 -12.891 1 95.94 362 ASN A O 1
ATOM 2899 N N . VAL A 1 363 ? -26.094 -29 -11.648 1 95.5 363 VAL A N 1
ATOM 2900 C CA . VAL A 1 363 ? -25.172 -29.875 -10.938 1 95.5 363 VAL A CA 1
ATOM 2901 C C . VAL A 1 363 ? -25.953 -30.859 -10.078 1 95.5 363 VAL A C 1
ATOM 2903 O O . VAL A 1 363 ? -25.641 -32.062 -10.055 1 95.5 363 VAL A O 1
ATOM 2906 N N . ILE A 1 364 ? -26.953 -30.359 -9.422 1 94.69 364 ILE A N 1
ATOM 2907 C CA . ILE A 1 364 ? -27.797 -31.203 -8.586 1 94.69 364 ILE A CA 1
ATOM 2908 C C . ILE A 1 364 ? -28.5 -32.25 -9.453 1 94.69 364 ILE A C 1
ATOM 2910 O O . ILE A 1 364 ? -28.562 -33.406 -9.078 1 94.69 364 ILE A O 1
ATOM 2914 N N . GLU A 1 365 ? -28.969 -31.781 -10.516 1 95 365 GLU A N 1
ATOM 2915 C CA . GLU A 1 365 ? -29.609 -32.688 -11.453 1 95 365 GLU A CA 1
ATOM 2916 C C . GLU A 1 365 ? -28.656 -33.812 -11.891 1 95 365 GLU A C 1
ATOM 2918 O O . GLU A 1 365 ? -29.031 -34.969 -11.961 1 95 365 GLU A O 1
ATOM 2923 N N . ALA A 1 366 ? -27.453 -33.438 -12.234 1 95.94 366 ALA A N 1
ATOM 2924 C CA . ALA A 1 366 ? -26.438 -34.406 -12.641 1 95.94 366 ALA A CA 1
ATOM 2925 C C . ALA A 1 366 ? -26.172 -35.406 -11.531 1 95.94 366 ALA A C 1
ATOM 2927 O O . ALA A 1 366 ? -26.031 -36.594 -11.789 1 95.94 366 ALA A O 1
ATOM 2928 N N . ILE A 1 367 ? -26.109 -34.938 -10.328 1 94.69 367 ILE A N 1
ATOM 2929 C CA . ILE A 1 367 ? -25.859 -35.812 -9.172 1 94.69 367 ILE A CA 1
ATOM 2930 C C . ILE A 1 367 ? -27 -36.812 -9.008 1 94.69 367 ILE A C 1
ATOM 2932 O O . ILE A 1 367 ? -26.766 -38 -8.812 1 94.69 367 ILE A O 1
ATOM 2936 N N . TYR A 1 368 ? -28.188 -36.312 -9.18 1 93 368 TYR A N 1
ATOM 2937 C CA . TYR A 1 368 ? -29.344 -37.188 -9.047 1 93 368 TYR A CA 1
ATOM 2938 C C . TYR A 1 368 ? -29.359 -38.25 -10.133 1 93 368 TYR A C 1
ATOM 2940 O O . TYR A 1 368 ? -29.719 -39.406 -9.875 1 93 368 TYR A O 1
ATOM 2948 N N . GLN A 1 369 ? -29.078 -37.875 -11.234 1 92.88 369 GLN A N 1
ATOM 2949 C CA . GLN A 1 369 ? -29.094 -38.812 -12.352 1 92.88 369 GLN A CA 1
ATOM 2950 C C . GLN A 1 369 ? -28.016 -39.875 -12.18 1 92.88 369 GLN A C 1
ATOM 2952 O O . GLN A 1 369 ? -28.188 -41.031 -12.633 1 92.88 369 GLN A O 1
ATOM 2957 N N . CYS A 1 370 ? -26.938 -39.531 -11.57 1 92.06 370 CYS A N 1
ATOM 2958 C CA . CYS A 1 370 ? -25.875 -40.5 -11.312 1 92.06 370 CYS A CA 1
ATOM 2959 C C . CYS A 1 370 ? -26.266 -41.438 -10.195 1 92.06 370 CYS A C 1
ATOM 2961 O O . CYS A 1 370 ? -25.766 -42.562 -10.141 1 92.06 370 CYS A O 1
ATOM 2963 N N . THR A 1 371 ? -27.109 -40.969 -9.273 1 84.44 371 THR A N 1
ATOM 2964 C CA . THR A 1 371 ? -27.547 -41.781 -8.156 1 84.44 371 THR A CA 1
ATOM 2965 C C . THR A 1 371 ? -28.609 -42.781 -8.609 1 84.44 371 THR A C 1
ATOM 2967 O O . THR A 1 371 ? -28.703 -43.906 -8.078 1 84.44 371 THR A O 1
ATOM 2970 N N . LYS A 1 372 ? -29.562 -42.469 -9.469 1 76.5 372 LYS A N 1
ATOM 2971 C CA . LYS A 1 372 ? -30.609 -43.375 -9.961 1 76.5 372 LYS A CA 1
ATOM 2972 C C . LYS A 1 372 ? -30.016 -44.5 -10.805 1 76.5 372 LYS A C 1
ATOM 2974 O O . LYS A 1 372 ? -30.562 -45.594 -10.844 1 76.5 372 LYS A O 1
ATOM 2979 N N . ILE A 1 373 ? -29.016 -44.188 -11.508 1 59.19 373 ILE A N 1
ATOM 2980 C CA . ILE A 1 373 ? -28.422 -45.188 -12.359 1 59.19 373 ILE A CA 1
ATOM 2981 C C . ILE A 1 373 ? -27.703 -46.25 -11.492 1 59.19 373 ILE A C 1
ATOM 2983 O O . ILE A 1 373 ? -27.391 -47.344 -11.953 1 59.19 373 ILE A O 1
ATOM 2987 N N . ARG A 1 374 ? -27.703 -46.125 -10.117 1 50.5 374 ARG A N 1
ATOM 2988 C CA . ARG A 1 374 ? -27.156 -47.219 -9.289 1 50.5 374 ARG A CA 1
ATOM 2989 C C . ARG A 1 374 ? -28.266 -47.969 -8.57 1 50.5 374 ARG A C 1
ATOM 2991 O O . ARG A 1 374 ? -29.234 -47.344 -8.102 1 50.5 374 ARG A O 1
ATOM 2998 N N . MET B 1 1 ? 19.891 34.156 -6.703 1 81.81 1 MET B N 1
ATOM 2999 C CA . MET B 1 1 ? 19.609 35.156 -5.68 1 81.81 1 MET B CA 1
ATOM 3000 C C . MET B 1 1 ? 19.641 34.531 -4.289 1 81.81 1 MET B C 1
ATOM 3002 O O . MET B 1 1 ? 19.469 33.312 -4.137 1 81.81 1 MET B O 1
ATOM 3006 N N . ILE B 1 2 ? 19.938 35.344 -3.32 1 84.81 2 ILE B N 1
ATOM 3007 C CA . ILE B 1 2 ? 20.031 34.875 -1.941 1 84.81 2 ILE B CA 1
ATOM 3008 C C . ILE B 1 2 ? 18.781 35.281 -1.17 1 84.81 2 ILE B C 1
ATOM 3010 O O . ILE B 1 2 ? 18.375 36.469 -1.2 1 84.81 2 ILE B O 1
ATOM 3014 N N . LEU B 1 3 ? 18.156 34.281 -0.576 1 88.31 3 LEU B N 1
ATOM 3015 C CA . LEU B 1 3 ? 16.953 34.531 0.22 1 88.31 3 LEU B CA 1
ATOM 3016 C C . LEU B 1 3 ? 17.156 34.031 1.656 1 88.31 3 LEU B C 1
ATOM 3018 O O . LEU B 1 3 ? 18.078 33.281 1.941 1 88.31 3 LEU B O 1
ATOM 3022 N N . LYS B 1 4 ? 16.344 34.688 2.482 1 91.75 4 LYS B N 1
ATOM 3023 C CA . LYS B 1 4 ? 16.344 34.25 3.871 1 91.75 4 LYS B CA 1
ATOM 3024 C C . LYS B 1 4 ? 14.961 33.75 4.297 1 91.75 4 LYS B C 1
ATOM 3026 O O . LYS B 1 4 ? 13.953 34.406 3.977 1 91.75 4 LYS B O 1
ATOM 3031 N N . GLU B 1 5 ? 14.93 32.625 4.914 1 92.12 5 GLU B N 1
ATOM 3032 C CA . GLU B 1 5 ? 13.727 32.062 5.535 1 92.12 5 GLU B CA 1
ATOM 3033 C C . GLU B 1 5 ? 14.039 31.5 6.918 1 92.12 5 GLU B C 1
ATOM 3035 O O . GLU B 1 5 ? 14.891 30.625 7.055 1 92.12 5 GLU B O 1
ATOM 3040 N N . GLY B 1 6 ? 13.289 32.031 7.906 1 93.12 6 GLY B N 1
ATOM 3041 C CA . GLY B 1 6 ? 13.695 31.688 9.258 1 93.12 6 GLY B CA 1
ATOM 3042 C C . GLY B 1 6 ? 15.133 32.062 9.562 1 93.12 6 GLY B C 1
ATOM 3043 O O . GLY B 1 6 ? 15.539 33.188 9.352 1 93.12 6 GLY B O 1
ATOM 3044 N N . GLU B 1 7 ? 15.906 31.094 9.984 1 93.69 7 GLU B N 1
ATOM 3045 C CA . GLU B 1 7 ? 17.297 31.375 10.352 1 93.69 7 GLU B CA 1
ATOM 3046 C C . GLU B 1 7 ? 18.25 30.922 9.258 1 93.69 7 GLU B C 1
ATOM 3048 O O . GLU B 1 7 ? 19.469 30.906 9.461 1 93.69 7 GLU B O 1
ATOM 3053 N N . VAL B 1 8 ? 17.688 30.594 8.102 1 94.19 8 VAL B N 1
ATOM 3054 C CA . VAL B 1 8 ? 18.516 30.016 7.055 1 94.19 8 VAL B CA 1
ATOM 3055 C C . VAL B 1 8 ? 18.578 30.969 5.867 1 94.19 8 VAL B C 1
ATOM 3057 O O . VAL B 1 8 ? 17.562 31.484 5.422 1 94.19 8 VAL B O 1
ATOM 3060 N N . VAL B 1 9 ? 19.781 31.203 5.434 1 93.38 9 VAL B N 1
ATOM 3061 C CA . VAL B 1 9 ? 20.031 31.922 4.191 1 93.38 9 VAL B CA 1
ATOM 3062 C C . VAL B 1 9 ? 20.391 30.938 3.082 1 93.38 9 VAL B C 1
ATOM 3064 O O . VAL B 1 9 ? 21.156 30 3.297 1 93.38 9 VAL B O 1
ATOM 3067 N N . PHE B 1 10 ? 19.703 31.125 1.926 1 89.12 10 PHE B N 1
ATOM 3068 C CA . PHE B 1 10 ? 19.938 30.125 0.889 1 89.12 10 PHE B CA 1
ATOM 3069 C C . PHE B 1 10 ? 19.812 30.75 -0.498 1 89.12 10 PHE B C 1
ATOM 3071 O O . PHE B 1 10 ? 19.188 31.797 -0.665 1 89.12 10 PHE B O 1
ATOM 3078 N N . GLU B 1 11 ? 20.484 30.094 -1.394 1 84.94 11 GLU B N 1
ATOM 3079 C CA . GLU B 1 11 ? 20.516 30.547 -2.779 1 84.94 11 GLU B CA 1
ATOM 3080 C C . GLU B 1 11 ? 19.438 29.859 -3.605 1 84.94 11 GLU B C 1
ATOM 3082 O O . GLU B 1 11 ? 19.203 28.656 -3.453 1 84.94 11 GLU B O 1
ATOM 3087 N N . VAL B 1 12 ? 18.719 30.625 -4.344 1 78.19 12 VAL B N 1
ATOM 3088 C CA . VAL B 1 12 ? 17.75 30.078 -5.289 1 78.19 12 VAL B CA 1
ATOM 3089 C C . VAL B 1 12 ? 18.031 30.625 -6.688 1 78.19 12 VAL B C 1
ATOM 3091 O O . VAL B 1 12 ? 18.719 31.641 -6.836 1 78.19 12 VAL B O 1
ATOM 3094 N N . PRO B 1 13 ? 17.469 29.828 -7.617 1 75.94 13 PRO B N 1
ATOM 3095 C CA . PRO B 1 13 ? 17.656 30.391 -8.961 1 75.94 13 PRO B CA 1
ATOM 3096 C C . PRO B 1 13 ? 16.969 31.734 -9.133 1 75.94 13 PRO B C 1
ATOM 3098 O O . PRO B 1 13 ? 15.953 32 -8.5 1 75.94 13 PRO B O 1
ATOM 3101 N N . ASP B 1 14 ? 17.5 32.531 -10.078 1 71.19 14 ASP B N 1
ATOM 3102 C CA . ASP B 1 14 ? 16.953 33.875 -10.312 1 71.19 14 ASP B CA 1
ATOM 3103 C C . ASP B 1 14 ? 15.531 33.812 -10.867 1 71.19 14 ASP B C 1
ATOM 3105 O O . ASP B 1 14 ? 14.672 34.594 -10.477 1 71.19 14 ASP B O 1
ATOM 3109 N N . LYS B 1 15 ? 15.398 32.875 -11.859 1 66.88 15 LYS B N 1
ATOM 3110 C CA . LYS B 1 15 ? 14.062 32.688 -12.414 1 66.88 15 LYS B CA 1
ATOM 3111 C C . LYS B 1 15 ? 13.367 31.484 -11.797 1 66.88 15 LYS B C 1
ATOM 3113 O O . LYS B 1 15 ? 13.695 30.328 -12.109 1 66.88 15 LYS B O 1
ATOM 3118 N N . LEU B 1 16 ? 12.422 31.875 -10.742 1 68 16 LEU B N 1
ATOM 3119 C CA . LEU B 1 16 ? 11.727 30.781 -10.07 1 68 16 LEU B CA 1
ATOM 3120 C C . LEU B 1 16 ? 10.422 30.438 -10.773 1 68 16 LEU B C 1
ATOM 3122 O O . LEU B 1 16 ? 9.555 31.312 -10.93 1 68 16 LEU B O 1
ATOM 3126 N N . THR B 1 17 ? 10.203 29.469 -11.492 1 64 17 THR B N 1
ATOM 3127 C CA . THR B 1 17 ? 8.969 29.062 -12.156 1 64 17 THR B CA 1
ATOM 3128 C C . THR B 1 17 ? 8.219 28.031 -11.312 1 64 17 THR B C 1
ATOM 3130 O O . THR B 1 17 ? 7.043 27.766 -11.562 1 64 17 THR B O 1
ATOM 3133 N N . VAL B 1 18 ? 8.578 27.672 -10.18 1 69.44 18 VAL B N 1
ATOM 3134 C CA . VAL B 1 18 ? 8.023 26.688 -9.25 1 69.44 18 VAL B CA 1
ATOM 3135 C C . VAL B 1 18 ? 7.422 25.531 -10.023 1 69.44 18 VAL B C 1
ATOM 3137 O O . VAL B 1 18 ? 6.203 25.344 -10.047 1 69.44 18 VAL B O 1
ATOM 3140 N N . THR B 1 19 ? 8.008 24.844 -10.773 1 67.88 19 THR B N 1
ATOM 3141 C CA . THR B 1 19 ? 7.621 23.688 -11.562 1 67.88 19 THR B CA 1
ATOM 3142 C C . THR B 1 19 ? 8.57 22.516 -11.305 1 67.88 19 THR B C 1
ATOM 3144 O O . THR B 1 19 ? 9.703 22.719 -10.852 1 67.88 19 THR B O 1
ATOM 3147 N N . LYS B 1 20 ? 8.141 21.422 -11.695 1 65.56 20 LYS B N 1
ATOM 3148 C CA . LYS B 1 20 ? 8.945 20.219 -11.555 1 65.56 20 LYS B CA 1
ATOM 3149 C C . LYS B 1 20 ? 10.203 20.281 -12.406 1 65.56 20 LYS B C 1
ATOM 3151 O O . LYS B 1 20 ? 11.203 19.625 -12.109 1 65.56 20 LYS B O 1
ATOM 3156 N N . LYS B 1 21 ? 10.258 21.156 -13.289 1 65.56 21 LYS B N 1
ATOM 3157 C CA . LYS B 1 21 ? 11.344 21.219 -14.258 1 65.56 21 LYS B CA 1
ATOM 3158 C C . LYS B 1 21 ? 12.438 22.188 -13.805 1 65.56 21 LYS B C 1
ATOM 3160 O O . LYS B 1 21 ? 13.516 22.234 -14.391 1 65.56 21 LYS B O 1
ATOM 3165 N N . ASP B 1 22 ? 12.008 22.688 -12.703 1 70.44 22 ASP B N 1
ATOM 3166 C CA . ASP B 1 22 ? 13.008 23.625 -12.203 1 70.44 22 ASP B CA 1
ATOM 3167 C C . ASP B 1 22 ? 14.273 22.906 -11.758 1 70.44 22 ASP B C 1
ATOM 3169 O O . ASP B 1 22 ? 14.203 21.797 -11.211 1 70.44 22 ASP B O 1
ATOM 3173 N N . GLU B 1 23 ? 15.258 23.562 -12.008 1 69.44 23 GLU B N 1
ATOM 3174 C CA . GLU B 1 23 ? 16.547 22.984 -11.672 1 69.44 23 GLU B CA 1
ATOM 3175 C C . GLU B 1 23 ? 16.656 22.703 -10.18 1 69.44 23 GLU B C 1
ATOM 3177 O O . GLU B 1 23 ? 17.172 21.656 -9.773 1 69.44 23 GLU B O 1
ATOM 3182 N N . VAL B 1 24 ? 16.25 23.672 -9.438 1 74.19 24 VAL B N 1
ATOM 3183 C CA . VAL B 1 24 ? 16.172 23.516 -7.988 1 74.19 24 VAL B CA 1
ATOM 3184 C C . VAL B 1 24 ? 14.82 24.031 -7.492 1 74.19 24 VAL B C 1
ATOM 3186 O O . VAL B 1 24 ? 14.492 25.203 -7.672 1 74.19 24 VAL B O 1
ATOM 3189 N N . PHE B 1 25 ? 14.156 23.141 -6.82 1 81.88 25 PHE B N 1
ATOM 3190 C CA . PHE B 1 25 ? 12.781 23.453 -6.445 1 81.88 25 PHE B CA 1
ATOM 3191 C C . PHE B 1 25 ? 12.742 24.281 -5.176 1 81.88 25 PHE B C 1
ATOM 3193 O O . PHE B 1 25 ? 13.43 23.984 -4.199 1 81.88 25 PHE B O 1
ATOM 3200 N N . TYR B 1 26 ? 12.133 25.391 -5.246 1 83.25 26 TYR B N 1
ATOM 3201 C CA . TYR B 1 26 ? 11.766 26.203 -4.094 1 83.25 26 TYR B CA 1
ATOM 3202 C C . TYR B 1 26 ? 10.445 26.938 -4.332 1 83.25 26 TYR B C 1
ATOM 3204 O O . TYR B 1 26 ? 10.297 27.641 -5.332 1 83.25 26 TYR B O 1
ATOM 3212 N N . ASN B 1 27 ? 9.547 26.766 -3.439 1 82.38 27 ASN B N 1
ATOM 3213 C CA . ASN B 1 27 ? 8.258 27.453 -3.525 1 82.38 27 ASN B CA 1
ATOM 3214 C C . ASN B 1 27 ? 8.055 28.422 -2.365 1 82.38 27 ASN B C 1
ATOM 3216 O O . ASN B 1 27 ? 7.73 28 -1.251 1 82.38 27 ASN B O 1
ATOM 3220 N N . PRO B 1 28 ? 8.172 29.656 -2.584 1 83.75 28 PRO B N 1
ATOM 3221 C CA . PRO B 1 28 ? 8.031 30.656 -1.517 1 83.75 28 PRO B CA 1
ATOM 3222 C C . PRO B 1 28 ? 6.656 30.625 -0.853 1 83.75 28 PRO B C 1
ATOM 3224 O O . PRO B 1 28 ? 6.527 30.953 0.329 1 83.75 28 PRO B O 1
ATOM 3227 N N . ARG B 1 29 ? 5.664 30.203 -1.565 1 84.94 29 ARG B N 1
ATOM 3228 C CA . ARG B 1 29 ? 4.305 30.141 -1.039 1 84.94 29 ARG B CA 1
ATOM 3229 C C . ARG B 1 29 ? 4.18 29.094 0.055 1 84.94 29 ARG B C 1
ATOM 3231 O O . ARG B 1 29 ? 3.229 29.109 0.836 1 84.94 29 ARG B O 1
ATOM 3238 N N . MET B 1 30 ? 5.246 28.25 0.116 1 90.69 30 MET B N 1
ATOM 3239 C CA . MET B 1 30 ? 5.191 27.141 1.063 1 90.69 30 MET B CA 1
ATOM 3240 C C . MET B 1 30 ? 5.887 27.516 2.371 1 90.69 30 MET B C 1
ATOM 3242 O O . MET B 1 30 ? 6.078 26.656 3.238 1 90.69 30 MET B O 1
ATOM 3246 N N . LYS B 1 31 ? 6.242 28.766 2.521 1 93.56 31 LYS B N 1
ATOM 3247 C CA . LYS B 1 31 ? 6.887 29.203 3.758 1 93.56 31 LYS B CA 1
ATOM 3248 C C . LYS B 1 31 ? 5.992 28.938 4.965 1 93.56 31 LYS B C 1
ATOM 3250 O O . LYS B 1 31 ? 6.473 28.516 6.02 1 93.56 31 LYS B O 1
ATOM 3255 N N . THR B 1 32 ? 4.703 29.25 4.797 1 95.75 32 THR B N 1
ATOM 3256 C CA . THR B 1 32 ? 3.744 29 5.867 1 95.75 32 THR B CA 1
ATOM 3257 C C . THR B 1 32 ? 3.771 27.531 6.289 1 95.75 32 THR B C 1
ATOM 3259 O O . THR B 1 32 ? 3.775 27.219 7.48 1 95.75 32 THR B O 1
ATOM 3262 N N . CYS B 1 33 ? 3.803 26.672 5.34 1 96.06 33 CYS B N 1
ATOM 3263 C CA . CYS B 1 33 ? 3.863 25.25 5.586 1 96.06 33 CYS B CA 1
ATOM 3264 C C . CYS B 1 33 ? 5.117 24.875 6.371 1 96.06 33 CYS B C 1
ATOM 3266 O O . CYS B 1 33 ? 5.055 24.109 7.328 1 96.06 33 CYS B O 1
ATOM 3268 N N . ARG B 1 34 ? 6.223 25.422 6 1 97.44 34 ARG B N 1
ATOM 3269 C CA . ARG B 1 34 ? 7.504 25.109 6.629 1 97.44 34 ARG B CA 1
ATOM 3270 C C . ARG B 1 34 ? 7.562 25.672 8.047 1 97.44 34 ARG B C 1
ATOM 3272 O O . ARG B 1 34 ? 8.125 25.031 8.945 1 97.44 34 ARG B O 1
ATOM 3279 N N . ASP B 1 35 ? 6.977 26.875 8.242 1 98.06 35 ASP B N 1
ATOM 3280 C CA . ASP B 1 35 ? 6.891 27.438 9.578 1 98.06 35 ASP B CA 1
ATOM 3281 C C . ASP B 1 35 ? 6.066 26.547 10.508 1 98.06 35 ASP B C 1
ATOM 3283 O O . ASP B 1 35 ? 6.469 26.281 11.641 1 98.06 35 ASP B O 1
ATOM 3287 N N . ILE B 1 36 ? 4.977 26.109 10.023 1 98.56 36 ILE B N 1
ATOM 3288 C CA . ILE B 1 36 ? 4.102 25.25 10.812 1 98.56 36 ILE B CA 1
ATOM 3289 C C . ILE B 1 36 ? 4.82 23.938 11.133 1 98.56 36 ILE B C 1
ATOM 3291 O O . ILE B 1 36 ? 4.727 23.422 12.25 1 98.56 36 ILE B O 1
ATOM 3295 N N . SER B 1 37 ? 5.535 23.422 10.203 1 98.56 37 SER B N 1
ATOM 3296 C CA . SER B 1 37 ? 6.266 22.172 10.406 1 98.56 37 SER B CA 1
ATOM 3297 C C . SER B 1 37 ? 7.289 22.312 11.523 1 98.56 37 SER B C 1
ATOM 3299 O O . SER B 1 37 ? 7.465 21.406 12.336 1 98.56 37 SER B O 1
ATOM 3301 N N . ILE B 1 38 ? 7.969 23.453 11.555 1 98.56 38 ILE B N 1
ATOM 3302 C CA . ILE B 1 38 ? 8.945 23.688 12.609 1 98.56 38 ILE B CA 1
ATOM 3303 C C . ILE B 1 38 ? 8.25 23.672 13.969 1 98.56 38 ILE B C 1
ATOM 3305 O O . ILE B 1 38 ? 8.727 23.016 14.906 1 98.56 38 ILE B O 1
ATOM 3309 N N . ALA B 1 39 ? 7.133 24.359 14.031 1 98.69 39 ALA B N 1
ATOM 3310 C CA . ALA B 1 39 ? 6.398 24.438 15.289 1 98.69 39 ALA B CA 1
ATOM 3311 C C . ALA B 1 39 ? 5.895 23.062 15.719 1 98.69 39 ALA B C 1
ATOM 3313 O O . ALA B 1 39 ? 6.023 22.688 16.891 1 98.69 39 ALA B O 1
ATOM 3314 N N . VAL B 1 40 ? 5.355 22.297 14.805 1 98.75 40 VAL B N 1
ATOM 3315 C CA . VAL B 1 40 ? 4.75 21 15.102 1 98.75 40 VAL B CA 1
ATOM 3316 C C . VAL B 1 40 ? 5.836 20 15.484 1 98.75 40 VAL B C 1
ATOM 3318 O O . VAL B 1 40 ? 5.68 19.25 16.453 1 98.75 40 VAL B O 1
ATOM 3321 N N . ILE B 1 41 ? 6.922 19.953 14.766 1 98.75 41 ILE B N 1
ATOM 3322 C CA . ILE B 1 41 ? 7.988 19 15.047 1 98.75 41 ILE B CA 1
ATOM 3323 C C . ILE B 1 41 ? 8.656 19.344 16.375 1 98.75 41 ILE B C 1
ATOM 3325 O O . ILE B 1 41 ? 9 18.438 17.156 1 98.75 41 ILE B O 1
ATOM 3329 N N . GLN B 1 42 ? 8.867 20.641 16.672 1 98.31 42 GLN B N 1
ATOM 3330 C CA . GLN B 1 42 ? 9.383 21.031 17.984 1 98.31 42 GLN B CA 1
ATOM 3331 C C . GLN B 1 42 ? 8.438 20.594 19.109 1 98.31 42 GLN B C 1
ATOM 3333 O O . GLN B 1 42 ? 8.891 20.125 20.156 1 98.31 42 GLN B O 1
ATOM 3338 N N . ALA B 1 43 ? 7.141 20.844 18.859 1 98.31 43 ALA B N 1
ATOM 3339 C CA . ALA B 1 43 ? 6.16 20.422 19.844 1 98.31 43 ALA B CA 1
ATOM 3340 C C . ALA B 1 43 ? 6.227 18.906 20.062 1 98.31 43 ALA B C 1
ATOM 3342 O O . ALA B 1 43 ? 6.156 18.438 21.203 1 98.31 43 ALA B O 1
ATOM 3343 N N . PHE B 1 44 ? 6.367 18.156 19 1 97.75 44 PHE B N 1
ATOM 3344 C CA . PHE B 1 44 ? 6.508 16.703 19.078 1 97.75 44 PHE B CA 1
ATOM 3345 C C . PHE B 1 44 ? 7.742 16.312 19.875 1 97.75 44 PHE B C 1
ATOM 3347 O O . PHE B 1 44 ? 7.68 15.438 20.734 1 97.75 44 PHE B O 1
ATOM 3354 N N . LEU B 1 45 ? 8.812 16.969 19.562 1 95.5 45 LEU B N 1
ATOM 3355 C CA . LEU B 1 45 ? 10.07 16.734 20.266 1 95.5 45 LEU B CA 1
ATOM 3356 C C . LEU B 1 45 ? 9.906 16.969 21.766 1 95.5 45 LEU B C 1
ATOM 3358 O O . LEU B 1 45 ? 10.422 16.203 22.594 1 95.5 45 LEU B O 1
ATOM 3362 N N . ASN B 1 46 ? 9.195 17.969 22.109 1 94.12 46 ASN B N 1
ATOM 3363 C CA . ASN B 1 46 ? 9.008 18.375 23.5 1 94.12 46 ASN B CA 1
ATOM 3364 C C . ASN B 1 46 ? 8.125 17.391 24.25 1 94.12 46 ASN B C 1
ATOM 3366 O O . ASN B 1 46 ? 8.383 17.094 25.422 1 94.12 46 ASN B O 1
ATOM 3370 N N . LEU B 1 47 ? 7.148 16.859 23.562 1 92.25 47 LEU B N 1
ATOM 3371 C CA . LEU B 1 47 ? 6.102 16.141 24.266 1 92.25 47 LEU B CA 1
ATOM 3372 C C . LEU B 1 47 ? 6.281 14.641 24.125 1 92.25 47 LEU B C 1
ATOM 3374 O O . LEU B 1 47 ? 5.918 13.875 25.031 1 92.25 47 LEU B O 1
ATOM 3378 N N . TYR B 1 48 ? 6.824 14.172 22.984 1 80.94 48 TYR B N 1
ATOM 3379 C CA . TYR B 1 48 ? 6.742 12.758 22.672 1 80.94 48 TYR B CA 1
ATOM 3380 C C . TYR B 1 48 ? 8.125 12.109 22.688 1 80.94 48 TYR B C 1
ATOM 3382 O O . TYR B 1 48 ? 8.25 10.898 22.859 1 80.94 48 TYR B O 1
ATOM 3390 N N . HIS B 1 49 ? 9.102 12.914 22.578 1 79.12 49 HIS B N 1
ATOM 3391 C CA . HIS B 1 49 ? 10.414 12.312 22.328 1 79.12 49 HIS B CA 1
ATOM 3392 C C . HIS B 1 49 ? 11.234 12.25 23.625 1 79.12 49 HIS B C 1
ATOM 3394 O O . HIS B 1 49 ? 11.359 13.258 24.328 1 79.12 49 HIS B O 1
ATOM 3400 N N . LYS B 1 50 ? 11.742 11.086 23.75 1 77.75 50 LYS B N 1
ATOM 3401 C CA . LYS B 1 50 ? 12.477 10.859 24.984 1 77.75 50 LYS B CA 1
ATOM 3402 C C . LYS B 1 50 ? 13.875 10.32 24.703 1 77.75 50 LYS B C 1
ATOM 3404 O O . LYS B 1 50 ? 14.641 10.047 25.641 1 77.75 50 LYS B O 1
ATOM 3409 N N . ARG B 1 51 ? 14.25 10.258 23.5 1 79.25 51 ARG B N 1
ATOM 3410 C CA . ARG B 1 51 ? 15.539 9.656 23.156 1 79.25 51 ARG B CA 1
ATOM 3411 C C . ARG B 1 51 ? 16.641 10.711 23.078 1 79.25 51 ARG B C 1
ATOM 3413 O O . ARG B 1 51 ? 16.359 11.906 23.047 1 79.25 51 ARG B O 1
ATOM 3420 N N . ASP B 1 52 ? 17.828 10.172 23 1 91 52 ASP B N 1
ATOM 3421 C CA . ASP B 1 52 ? 19 11.055 22.969 1 91 52 ASP B CA 1
ATOM 3422 C C . ASP B 1 52 ? 19.375 11.422 21.531 1 91 52 ASP B C 1
ATOM 3424 O O . ASP B 1 52 ? 20.188 12.312 21.312 1 91 52 ASP B O 1
ATOM 3428 N N . LYS B 1 53 ? 18.75 10.664 20.688 1 95.69 53 LYS B N 1
ATOM 3429 C CA . LYS B 1 53 ? 19 10.93 19.266 1 95.69 53 LYS B CA 1
ATOM 3430 C C . LYS B 1 53 ? 17.703 11.25 18.531 1 95.69 53 LYS B C 1
ATOM 3432 O O . LYS B 1 53 ? 16.672 10.609 18.781 1 95.69 53 LYS B O 1
ATOM 3437 N N . PHE B 1 54 ? 17.75 12.273 17.766 1 96.94 54 PHE B N 1
ATOM 3438 C CA . PHE B 1 54 ? 16.609 12.719 16.969 1 96.94 54 PHE B CA 1
ATOM 3439 C C . PHE B 1 54 ? 17 12.898 15.508 1 96.94 54 PHE B C 1
ATOM 3441 O O . PHE B 1 54 ? 17.547 13.93 15.133 1 96.94 54 PHE B O 1
ATOM 3448 N N . TYR B 1 55 ? 16.656 11.867 14.68 1 98.62 55 TYR B N 1
ATOM 3449 C CA . TYR B 1 55 ? 17.031 11.852 13.266 1 98.62 55 TYR B CA 1
ATOM 3450 C C . TYR B 1 55 ? 15.828 12.141 12.375 1 98.62 55 TYR B C 1
ATOM 3452 O O . TYR B 1 55 ? 14.781 11.5 12.508 1 98.62 55 TYR B O 1
ATOM 3460 N N . ILE B 1 56 ? 15.953 13.164 11.5 1 98.81 56 ILE B N 1
ATOM 3461 C CA . ILE B 1 56 ? 14.875 13.602 10.625 1 98.81 56 ILE B CA 1
ATOM 3462 C C . ILE B 1 56 ? 15.266 13.336 9.164 1 98.81 56 ILE B C 1
ATOM 3464 O O . ILE B 1 56 ? 16.391 13.641 8.75 1 98.81 56 ILE B O 1
ATOM 3468 N N . ALA B 1 57 ? 14.32 12.773 8.422 1 98.94 57 ALA B N 1
ATOM 3469 C CA . ALA B 1 57 ? 14.516 12.602 6.984 1 98.94 57 ALA B CA 1
ATOM 3470 C C . ALA B 1 57 ? 13.688 13.609 6.195 1 98.94 57 ALA B C 1
ATOM 3472 O O . ALA B 1 57 ? 12.469 13.68 6.348 1 98.94 57 ALA B O 1
ATOM 3473 N N . ASP B 1 58 ? 14.328 14.398 5.465 1 98.75 58 ASP B N 1
ATOM 3474 C CA . ASP B 1 58 ? 13.734 15.156 4.371 1 98.75 58 ASP B CA 1
ATOM 3475 C C . ASP B 1 58 ? 14.031 14.508 3.021 1 98.75 58 ASP B C 1
ATOM 3477 O O . ASP B 1 58 ? 15.047 14.805 2.391 1 98.75 58 ASP B O 1
ATOM 3481 N N . ALA B 1 59 ? 13.078 13.688 2.541 1 98.56 59 ALA B N 1
ATOM 3482 C CA . ALA B 1 59 ? 13.375 12.727 1.487 1 98.56 59 ALA B CA 1
ATOM 3483 C C . ALA B 1 59 ? 13.305 13.375 0.109 1 98.56 59 ALA B C 1
ATOM 3485 O O . ALA B 1 59 ? 13.844 12.852 -0.864 1 98.56 59 ALA B O 1
ATOM 3486 N N . LEU B 1 60 ? 12.594 14.453 -0.017 1 97.75 60 LEU B N 1
ATOM 3487 C CA . LEU B 1 60 ? 12.445 15.25 -1.227 1 97.75 60 LEU B CA 1
ATOM 3488 C C . LEU B 1 60 ? 12.773 16.719 -0.953 1 97.75 60 LEU B C 1
ATOM 3490 O O . LEU B 1 60 ? 11.883 17.562 -0.942 1 97.75 60 LEU B O 1
ATOM 3494 N N . ALA B 1 61 ? 14.055 17.016 -0.931 1 96.25 61 ALA B N 1
ATOM 3495 C CA . ALA B 1 61 ? 14.516 18.203 -0.213 1 96.25 61 ALA B CA 1
ATOM 3496 C C . ALA B 1 61 ? 14.5 19.422 -1.116 1 96.25 61 ALA B C 1
ATOM 3498 O O . ALA B 1 61 ? 14.414 20.562 -0.633 1 96.25 61 ALA B O 1
ATOM 3499 N N . GLY B 1 62 ? 14.602 19.234 -2.469 1 93 62 GLY B N 1
ATOM 3500 C CA . GLY B 1 62 ? 14.672 20.391 -3.35 1 93 62 GLY B CA 1
ATOM 3501 C C . GLY B 1 62 ? 15.844 21.297 -3.041 1 93 62 GLY B C 1
ATOM 3502 O O . GLY B 1 62 ? 17 20.875 -3.072 1 93 62 GLY B O 1
ATOM 3503 N N . SER B 1 63 ? 15.625 22.531 -2.564 1 91.25 63 SER B N 1
ATOM 3504 C CA . SER B 1 63 ? 16.672 23.484 -2.197 1 91.25 63 SER B CA 1
ATOM 3505 C C . SER B 1 63 ? 17.25 23.156 -0.828 1 91.25 63 SER B C 1
ATOM 3507 O O . SER B 1 63 ? 18.312 23.672 -0.462 1 91.25 63 SER B O 1
ATOM 3509 N N . GLY B 1 64 ? 16.578 22.344 -0.172 1 94.62 64 GLY B N 1
ATOM 3510 C CA . GLY B 1 64 ? 17.016 21.938 1.151 1 94.62 64 GLY B CA 1
ATOM 3511 C C . GLY B 1 64 ? 16.531 22.859 2.254 1 94.62 64 GLY B C 1
ATOM 3512 O O . GLY B 1 64 ? 16.797 22.625 3.434 1 94.62 64 GLY B O 1
ATOM 3513 N N . ILE B 1 65 ? 15.734 23.859 1.942 1 95.12 65 ILE B N 1
ATOM 3514 C CA . ILE B 1 65 ? 15.367 24.906 2.881 1 95.12 65 ILE B CA 1
ATOM 3515 C C . ILE B 1 65 ? 14.648 24.312 4.082 1 95.12 65 ILE B C 1
ATOM 3517 O O . ILE B 1 65 ? 14.953 24.641 5.23 1 95.12 65 ILE B O 1
ATOM 3521 N N . ARG B 1 66 ? 13.711 23.438 3.873 1 96.75 66 ARG B N 1
ATOM 3522 C CA . ARG B 1 66 ? 12.961 22.844 4.977 1 96.75 66 ARG B CA 1
ATOM 3523 C C . ARG B 1 66 ? 13.883 22.078 5.914 1 96.75 66 ARG B C 1
ATOM 3525 O O . ARG B 1 66 ? 13.875 22.312 7.125 1 96.75 66 ARG B O 1
ATOM 3532 N N . GLY B 1 67 ? 14.633 21.141 5.355 1 98.19 67 GLY B N 1
ATOM 3533 C CA . GLY B 1 67 ? 15.539 20.344 6.156 1 98.19 67 GLY B CA 1
ATOM 3534 C C . GLY B 1 67 ? 16.609 21.156 6.859 1 98.19 67 GLY B C 1
ATOM 3535 O O . GLY B 1 67 ? 16.953 20.875 8.008 1 98.19 67 GLY B O 1
ATOM 3536 N N . LEU B 1 68 ? 17.125 22.172 6.188 1 98.12 68 LEU B N 1
ATOM 3537 C CA . LEU B 1 68 ? 18.141 23.031 6.785 1 98.12 68 LEU B CA 1
ATOM 3538 C C . LEU B 1 68 ? 17.562 23.844 7.941 1 98.12 68 LEU B C 1
ATOM 3540 O O . LEU B 1 68 ? 18.234 24.078 8.938 1 98.12 68 LEU B O 1
ATOM 3544 N N . ARG B 1 69 ? 16.328 24.266 7.754 1 98.19 69 ARG B N 1
ATOM 3545 C CA . ARG B 1 69 ? 15.672 24.953 8.859 1 98.19 69 ARG B CA 1
ATOM 3546 C C . ARG B 1 69 ? 15.469 24.016 10.047 1 98.19 69 ARG B C 1
ATOM 3548 O O . ARG B 1 69 ? 15.602 24.438 11.203 1 98.19 69 ARG B O 1
ATOM 3555 N N . TYR B 1 70 ? 15.078 22.75 9.773 1 98.69 70 TYR B N 1
ATOM 3556 C CA . TYR B 1 70 ? 15 21.766 10.852 1 98.69 70 TYR B CA 1
ATOM 3557 C C . TYR B 1 70 ? 16.312 21.688 11.617 1 98.69 70 TYR B C 1
ATOM 3559 O O . TYR B 1 70 ? 16.328 21.734 12.844 1 98.69 70 TYR B O 1
ATOM 3567 N N . ALA B 1 71 ? 17.406 21.609 10.914 1 98.5 71 ALA B N 1
ATOM 3568 C CA . ALA B 1 71 ? 18.734 21.438 11.492 1 98.5 71 ALA B CA 1
ATOM 3569 C C . ALA B 1 71 ? 19.141 22.641 12.32 1 98.5 71 ALA B C 1
ATOM 3571 O O . ALA B 1 71 ? 19.797 22.5 13.359 1 98.5 71 ALA B O 1
ATOM 3572 N N . LYS B 1 72 ? 18.734 23.766 11.859 1 98 72 LYS B N 1
ATOM 3573 C CA . LYS B 1 72 ? 19.219 25.016 12.453 1 98 72 LYS B CA 1
ATOM 3574 C C . LYS B 1 72 ? 18.297 25.5 13.562 1 98 72 LYS B C 1
ATOM 3576 O O . LYS B 1 72 ? 18.75 26.062 14.562 1 98 72 LYS B O 1
ATOM 3581 N N . GLU B 1 73 ? 17.016 25.281 13.391 1 98.12 73 GLU B N 1
ATOM 3582 C CA . GLU B 1 73 ? 16.047 26 14.203 1 98.12 73 GLU B CA 1
ATOM 3583 C C . GLU B 1 73 ? 15.477 25.125 15.312 1 98.12 73 GLU B C 1
ATOM 3585 O O . GLU B 1 73 ? 15 25.625 16.328 1 98.12 73 GLU B O 1
ATOM 3590 N N . LEU B 1 74 ? 15.484 23.781 15.172 1 97.94 74 LEU B N 1
ATOM 3591 C CA . LEU B 1 74 ? 14.922 22.906 16.203 1 97.94 74 LEU B CA 1
ATOM 3592 C C . LEU B 1 74 ? 15.859 22.844 17.406 1 97.94 74 LEU B C 1
ATOM 3594 O O . LEU B 1 74 ? 17.078 22.812 17.25 1 97.94 74 LEU B O 1
ATOM 3598 N N . GLU B 1 75 ? 15.266 22.891 18.578 1 95.56 75 GLU B N 1
ATOM 3599 C CA . GLU B 1 75 ? 16 22.781 19.828 1 95.56 75 GLU B CA 1
ATOM 3600 C C . GLU B 1 75 ? 15.898 21.375 20.422 1 95.56 75 GLU B C 1
ATOM 3602 O O . GLU B 1 75 ? 14.797 20.859 20.609 1 95.56 75 GLU B O 1
ATOM 3607 N N . PHE B 1 76 ? 17.031 20.812 20.656 1 94.56 76 PHE B N 1
ATOM 3608 C CA . PHE B 1 76 ? 17.062 19.469 21.188 1 94.56 76 PHE B CA 1
ATOM 3609 C C . PHE B 1 76 ? 18.297 19.25 22.062 1 94.56 76 PHE B C 1
ATOM 3611 O O . PHE B 1 76 ? 19.391 19.656 21.688 1 94.56 76 PHE B O 1
ATOM 3618 N N . ASN B 1 77 ? 18.016 18.719 23.312 1 90.94 77 ASN B N 1
ATOM 3619 C CA . ASN B 1 77 ? 19.125 18.375 24.188 1 90.94 77 ASN B CA 1
ATOM 3620 C C . ASN B 1 77 ? 19.703 17 23.859 1 90.94 77 ASN B C 1
ATOM 3622 O O . ASN B 1 77 ? 19.422 16.016 24.547 1 90.94 77 ASN B O 1
ATOM 3626 N N . GLY B 1 78 ? 20.344 16.688 22.891 1 93.88 78 GLY B N 1
ATOM 3627 C CA . GLY B 1 78 ? 20.969 15.477 22.375 1 93.88 78 GLY B CA 1
ATOM 3628 C C . GLY B 1 78 ? 21.484 15.633 20.969 1 93.88 78 GLY B C 1
ATOM 3629 O O . GLY B 1 78 ? 21.875 16.734 20.562 1 93.88 78 GLY B O 1
ATOM 3630 N N . GLU B 1 79 ? 21.562 14.555 20.297 1 96.62 79 GLU B N 1
ATOM 3631 C CA . GLU B 1 79 ? 22.047 14.578 18.922 1 96.62 79 GLU B CA 1
ATOM 3632 C C . GLU B 1 79 ? 20.891 14.734 17.938 1 96.62 79 GLU B C 1
ATOM 3634 O O . GLU B 1 79 ? 20.047 13.852 17.828 1 96.62 79 GLU B O 1
ATOM 3639 N N . LEU B 1 80 ? 20.781 15.836 17.406 1 97.56 80 LEU B N 1
ATOM 3640 C CA . LEU B 1 80 ? 19.844 16.078 16.312 1 97.56 80 LEU B CA 1
ATOM 3641 C C . LEU B 1 80 ? 20.547 16.094 14.969 1 97.56 80 LEU B C 1
ATOM 3643 O O . LEU B 1 80 ? 21.531 16.812 14.789 1 97.56 80 LEU B O 1
ATOM 3647 N N . LYS B 1 81 ? 20.141 15.281 14.055 1 98.5 81 LYS B N 1
ATOM 3648 C CA . LYS B 1 81 ? 20.734 15.234 12.719 1 98.5 81 LYS B CA 1
ATOM 3649 C C . LYS B 1 81 ? 19.641 15.148 11.648 1 98.5 81 LYS B C 1
ATOM 3651 O O . LYS B 1 81 ? 18.656 14.414 11.812 1 98.5 81 LYS B O 1
ATOM 3656 N N . VAL B 1 82 ? 19.781 15.875 10.625 1 98.88 82 VAL B N 1
ATOM 3657 C CA . VAL B 1 82 ? 18.828 15.883 9.523 1 98.88 82 VAL B CA 1
ATOM 3658 C C . VAL B 1 82 ? 19.469 15.258 8.289 1 98.88 82 VAL B C 1
ATOM 3660 O O . VAL B 1 82 ? 20.578 15.625 7.895 1 98.88 82 VAL B O 1
ATOM 3663 N N . PHE B 1 83 ? 18.781 14.32 7.746 1 98.94 83 PHE B N 1
ATOM 3664 C CA . PHE B 1 83 ? 19.188 13.656 6.512 1 98.94 83 PHE B CA 1
ATOM 3665 C C . PHE B 1 83 ? 18.375 14.18 5.328 1 98.94 83 PHE B C 1
ATOM 3667 O O . PHE B 1 83 ? 17.156 14.008 5.273 1 98.94 83 PHE B O 1
ATOM 3674 N N . LEU B 1 84 ? 19.094 14.875 4.449 1 98.81 84 LEU B N 1
ATOM 3675 C CA . LEU B 1 84 ? 18.438 15.461 3.285 1 98.81 84 LEU B CA 1
ATOM 3676 C C . LEU B 1 84 ? 18.75 14.656 2.025 1 98.81 84 LEU B C 1
ATOM 3678 O O . LEU B 1 84 ? 19.891 14.258 1.805 1 98.81 84 LEU B O 1
ATOM 3682 N N . ASN B 1 85 ? 17.656 14.367 1.244 1 98.69 85 ASN B N 1
ATOM 3683 C CA . ASN B 1 85 ? 17.828 13.602 0.011 1 98.69 85 ASN B CA 1
ATOM 3684 C C . ASN B 1 85 ? 17.078 14.258 -1.153 1 98.69 85 ASN B C 1
ATOM 3686 O O . ASN B 1 85 ? 15.992 14.805 -0.975 1 98.69 85 ASN B O 1
ATOM 3690 N N . ASP B 1 86 ? 17.781 14.289 -2.277 1 97.56 86 ASP B N 1
ATOM 3691 C CA . ASP B 1 86 ? 17.109 14.625 -3.529 1 97.56 86 ASP B CA 1
ATOM 3692 C C . ASP B 1 86 ? 17.719 13.844 -4.699 1 97.56 86 ASP B C 1
ATOM 3694 O O . ASP B 1 86 ? 18.922 13.633 -4.75 1 97.56 86 ASP B O 1
ATOM 3698 N N . ILE B 1 87 ? 16.812 13.469 -5.555 1 96.94 87 ILE B N 1
ATOM 3699 C CA . ILE B 1 87 ? 17.266 12.672 -6.691 1 96.94 87 ILE B CA 1
ATOM 3700 C C . ILE B 1 87 ? 18.031 13.562 -7.664 1 96.94 87 ILE B C 1
ATOM 3702 O O . ILE B 1 87 ? 18.891 13.086 -8.398 1 96.94 87 ILE B O 1
ATOM 3706 N N . ASN B 1 88 ? 17.781 14.859 -7.695 1 95.5 88 ASN B N 1
ATOM 3707 C CA . ASN B 1 88 ? 18.438 15.82 -8.578 1 95.5 88 ASN B CA 1
ATOM 3708 C C . ASN B 1 88 ? 19.828 16.172 -8.07 1 95.5 88 ASN B C 1
ATOM 3710 O O . ASN B 1 88 ? 19.984 16.75 -6.992 1 95.5 88 ASN B O 1
ATOM 3714 N N . PRO B 1 89 ? 20.828 15.961 -8.867 1 96.44 89 PRO B N 1
ATOM 3715 C CA . PRO B 1 89 ? 22.203 16.25 -8.43 1 96.44 89 PRO B CA 1
ATOM 3716 C C . PRO B 1 89 ? 22.438 17.75 -8.18 1 96.44 89 PRO B C 1
ATOM 3718 O O . PRO B 1 89 ? 23.234 18.109 -7.312 1 96.44 89 PRO B O 1
ATOM 3721 N N . LYS B 1 90 ? 21.781 18.547 -8.898 1 94.06 90 LYS B N 1
ATOM 3722 C CA . LYS B 1 90 ? 21.906 19.984 -8.672 1 94.06 90 LYS B CA 1
ATOM 3723 C C . LYS B 1 90 ? 21.344 20.391 -7.312 1 94.06 90 LYS B C 1
ATOM 3725 O O . LYS B 1 90 ? 21.891 21.266 -6.641 1 94.06 90 LYS B O 1
ATOM 3730 N N . ALA B 1 91 ? 20.203 19.75 -6.977 1 94.25 91 ALA B N 1
ATOM 3731 C CA . ALA B 1 91 ? 19.641 19.984 -5.648 1 94.25 91 ALA B CA 1
ATOM 3732 C C . ALA B 1 91 ? 20.594 19.531 -4.559 1 94.25 91 ALA B C 1
ATOM 3734 O O . ALA B 1 91 ? 20.781 20.234 -3.555 1 94.25 91 ALA B O 1
ATOM 3735 N N . TYR B 1 92 ? 21.219 18.406 -4.797 1 96.69 92 TYR B N 1
ATOM 3736 C CA . TYR B 1 92 ? 22.203 17.859 -3.873 1 96.69 92 TYR B CA 1
ATOM 3737 C C . TYR B 1 92 ? 23.312 18.875 -3.611 1 96.69 92 TYR B C 1
ATOM 3739 O O . TYR B 1 92 ? 23.641 19.172 -2.457 1 96.69 92 TYR B O 1
ATOM 3747 N N . GLU B 1 93 ? 23.891 19.406 -4.613 1 95.75 93 GLU B N 1
ATOM 3748 C CA . GLU B 1 93 ? 24.969 20.375 -4.504 1 95.75 93 GLU B CA 1
ATOM 3749 C C . GLU B 1 93 ? 24.516 21.656 -3.811 1 95.75 93 GLU B C 1
ATOM 3751 O O . GLU B 1 93 ? 25.234 22.219 -2.996 1 95.75 93 GLU B O 1
ATOM 3756 N N . LYS B 1 94 ? 23.312 22.062 -4.195 1 94 94 LYS B N 1
ATOM 3757 C CA . LYS B 1 94 ? 22.766 23.281 -3.615 1 94 94 LYS B CA 1
ATOM 3758 C C . LYS B 1 94 ? 22.562 23.125 -2.109 1 94 94 LYS B C 1
ATOM 3760 O O . LYS B 1 94 ? 22.812 24.078 -1.35 1 94 94 LYS B O 1
ATOM 3765 N N . ILE B 1 95 ? 22.078 21.969 -1.715 1 96.44 95 ILE B N 1
ATOM 3766 C CA . ILE B 1 95 ? 21.875 21.703 -0.296 1 96.44 95 ILE B CA 1
ATOM 3767 C C . ILE B 1 95 ? 23.188 21.812 0.457 1 96.44 95 I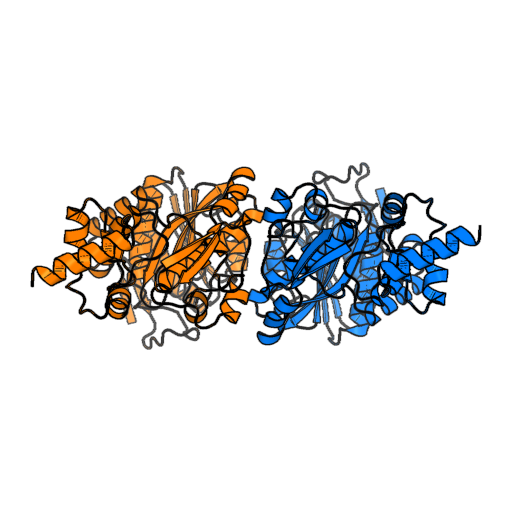LE B C 1
ATOM 3769 O O . ILE B 1 95 ? 23.266 22.438 1.521 1 96.44 95 ILE B O 1
ATOM 3773 N N . ILE B 1 96 ? 24.219 21.281 -0.114 1 96.88 96 ILE B N 1
ATOM 3774 C CA . ILE B 1 96 ? 25.547 21.312 0.503 1 96.88 96 ILE B CA 1
ATOM 3775 C C . ILE B 1 96 ? 26.031 22.75 0.607 1 96.88 96 ILE B C 1
ATOM 3777 O O . ILE B 1 96 ? 26.531 23.172 1.659 1 96.88 96 ILE B O 1
ATOM 3781 N N . ASN B 1 97 ? 25.891 23.453 -0.417 1 95.31 97 ASN B N 1
ATOM 3782 C CA . ASN B 1 97 ? 26.328 24.859 -0.433 1 95.31 97 ASN B CA 1
ATOM 3783 C C . ASN B 1 97 ? 25.547 25.688 0.571 1 95.31 97 ASN B C 1
ATOM 3785 O O . ASN B 1 97 ? 26.125 26.531 1.267 1 95.31 97 ASN B O 1
ATOM 3789 N N . ASN B 1 98 ? 24.25 25.484 0.548 1 95.06 98 ASN B N 1
ATOM 3790 C CA . ASN B 1 98 ? 23.406 26.234 1.479 1 95.06 98 ASN B CA 1
ATOM 3791 C C . ASN B 1 98 ? 23.734 25.891 2.93 1 95.06 98 ASN B C 1
ATOM 3793 O O . ASN B 1 98 ? 23.688 26.766 3.803 1 95.06 98 ASN B O 1
ATOM 3797 N N . ALA B 1 99 ? 24.031 24.641 3.17 1 96.81 99 ALA B N 1
ATOM 3798 C CA . ALA B 1 99 ? 24.438 24.234 4.512 1 96.81 99 ALA B CA 1
ATOM 3799 C C . ALA B 1 99 ? 25.719 24.938 4.934 1 96.81 99 ALA B C 1
ATOM 3801 O O . ALA B 1 99 ? 25.844 25.391 6.074 1 96.81 99 ALA B O 1
ATOM 3802 N N . LYS B 1 100 ? 26.672 25.016 4.039 1 95.75 100 LYS B N 1
ATOM 3803 C CA . LYS B 1 100 ? 27.938 25.688 4.301 1 95.75 100 LYS B CA 1
ATOM 3804 C C . LYS B 1 100 ? 27.734 27.172 4.582 1 95.75 100 LYS B C 1
ATOM 3806 O O . LYS B 1 100 ? 28.344 27.719 5.508 1 95.75 100 LYS B O 1
ATOM 3811 N N . LEU B 1 101 ? 26.906 27.719 3.785 1 94.31 101 LEU B N 1
ATOM 3812 C CA . LEU B 1 101 ? 26.609 29.141 3.92 1 94.31 101 LEU B CA 1
ATOM 3813 C C . LEU B 1 101 ? 26.062 29.469 5.312 1 94.31 101 LEU B C 1
ATOM 3815 O O . LEU B 1 101 ? 26.297 30.562 5.836 1 94.31 101 LEU B O 1
ATOM 3819 N N . ASN B 1 102 ? 25.375 28.5 5.914 1 96.81 102 ASN B N 1
ATOM 3820 C CA . ASN B 1 102 ? 24.734 28.719 7.199 1 96.81 102 ASN B CA 1
ATOM 3821 C C . ASN B 1 102 ? 25.484 28.031 8.336 1 96.81 102 ASN B C 1
ATOM 3823 O O . ASN B 1 102 ? 25.016 28.016 9.469 1 96.81 102 ASN B O 1
ATOM 3827 N N . GLU B 1 103 ? 26.609 27.422 8.055 1 96.94 103 GLU B N 1
ATOM 3828 C CA . GLU B 1 103 ? 27.438 26.719 9.023 1 96.94 103 GLU B CA 1
ATOM 3829 C C . GLU B 1 103 ? 26.656 25.609 9.734 1 96.94 103 GLU B C 1
ATOM 3831 O O . GLU B 1 103 ? 26.703 25.5 10.961 1 96.94 103 GLU B O 1
ATOM 3836 N N . ILE B 1 104 ? 25.859 24.969 8.984 1 97.56 104 ILE B N 1
ATOM 3837 C CA . ILE B 1 104 ? 25.094 23.828 9.492 1 97.56 104 ILE B CA 1
ATOM 3838 C C . ILE B 1 104 ? 25.891 22.547 9.281 1 97.56 104 ILE B C 1
ATOM 3840 O O . ILE B 1 104 ? 26.219 22.188 8.148 1 97.56 104 ILE B O 1
ATOM 3844 N N . GLU B 1 105 ? 26.156 21.828 10.383 1 97.31 105 GLU B N 1
ATOM 3845 C CA . GLU B 1 105 ? 27.031 20.656 10.289 1 97.31 105 GLU B CA 1
ATOM 3846 C C . GLU B 1 105 ? 26.281 19.375 10.633 1 97.31 105 GLU B C 1
ATOM 3848 O O . GLU B 1 105 ? 26.734 18.281 10.305 1 97.31 105 GLU B O 1
ATOM 3853 N N . ASN B 1 106 ? 25.172 19.5 11.289 1 98.19 106 ASN B N 1
ATOM 3854 C CA . ASN B 1 106 ? 24.438 18.328 11.734 1 98.19 106 ASN B CA 1
ATOM 3855 C C . ASN B 1 106 ? 23.5 17.797 10.656 1 98.19 106 ASN B C 1
ATOM 3857 O O . ASN B 1 106 ? 22.328 17.547 10.922 1 98.19 106 ASN B O 1
ATOM 3861 N N . ILE B 1 107 ? 24.062 17.578 9.445 1 98.69 107 ILE B N 1
ATOM 3862 C CA . ILE B 1 107 ? 23.25 17.078 8.336 1 98.69 107 ILE B CA 1
ATOM 3863 C C . ILE B 1 107 ? 24.047 16.031 7.559 1 98.69 107 ILE B C 1
ATOM 3865 O O . ILE B 1 107 ? 25.281 16.016 7.602 1 98.69 107 ILE B O 1
ATOM 3869 N N . ASP B 1 108 ? 23.375 15.117 6.957 1 98.75 108 ASP B N 1
ATOM 3870 C CA . ASP B 1 108 ? 23.859 14.258 5.883 1 98.75 108 ASP B CA 1
ATOM 3871 C C . ASP B 1 108 ? 23.031 14.438 4.613 1 98.75 108 ASP B C 1
ATOM 3873 O O . ASP B 1 108 ? 21.797 14.531 4.676 1 98.75 108 ASP B O 1
ATOM 3877 N N . VAL B 1 109 ? 23.719 14.586 3.545 1 98.69 109 VAL B N 1
ATOM 3878 C CA . VAL B 1 109 ? 23.031 14.852 2.287 1 98.69 109 VAL B CA 1
ATOM 3879 C C . VAL B 1 109 ? 23.234 13.672 1.334 1 98.69 109 VAL B C 1
ATOM 3881 O O . VAL B 1 109 ? 24.328 13.117 1.248 1 98.69 109 VAL B O 1
ATOM 3884 N N . PHE B 1 110 ? 22.141 13.281 0.66 1 98.75 110 PHE B N 1
ATOM 3885 C CA . PHE B 1 110 ? 22.156 12.133 -0.241 1 98.75 110 PHE B CA 1
ATOM 3886 C C . PHE B 1 110 ? 21.609 12.516 -1.607 1 98.75 110 PHE B C 1
ATOM 3888 O O . PHE B 1 110 ? 20.766 13.406 -1.714 1 98.75 110 PHE B O 1
ATOM 3895 N N . ASN B 1 111 ? 22.109 11.914 -2.648 1 98.38 111 ASN B N 1
ATOM 3896 C CA . ASN B 1 111 ? 21.641 12.062 -4.023 1 98.38 111 ASN B CA 1
ATOM 3897 C C . ASN B 1 111 ? 21.125 10.75 -4.582 1 98.38 111 ASN B C 1
ATOM 3899 O O . ASN B 1 111 ? 21.781 10.117 -5.418 1 98.38 111 ASN B O 1
ATOM 3903 N N . GLU B 1 112 ? 19.906 10.383 -4.133 1 97.81 112 GLU B N 1
ATOM 3904 C CA . GLU B 1 112 ? 19.281 9.102 -4.48 1 97.81 112 GLU B CA 1
ATOM 3905 C C . GLU B 1 112 ? 17.781 9.258 -4.699 1 97.81 112 GLU B C 1
ATOM 3907 O O . GLU B 1 112 ? 17.203 10.305 -4.395 1 97.81 112 GLU B O 1
ATOM 3912 N N . ASP B 1 113 ? 17.172 8.211 -5.324 1 98 113 ASP B N 1
ATOM 3913 C CA . ASP B 1 113 ? 15.719 8.086 -5.301 1 98 113 ASP B CA 1
ATOM 3914 C C . ASP B 1 113 ? 15.195 8.031 -3.865 1 98 113 ASP B C 1
ATOM 3916 O O . ASP B 1 113 ? 15.789 7.375 -3.006 1 98 113 ASP B O 1
ATOM 3920 N N . ALA B 1 114 ? 14.172 8.789 -3.635 1 98.56 114 ALA B N 1
ATOM 3921 C CA . ALA B 1 114 ? 13.656 8.914 -2.273 1 98.56 114 ALA B CA 1
ATOM 3922 C C . ALA B 1 114 ? 13.336 7.539 -1.686 1 98.56 114 ALA B C 1
ATOM 3924 O O . ALA B 1 114 ? 13.594 7.285 -0.508 1 98.56 114 ALA B O 1
ATOM 3925 N N . ASN B 1 115 ? 12.711 6.656 -2.506 1 98.62 115 ASN B N 1
ATOM 3926 C CA . ASN B 1 115 ? 12.383 5.324 -2.012 1 98.62 115 ASN B CA 1
ATOM 3927 C C . ASN B 1 115 ? 13.648 4.527 -1.684 1 98.62 115 ASN B C 1
ATOM 3929 O O . ASN B 1 115 ? 13.68 3.797 -0.692 1 98.62 115 ASN B O 1
ATOM 3933 N N . THR B 1 116 ? 14.648 4.633 -2.514 1 98.5 116 THR B N 1
ATOM 3934 C CA . THR B 1 116 ? 15.922 3.971 -2.256 1 98.5 116 THR B CA 1
ATOM 3935 C C . THR B 1 116 ? 16.562 4.496 -0.971 1 98.5 116 THR B C 1
ATOM 3937 O O . THR B 1 116 ? 16.969 3.717 -0.11 1 98.5 116 THR B O 1
ATOM 3940 N N . PHE B 1 117 ? 16.562 5.836 -0.879 1 98.75 117 PHE B N 1
ATOM 3941 C CA . PHE B 1 117 ? 17.125 6.504 0.292 1 98.75 117 PHE B CA 1
ATOM 3942 C C . PHE B 1 117 ? 16.438 6.02 1.565 1 98.75 117 PHE B C 1
ATOM 3944 O O . PHE B 1 117 ? 17.109 5.648 2.531 1 98.75 117 PHE B O 1
ATOM 3951 N N . LEU B 1 118 ? 15.125 5.973 1.592 1 98.81 118 LEU B N 1
ATOM 3952 C CA . LEU B 1 118 ? 14.352 5.578 2.764 1 98.81 118 LEU B CA 1
ATOM 3953 C C . LEU B 1 118 ? 14.539 4.094 3.062 1 98.81 118 LEU B C 1
ATOM 3955 O O . LEU B 1 118 ? 14.648 3.701 4.227 1 98.81 118 LEU B O 1
ATOM 3959 N N . SER B 1 119 ? 14.555 3.238 1.99 1 98.12 119 SER B N 1
ATOM 3960 C CA . SER B 1 119 ? 14.68 1.797 2.182 1 98.12 119 SER B CA 1
ATOM 3961 C C . SER B 1 119 ? 16 1.443 2.859 1 98.12 119 SER B C 1
ATOM 3963 O O . SER B 1 119 ? 16.078 0.481 3.627 1 98.12 119 SER B O 1
ATOM 3965 N N . LYS B 1 120 ? 17.016 2.236 2.66 1 98.19 120 LYS B N 1
ATOM 3966 C CA . LYS B 1 120 ? 18.344 2.002 3.232 1 98.19 120 LYS B CA 1
ATOM 3967 C C . LYS B 1 120 ? 18.359 2.33 4.723 1 98.19 120 LYS B C 1
ATOM 3969 O O . LYS B 1 120 ? 19.297 1.948 5.438 1 98.19 120 LYS B O 1
ATOM 3974 N N . HIS B 1 121 ? 17.375 3.053 5.176 1 98.56 121 HIS B N 1
ATOM 3975 C CA . HIS B 1 121 ? 17.328 3.508 6.562 1 98.56 121 HIS B CA 1
ATOM 3976 C C . HIS B 1 121 ? 16.141 2.887 7.305 1 98.56 121 HIS B C 1
ATOM 3978 O O . HIS B 1 121 ? 15.32 3.604 7.871 1 98.56 121 HIS B O 1
ATOM 3984 N N . PHE B 1 122 ? 16.094 1.548 7.336 1 98.19 122 PHE B N 1
ATOM 3985 C CA . PHE B 1 122 ? 15.016 0.772 7.922 1 98.19 122 PHE B CA 1
ATOM 3986 C C . PHE B 1 122 ? 14.906 1.043 9.422 1 98.19 122 PHE B C 1
ATOM 3988 O O . PHE B 1 122 ? 15.852 0.796 10.172 1 98.19 122 PHE B O 1
ATOM 3995 N N . ARG B 1 123 ? 13.812 1.572 9.852 1 98.44 123 ARG B N 1
ATOM 3996 C CA . ARG B 1 123 ? 13.508 1.823 11.258 1 98.44 123 ARG B CA 1
ATOM 3997 C C . ARG B 1 123 ? 14.57 2.711 11.898 1 98.44 123 ARG B C 1
ATOM 3999 O O . ARG B 1 123 ? 15.016 2.449 13.023 1 98.44 123 ARG B O 1
ATOM 4006 N N . PHE B 1 124 ? 14.906 3.791 11.195 1 98.38 124 PHE B N 1
ATOM 4007 C CA . PHE B 1 124 ? 16.078 4.582 11.562 1 98.38 124 PHE B CA 1
ATOM 4008 C C . PHE B 1 124 ? 15.664 5.973 12.023 1 98.38 124 PHE B C 1
ATOM 4010 O O . PHE B 1 124 ? 16.25 6.516 12.969 1 98.38 124 PHE B O 1
ATOM 4017 N N . PHE B 1 125 ? 14.656 6.543 11.445 1 98.69 125 PHE B N 1
ATOM 4018 C CA . PHE B 1 125 ? 14.336 7.957 11.633 1 98.69 125 PHE B CA 1
ATOM 4019 C C . PHE B 1 125 ? 13.266 8.141 12.703 1 98.69 125 PHE B C 1
ATOM 4021 O O . PHE B 1 125 ? 12.344 7.324 12.812 1 98.69 125 PHE B O 1
ATOM 4028 N N . ASN B 1 126 ? 13.383 9.211 13.383 1 98.12 126 ASN B N 1
ATOM 4029 C CA . ASN B 1 126 ? 12.336 9.648 14.297 1 98.12 126 ASN B CA 1
ATOM 4030 C C . ASN B 1 126 ? 11.258 10.445 13.578 1 98.12 126 ASN B C 1
ATOM 4032 O O . ASN B 1 126 ? 10.094 10.445 13.992 1 98.12 126 ASN B O 1
ATOM 4036 N N . VAL B 1 127 ? 11.656 11.148 12.57 1 98.69 127 VAL B N 1
ATOM 4037 C CA . VAL B 1 127 ? 10.734 11.906 11.727 1 98.69 127 VAL B CA 1
ATOM 4038 C C . VAL B 1 127 ? 11.039 11.625 10.258 1 98.69 127 VAL B C 1
ATOM 4040 O O . VAL B 1 127 ? 12.203 11.664 9.844 1 98.69 127 VAL B O 1
ATOM 4043 N N . VAL B 1 128 ? 10.039 11.289 9.523 1 98.94 128 VAL B N 1
ATOM 4044 C CA . VAL B 1 128 ? 10.148 11.219 8.07 1 98.94 128 VAL B CA 1
ATOM 4045 C C . VAL B 1 128 ? 9.219 12.25 7.434 1 98.94 128 VAL B C 1
ATOM 4047 O O . VAL B 1 128 ? 8 12.219 7.66 1 98.94 128 VAL B O 1
ATOM 4050 N N . ASP B 1 129 ? 9.797 13.148 6.723 1 98.88 129 ASP B N 1
ATOM 4051 C CA . ASP B 1 129 ? 9.055 14.227 6.074 1 98.88 129 ASP B CA 1
ATOM 4052 C C . ASP B 1 129 ? 9.008 14.023 4.559 1 98.88 129 ASP B C 1
ATOM 4054 O O . ASP B 1 129 ? 10.047 14.016 3.896 1 98.88 129 ASP B O 1
ATOM 4058 N N . ILE B 1 130 ? 7.801 13.852 4.004 1 98.75 130 ILE B N 1
ATOM 4059 C CA . ILE B 1 130 ? 7.566 13.617 2.582 1 98.75 130 ILE B CA 1
ATOM 4060 C C . ILE B 1 130 ? 6.777 14.789 1.992 1 98.75 130 ILE B C 1
ATOM 4062 O O . ILE B 1 130 ? 5.594 14.961 2.297 1 98.75 130 ILE B O 1
ATOM 4066 N N . ASP B 1 131 ? 7.406 15.523 1.163 1 96.31 131 ASP B N 1
ATOM 4067 C CA . ASP B 1 131 ? 6.781 16.672 0.53 1 96.31 131 ASP B CA 1
ATOM 4068 C C . ASP B 1 131 ? 6.992 16.656 -0.982 1 96.31 131 ASP B C 1
ATOM 4070 O O . ASP B 1 131 ? 7.738 17.484 -1.52 1 96.31 131 ASP B O 1
ATOM 4074 N N . PRO B 1 132 ? 6.289 15.828 -1.687 1 94.88 132 PRO B N 1
ATOM 4075 C CA . PRO B 1 132 ? 6.43 15.727 -3.141 1 94.88 132 PRO B CA 1
ATOM 4076 C C . PRO B 1 132 ? 5.547 16.719 -3.895 1 94.88 132 PRO B C 1
ATOM 4078 O O . PRO B 1 132 ? 4.691 17.375 -3.289 1 94.88 132 PRO B O 1
ATOM 4081 N N . PHE B 1 133 ? 5.879 16.797 -5.203 1 89.25 133 PHE B N 1
ATOM 4082 C CA . PHE B 1 133 ? 4.875 17.359 -6.098 1 89.25 133 PHE B CA 1
ATOM 4083 C C . PHE B 1 133 ? 3.736 16.375 -6.328 1 89.25 133 PHE B C 1
ATOM 4085 O O . PHE B 1 133 ? 3.965 15.25 -6.777 1 89.25 133 PHE B O 1
ATOM 4092 N N . GLY B 1 134 ? 2.639 16.766 -5.988 1 93.5 134 GLY B N 1
ATOM 4093 C CA . GLY B 1 134 ? 1.494 15.898 -6.215 1 93.5 134 GLY B CA 1
ATOM 4094 C C . GLY B 1 134 ? 1.187 14.992 -5.039 1 93.5 134 GLY B C 1
ATOM 4095 O O . GLY B 1 134 ? 1.077 15.461 -3.902 1 93.5 134 GLY B O 1
ATOM 4096 N N . SER B 1 135 ? 1.035 13.719 -5.324 1 97.75 135 SER B N 1
ATOM 4097 C CA . SER B 1 135 ? 0.592 12.75 -4.328 1 97.75 135 SER B CA 1
ATOM 4098 C C . SER B 1 135 ? 1.774 12.164 -3.564 1 97.75 135 SER B C 1
ATOM 4100 O O . SER B 1 135 ? 2.789 11.797 -4.164 1 97.75 135 SER B O 1
ATOM 4102 N N . PRO B 1 136 ? 1.679 11.992 -2.258 1 98.5 136 PRO B N 1
ATOM 4103 C CA . PRO B 1 136 ? 2.719 11.32 -1.476 1 98.5 136 PRO B CA 1
ATOM 4104 C C . PRO B 1 136 ? 2.584 9.797 -1.504 1 98.5 136 PRO B C 1
ATOM 4106 O O . PRO B 1 136 ? 3.457 9.094 -0.998 1 98.5 136 PRO B O 1
ATOM 4109 N N . ALA B 1 137 ? 1.583 9.273 -2.156 1 98.56 137 ALA B N 1
ATOM 4110 C CA . ALA B 1 137 ? 1.222 7.863 -2.082 1 98.56 137 ALA B CA 1
ATOM 4111 C C . ALA B 1 137 ? 2.389 6.973 -2.502 1 98.56 137 ALA B C 1
ATOM 4113 O O . ALA B 1 137 ? 2.693 5.98 -1.837 1 98.56 137 ALA B O 1
ATOM 4114 N N . PRO B 1 138 ? 3.188 7.348 -3.514 1 98 138 PRO B N 1
ATOM 4115 C CA . PRO B 1 138 ? 4.266 6.477 -3.988 1 98 138 PRO B CA 1
ATOM 4116 C C . PRO B 1 138 ? 5.398 6.332 -2.971 1 98 138 PRO B C 1
ATOM 4118 O O . PRO B 1 138 ? 6.25 5.453 -3.113 1 98 138 PRO B O 1
ATOM 4121 N N . TYR B 1 139 ? 5.414 7.18 -1.904 1 98.56 139 TYR B N 1
ATOM 4122 C CA . TYR B 1 139 ? 6.547 7.207 -0.986 1 98.56 139 TYR B CA 1
ATOM 4123 C C . TYR B 1 139 ? 6.145 6.695 0.392 1 98.56 139 TYR B C 1
ATOM 4125 O O . TYR B 1 139 ? 6.996 6.484 1.258 1 98.56 139 TYR B O 1
ATOM 4133 N N . VAL B 1 140 ? 4.844 6.414 0.578 1 98.69 140 VAL B N 1
ATOM 4134 C CA . VAL B 1 140 ? 4.277 6.168 1.9 1 98.69 140 VAL B CA 1
ATOM 4135 C C . VAL B 1 140 ? 4.859 4.879 2.48 1 98.69 140 VAL B C 1
ATOM 4137 O O . VAL B 1 140 ? 5.25 4.836 3.65 1 98.69 140 VAL B O 1
ATOM 4140 N N . GLU B 1 141 ? 4.984 3.869 1.655 1 98.19 141 GLU B N 1
ATOM 4141 C CA . GLU B 1 141 ? 5.449 2.572 2.141 1 98.19 141 GLU B CA 1
ATOM 4142 C C . GLU B 1 141 ? 6.863 2.674 2.711 1 98.19 141 GLU B C 1
ATOM 4144 O O . GLU B 1 141 ? 7.117 2.23 3.832 1 98.19 141 GLU B O 1
ATOM 4149 N N . GLN B 1 142 ? 7.75 3.229 1.932 1 98.62 142 GLN B N 1
ATOM 4150 C CA . GLN B 1 142 ? 9.133 3.309 2.385 1 98.62 142 GLN B CA 1
ATOM 4151 C C . GLN B 1 142 ? 9.281 4.312 3.523 1 98.62 142 GLN B C 1
ATOM 4153 O O . GLN B 1 142 ? 10.125 4.137 4.406 1 98.62 142 GLN B O 1
ATOM 4158 N N . ALA B 1 143 ? 8.414 5.355 3.52 1 98.88 143 ALA B N 1
ATOM 4159 C CA . ALA B 1 143 ? 8.414 6.289 4.645 1 98.88 143 ALA B CA 1
ATOM 4160 C C . ALA B 1 143 ? 8.078 5.57 5.949 1 98.88 143 ALA B C 1
ATOM 4162 O O . ALA B 1 143 ? 8.75 5.77 6.965 1 98.88 143 ALA B O 1
ATOM 4163 N N . ILE B 1 144 ? 7.078 4.711 5.898 1 98.81 144 ILE B N 1
ATOM 4164 C CA . ILE B 1 144 ? 6.652 3.951 7.07 1 98.81 144 ILE B CA 1
ATOM 4165 C C . ILE B 1 144 ? 7.77 3.004 7.504 1 98.81 144 ILE B C 1
ATOM 4167 O O . ILE B 1 144 ? 8.062 2.885 8.695 1 98.81 144 ILE B O 1
ATOM 4171 N N . ARG B 1 145 ? 8.414 2.365 6.551 1 98.56 145 ARG B N 1
ATOM 4172 C CA . ARG B 1 145 ? 9.461 1.394 6.852 1 98.56 145 ARG B CA 1
ATOM 4173 C C . ARG B 1 145 ? 10.672 2.074 7.477 1 98.56 145 ARG B C 1
ATOM 4175 O O . ARG B 1 145 ? 11.383 1.471 8.289 1 98.56 145 ARG B O 1
ATOM 4182 N N . ALA B 1 146 ? 10.891 3.326 7.137 1 98.81 146 ALA B N 1
ATOM 4183 C CA . ALA B 1 146 ? 12.07 4.047 7.602 1 98.81 146 ALA B CA 1
ATOM 4184 C C . ALA B 1 146 ? 11.859 4.602 9.008 1 98.81 146 ALA B C 1
ATOM 4186 O O . ALA B 1 146 ? 12.82 4.953 9.695 1 98.81 146 ALA B O 1
ATOM 4187 N N . LEU B 1 147 ? 10.664 4.676 9.453 1 98.5 147 LEU B N 1
ATOM 4188 C CA . LEU B 1 147 ? 10.297 5.27 10.734 1 98.5 147 LEU B CA 1
ATOM 4189 C C . LEU B 1 147 ? 10.523 4.277 11.875 1 98.5 147 LEU B C 1
ATOM 4191 O O . LEU B 1 147 ? 10.266 3.08 11.719 1 98.5 147 LEU B O 1
ATOM 4195 N N . VAL B 1 148 ? 10.945 4.824 12.992 1 97.56 148 VAL B N 1
ATOM 4196 C CA . VAL B 1 148 ? 10.922 4.012 14.203 1 97.56 148 VAL B CA 1
ATOM 4197 C C . VAL B 1 148 ? 9.484 3.605 14.523 1 97.56 148 VAL B C 1
ATOM 4199 O O . VAL B 1 148 ? 8.531 4.281 14.109 1 97.56 148 VAL B O 1
ATOM 4202 N N . THR B 1 149 ? 9.297 2.531 15.258 1 97.38 149 THR B N 1
ATOM 4203 C CA . THR B 1 149 ? 7.996 1.884 15.367 1 97.38 149 THR B CA 1
ATOM 4204 C C . THR B 1 149 ? 7.176 2.492 16.5 1 97.38 149 THR B C 1
ATOM 4206 O O . THR B 1 149 ? 5.969 2.27 16.594 1 97.38 149 THR B O 1
ATOM 4209 N N . ARG B 1 150 ? 7.855 3.199 17.375 1 96.19 150 ARG B N 1
ATOM 4210 C CA . ARG B 1 150 ? 7.164 3.898 18.453 1 96.19 150 ARG B CA 1
ATOM 4211 C C . ARG B 1 150 ? 7.605 5.355 18.531 1 96.19 150 ARG B C 1
ATOM 4213 O O . ARG B 1 150 ? 8.805 5.648 18.516 1 96.19 150 ARG B O 1
ATOM 4220 N N . ASN B 1 151 ? 6.641 6.184 18.562 1 96.44 151 ASN B N 1
ATOM 4221 C CA . ASN B 1 151 ? 6.887 7.617 18.703 1 96.44 151 ASN B CA 1
ATOM 4222 C C . ASN B 1 151 ? 7.723 8.164 17.547 1 96.44 151 ASN B C 1
ATOM 4224 O O . ASN B 1 151 ? 8.656 8.938 17.766 1 96.44 151 ASN B O 1
ATOM 4228 N N . GLY B 1 152 ? 7.539 7.574 16.406 1 97.5 152 GLY B N 1
ATOM 4229 C CA . GLY B 1 152 ? 7.988 8.188 15.164 1 97.5 152 GLY B CA 1
ATOM 4230 C C . GLY B 1 152 ? 6.953 9.102 14.539 1 97.5 152 GLY B C 1
ATOM 4231 O O . GLY B 1 152 ? 5.75 8.891 14.703 1 97.5 152 GLY B O 1
ATOM 4232 N N . LEU B 1 153 ? 7.371 10.133 13.875 1 98.62 153 LEU B N 1
ATOM 4233 C CA . LEU B 1 153 ? 6.461 11.102 13.281 1 98.62 153 LEU B CA 1
ATOM 4234 C C . LEU B 1 153 ? 6.57 11.086 11.758 1 98.62 153 LEU B C 1
ATOM 4236 O O . LEU B 1 153 ? 7.648 11.305 11.203 1 98.62 153 LEU B O 1
ATOM 4240 N N . LEU B 1 154 ? 5.445 10.812 11.141 1 98.88 154 LEU B N 1
ATOM 4241 C CA . LEU B 1 154 ? 5.352 10.852 9.688 1 98.88 154 LEU B CA 1
ATOM 4242 C C . LEU B 1 154 ? 4.668 12.133 9.227 1 98.88 154 LEU B C 1
ATOM 4244 O O . LEU B 1 154 ? 3.547 12.43 9.648 1 98.88 154 LEU B O 1
ATOM 4248 N N . CYS B 1 155 ? 5.359 12.914 8.438 1 98.88 155 CYS B N 1
ATOM 4249 C CA . CYS B 1 155 ? 4.82 14.141 7.852 1 98.88 155 CYS B CA 1
ATOM 4250 C C . CYS B 1 155 ? 4.625 13.984 6.348 1 98.88 155 CYS B C 1
ATOM 4252 O O . CYS B 1 155 ? 5.559 13.625 5.633 1 98.88 155 CYS B O 1
ATOM 4254 N N . LEU B 1 156 ? 3.4 14.242 5.879 1 98.81 156 LEU B N 1
ATOM 4255 C CA . LEU B 1 156 ? 3.1 14.094 4.461 1 98.81 156 LEU B CA 1
ATOM 4256 C C . LEU B 1 156 ? 2.416 15.344 3.918 1 98.81 156 LEU B C 1
ATOM 4258 O O . LEU B 1 156 ? 1.502 15.883 4.551 1 98.81 156 LEU B O 1
ATOM 4262 N N . THR B 1 157 ? 2.881 15.789 2.809 1 98.12 157 THR B N 1
ATOM 4263 C CA . THR B 1 157 ? 2.219 16.844 2.057 1 98.12 157 THR B CA 1
ATOM 4264 C C . THR B 1 157 ? 1.623 16.312 0.762 1 98.12 157 THR B C 1
ATOM 4266 O O . THR B 1 157 ? 2.242 15.484 0.087 1 98.12 157 THR B O 1
ATOM 4269 N N . ALA B 1 158 ? 0.42 16.672 0.488 1 98.06 158 ALA B N 1
ATOM 4270 C CA . ALA B 1 158 ? -0.203 16.359 -0.797 1 98.06 158 ALA B CA 1
ATOM 4271 C C . ALA B 1 158 ? -0.659 17.641 -1.504 1 98.06 158 ALA B C 1
ATOM 4273 O O . ALA B 1 158 ? -1.328 18.484 -0.904 1 98.06 158 ALA B O 1
ATOM 4274 N N . THR B 1 159 ? -0.282 17.781 -2.75 1 95.31 159 THR B N 1
ATOM 4275 C CA . THR B 1 159 ? -0.696 18.953 -3.52 1 95.31 159 THR B CA 1
ATOM 4276 C C . THR B 1 159 ? -1.657 18.547 -4.633 1 95.31 159 THR B C 1
ATOM 4278 O O . THR B 1 159 ? -2.08 19.391 -5.43 1 95.31 159 THR B O 1
ATOM 4281 N N . ASP B 1 160 ? -1.987 17.25 -4.719 1 94.69 160 ASP B N 1
ATOM 4282 C CA . ASP B 1 160 ? -2.965 16.797 -5.703 1 94.69 160 ASP B CA 1
ATOM 4283 C C . ASP B 1 160 ? -4.391 16.953 -5.176 1 94.69 160 ASP B C 1
ATOM 4285 O O . ASP B 1 160 ? -5.152 15.992 -5.137 1 94.69 160 ASP B O 1
ATOM 4289 N N . THR B 1 161 ? -4.758 18.109 -4.961 1 91.75 161 THR B N 1
ATOM 4290 C CA . THR B 1 161 ? -6.039 18.406 -4.332 1 91.75 161 THR B CA 1
ATOM 4291 C C . THR B 1 161 ? -7.191 18.109 -5.285 1 91.75 161 THR B C 1
ATOM 4293 O O . THR B 1 161 ? -8.312 17.844 -4.848 1 91.75 161 THR B O 1
ATOM 4296 N N . ALA B 1 162 ? -6.914 18.094 -6.574 1 92.5 162 ALA B N 1
ATOM 4297 C CA . ALA B 1 162 ? -7.969 17.703 -7.504 1 92.5 162 ALA B CA 1
ATOM 4298 C C . ALA B 1 162 ? -8.484 16.297 -7.176 1 92.5 162 ALA B C 1
ATOM 4300 O O . ALA B 1 162 ? -9.688 16.047 -7.23 1 92.5 162 ALA B O 1
ATOM 4301 N N . ALA B 1 163 ? -7.617 15.453 -6.785 1 95.25 163 ALA B N 1
ATOM 4302 C CA . ALA B 1 163 ? -7.992 14.094 -6.406 1 95.25 163 ALA B CA 1
ATOM 4303 C C . ALA B 1 163 ? -8.602 14.062 -5.008 1 95.25 163 ALA B C 1
ATOM 4305 O O . ALA B 1 163 ? -9.727 13.594 -4.824 1 95.25 163 ALA B O 1
ATOM 4306 N N . LEU B 1 164 ? -7.949 14.641 -4.074 1 96.31 164 LEU B N 1
ATOM 4307 C CA . LEU B 1 164 ? -8.312 14.508 -2.67 1 96.31 164 LEU B CA 1
ATOM 4308 C C . LEU B 1 164 ? -9.562 15.312 -2.35 1 96.31 164 LEU B C 1
ATOM 4310 O O . LEU B 1 164 ? -10.352 14.922 -1.484 1 96.31 164 LEU B O 1
ATOM 4314 N N . CYS B 1 165 ? -9.766 16.391 -3.074 1 93.56 165 CYS B N 1
ATOM 4315 C CA . CYS B 1 165 ? -10.922 17.234 -2.805 1 93.56 165 CYS B CA 1
ATOM 4316 C C . CYS B 1 165 ? -12.094 16.859 -3.709 1 93.56 165 CYS B C 1
ATOM 4318 O O . CYS B 1 165 ? -13.125 17.531 -3.697 1 93.56 165 CYS B O 1
ATOM 4320 N N . GLY B 1 166 ? -11.953 15.883 -4.543 1 89.12 166 GLY B N 1
ATOM 432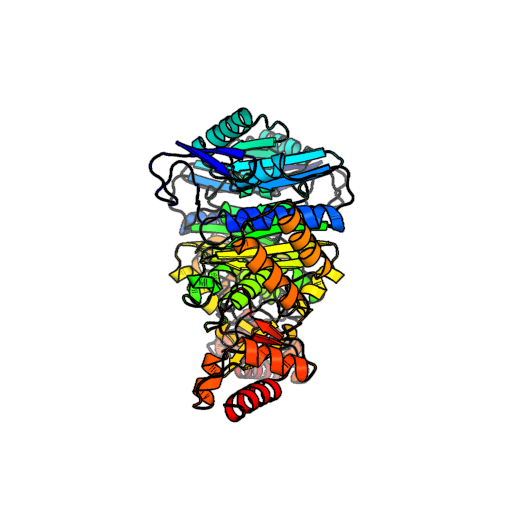1 C CA . GLY B 1 166 ? -13.117 15.219 -5.113 1 89.12 166 GLY B CA 1
ATOM 4322 C C . GLY B 1 166 ? -13.375 15.609 -6.559 1 89.12 166 GLY B C 1
ATOM 4323 O O . GLY B 1 166 ? -14.344 15.148 -7.164 1 89.12 166 GLY B O 1
ATOM 4324 N N . ARG B 1 167 ? -12.539 16.406 -7.16 1 89.88 167 ARG B N 1
ATOM 4325 C CA . ARG B 1 167 ? -12.742 16.75 -8.562 1 89.88 167 ARG B CA 1
ATOM 4326 C C . ARG B 1 167 ? -12.406 15.578 -9.477 1 89.88 167 ARG B C 1
ATOM 4328 O O . ARG B 1 167 ? -12.969 15.461 -10.562 1 89.88 167 ARG B O 1
ATOM 4335 N N . SER B 1 168 ? -11.539 14.805 -9.047 1 93.75 168 SER B N 1
ATOM 4336 C CA . SER B 1 168 ? -11.164 13.609 -9.805 1 93.75 168 SER B CA 1
ATOM 4337 C C . SER B 1 168 ? -11.328 12.352 -8.961 1 93.75 168 SER B C 1
ATOM 4339 O O . SER B 1 168 ? -10.359 11.867 -8.367 1 93.75 168 SER B O 1
ATOM 4341 N N . LYS B 1 169 ? -12.469 11.781 -9.07 1 94.69 169 LYS B N 1
ATOM 4342 C CA . LYS B 1 169 ? -12.805 10.609 -8.266 1 94.69 169 LYS B CA 1
ATOM 4343 C C . LYS B 1 169 ? -11.914 9.422 -8.633 1 94.69 169 LYS B C 1
ATOM 4345 O O . LYS B 1 169 ? -11.438 8.703 -7.75 1 94.69 169 LYS B O 1
ATOM 4350 N N . LYS B 1 170 ? -11.727 9.234 -9.914 1 96.25 170 LYS B N 1
ATOM 4351 C CA . LYS B 1 170 ? -10.93 8.109 -10.391 1 96.25 170 LYS B CA 1
ATOM 4352 C C . LYS B 1 170 ? -9.484 8.211 -9.922 1 96.25 170 LYS B C 1
ATOM 4354 O O . LYS B 1 170 ? -8.875 7.215 -9.523 1 96.25 170 LYS B O 1
ATOM 4359 N N . SER B 1 171 ? -8.977 9.406 -9.953 1 97 171 SER B N 1
ATOM 4360 C CA . SER B 1 171 ? -7.605 9.625 -9.492 1 97 171 SER B CA 1
ATOM 4361 C C . SER B 1 171 ? -7.469 9.352 -8 1 97 171 SER B C 1
ATOM 4363 O O . SER B 1 171 ? -6.473 8.773 -7.559 1 97 171 SER B O 1
ATOM 4365 N N . CYS B 1 172 ? -8.445 9.758 -7.25 1 98 172 CYS B N 1
ATOM 4366 C CA . CYS B 1 172 ? -8.414 9.531 -5.812 1 98 172 CYS B CA 1
ATOM 4367 C C . CYS B 1 172 ? -8.461 8.039 -5.496 1 98 172 CYS B C 1
ATOM 4369 O O . CYS B 1 172 ? -7.73 7.562 -4.617 1 98 172 CYS B O 1
ATOM 4371 N N . LEU B 1 173 ? -9.273 7.395 -6.199 1 97.25 173 LEU B N 1
ATOM 4372 C CA . LEU B 1 173 ? -9.398 5.957 -5.996 1 97.25 173 LEU B CA 1
ATOM 4373 C C . LEU B 1 173 ? -8.086 5.25 -6.34 1 97.25 173 LEU B C 1
ATOM 4375 O O . LEU B 1 173 ? -7.645 4.367 -5.602 1 97.25 173 LEU B O 1
ATOM 4379 N N . ARG B 1 174 ? -7.453 5.605 -7.414 1 97.12 174 ARG B N 1
ATOM 4380 C CA . ARG B 1 174 ? -6.203 4.984 -7.844 1 97.12 174 ARG B CA 1
ATOM 4381 C C . ARG B 1 174 ? -5.09 5.23 -6.828 1 97.12 174 ARG B C 1
ATOM 4383 O O . ARG B 1 174 ? -4.32 4.324 -6.512 1 97.12 174 ARG B O 1
ATOM 4390 N N . LYS B 1 175 ? -5.09 6.395 -6.27 1 98.06 175 LYS B N 1
ATOM 4391 C CA . LYS B 1 175 ? -3.918 6.82 -5.508 1 98.06 175 LYS B CA 1
ATOM 4392 C C . LYS B 1 175 ? -4.09 6.523 -4.02 1 98.06 175 LYS B C 1
ATOM 4394 O O . LYS B 1 175 ? -3.117 6.234 -3.324 1 98.06 175 LYS B O 1
ATOM 4399 N N . TYR B 1 176 ? -5.359 6.543 -3.576 1 98.56 176 TYR B N 1
ATOM 4400 C CA . TYR B 1 176 ? -5.555 6.508 -2.133 1 98.56 176 TYR B CA 1
ATOM 4401 C C . TYR B 1 176 ? -6.535 5.406 -1.744 1 98.56 176 TYR B C 1
ATOM 4403 O O . TYR B 1 176 ? -6.855 5.238 -0.564 1 98.56 176 TYR B O 1
ATOM 4411 N N . LEU B 1 177 ? -7.055 4.684 -2.74 1 97.75 177 LEU B N 1
ATOM 4412 C CA . LEU B 1 177 ? -7.984 3.582 -2.514 1 97.75 177 LEU B CA 1
ATOM 4413 C C . LEU B 1 177 ? -9.195 4.051 -1.711 1 97.75 177 LEU B C 1
ATOM 4415 O O . LEU B 1 177 ? -9.602 3.389 -0.754 1 97.75 177 LEU B O 1
ATOM 4419 N N . ALA B 1 178 ? -9.672 5.203 -2.062 1 97.5 178 ALA B N 1
ATOM 4420 C CA . ALA B 1 178 ? -10.836 5.789 -1.406 1 97.5 178 ALA B CA 1
ATOM 4421 C C . ALA B 1 178 ? -11.578 6.73 -2.35 1 97.5 178 ALA B C 1
ATOM 4423 O O . ALA B 1 178 ? -10.984 7.297 -3.271 1 97.5 178 ALA B O 1
ATOM 4424 N N . TYR B 1 179 ? -12.867 6.797 -2.111 1 96.5 179 TYR B N 1
ATOM 4425 C CA . TYR B 1 179 ? -13.656 7.805 -2.809 1 96.5 179 TYR B CA 1
ATOM 4426 C C . TYR B 1 179 ? -13.602 9.141 -2.074 1 96.5 179 TYR B C 1
ATOM 4428 O O . TYR B 1 179 ? -13.719 9.188 -0.847 1 96.5 179 TYR B O 1
ATOM 4436 N N . PRO B 1 180 ? -13.383 10.211 -2.801 1 96.38 180 PRO B N 1
ATOM 4437 C CA . PRO B 1 180 ? -13.352 11.531 -2.168 1 96.38 180 PRO B CA 1
ATOM 4438 C C . PRO B 1 180 ? -14.742 12.117 -1.95 1 96.38 180 PRO B C 1
ATOM 4440 O O . PRO B 1 180 ? -15.719 11.633 -2.537 1 96.38 180 PRO B O 1
ATOM 4443 N N . LEU B 1 181 ? -14.844 12.992 -1.072 1 94.25 181 LEU B N 1
ATOM 4444 C CA . LEU B 1 181 ? -16.078 13.758 -0.878 1 94.25 181 LEU B CA 1
ATOM 4445 C C . LEU B 1 181 ? -15.953 15.148 -1.493 1 94.25 181 LEU B C 1
ATOM 4447 O O . LEU B 1 181 ? -15.133 15.953 -1.052 1 94.25 181 LEU B O 1
ATOM 4451 N N . PHE B 1 182 ? -16.703 15.328 -2.48 1 89.81 182 PHE B N 1
ATOM 4452 C CA . PHE B 1 182 ? -16.734 16.656 -3.094 1 89.81 182 PHE B CA 1
ATOM 4453 C C . PHE B 1 182 ? -17.75 17.547 -2.4 1 89.81 182 PHE B C 1
ATOM 4455 O O . PHE B 1 182 ? -18.891 17.125 -2.164 1 89.81 182 PHE B O 1
ATOM 4462 N N . GLY B 1 183 ? -17.312 18.734 -2.039 1 85.25 183 GLY B N 1
ATOM 4463 C CA . GLY B 1 183 ? -18.219 19.656 -1.359 1 85.25 183 GLY B CA 1
ATOM 4464 C C . GLY B 1 183 ? -17.5 20.828 -0.725 1 85.25 183 GLY B C 1
ATOM 4465 O O . GLY B 1 183 ? -16.344 21.094 -1.039 1 85.25 183 GLY B O 1
ATOM 4466 N N . ARG B 1 184 ? -18.203 21.531 0.074 1 82.62 184 ARG B N 1
ATOM 4467 C CA . ARG B 1 184 ? -17.688 22.75 0.693 1 82.62 184 ARG B CA 1
ATOM 4468 C C . ARG B 1 184 ? -16.625 22.438 1.736 1 82.62 184 ARG B C 1
ATOM 4470 O O . ARG B 1 184 ? -15.727 23.25 1.981 1 82.62 184 ARG B O 1
ATOM 4477 N N . ASP B 1 185 ? -16.703 21.203 2.209 1 88.44 185 ASP B N 1
ATOM 4478 C CA . ASP B 1 185 ? -15.758 20.766 3.227 1 88.44 185 ASP B CA 1
ATOM 4479 C C . ASP B 1 185 ? -14.711 19.828 2.631 1 88.44 185 ASP B C 1
ATOM 4481 O O . ASP B 1 185 ? -14.117 19.016 3.344 1 88.44 185 ASP B O 1
ATOM 4485 N N . CYS B 1 186 ? -14.508 19.938 1.35 1 92.88 186 CYS B N 1
ATOM 4486 C CA . CYS B 1 186 ? -13.648 18.984 0.663 1 92.88 186 CYS B CA 1
ATOM 4487 C C . CYS B 1 186 ? -12.234 19.016 1.234 1 92.88 186 CYS B C 1
ATOM 4489 O O . CYS B 1 186 ? -11.555 17.984 1.265 1 92.88 186 CYS B O 1
ATOM 4491 N N . HIS B 1 187 ? -11.82 20.141 1.815 1 95.75 187 HIS B N 1
ATOM 4492 C CA . HIS B 1 187 ? -10.453 20.266 2.318 1 95.75 187 HIS B CA 1
ATOM 4493 C C . HIS B 1 187 ? -10.242 19.406 3.561 1 95.75 187 HIS B C 1
ATOM 4495 O O . HIS B 1 187 ? -9.195 18.766 3.713 1 95.75 187 HIS B O 1
ATOM 4501 N N . GLU B 1 188 ? -11.195 19.406 4.434 1 96.06 188 GLU B N 1
ATOM 4502 C CA . GLU B 1 188 ? -11.07 18.531 5.598 1 96.06 188 GLU B CA 1
ATOM 4503 C C . GLU B 1 188 ? -11.117 17.062 5.191 1 96.06 188 GLU B C 1
ATOM 4505 O O . GLU B 1 188 ? -10.383 16.234 5.734 1 96.06 188 GLU B O 1
ATOM 4510 N N . PHE B 1 189 ? -11.992 16.797 4.293 1 96.94 189 PHE B N 1
ATOM 4511 C CA . PHE B 1 189 ? -12.133 15.398 3.893 1 96.94 189 PHE B CA 1
ATOM 4512 C C . PHE B 1 189 ? -10.906 14.93 3.115 1 96.94 189 PHE B C 1
ATOM 4514 O O . PHE B 1 189 ? -10.547 13.758 3.16 1 96.94 189 PHE B O 1
ATOM 4521 N N . ALA B 1 190 ? -10.281 15.906 2.436 1 98.38 190 ALA B N 1
ATOM 4522 C CA . ALA B 1 190 ? -8.984 15.586 1.842 1 98.38 190 ALA B CA 1
ATOM 4523 C C . ALA B 1 190 ? -7.996 15.117 2.904 1 98.38 190 ALA B C 1
ATOM 4525 O O . ALA B 1 190 ? -7.281 14.133 2.703 1 98.38 190 ALA B O 1
ATOM 4526 N N . LEU B 1 191 ? -7.973 15.805 4.055 1 98.62 191 LEU B N 1
ATOM 4527 C CA . LEU B 1 191 ? -7.117 15.406 5.168 1 98.62 191 LEU B CA 1
ATOM 4528 C C . LEU B 1 191 ? -7.477 14.008 5.66 1 98.62 191 LEU B C 1
ATOM 4530 O O . LEU B 1 191 ? -6.594 13.172 5.859 1 98.62 191 LEU B O 1
ATOM 4534 N N . ARG B 1 192 ? -8.719 13.789 5.781 1 98.62 192 ARG B N 1
ATOM 4535 C CA . ARG B 1 192 ? -9.203 12.547 6.371 1 98.62 192 ARG B CA 1
ATOM 4536 C C . ARG B 1 192 ? -8.969 11.367 5.438 1 98.62 192 ARG B C 1
ATOM 4538 O O . ARG B 1 192 ? -8.695 10.25 5.891 1 98.62 192 ARG B O 1
ATOM 4545 N N . VAL B 1 193 ? -9.094 11.594 4.145 1 98.62 193 VAL B N 1
ATOM 4546 C CA . VAL B 1 193 ? -8.805 10.547 3.166 1 98.62 193 VAL B CA 1
ATOM 4547 C C . VAL B 1 193 ? -7.32 10.203 3.211 1 98.62 193 VAL B C 1
ATOM 4549 O O . VAL B 1 193 ? -6.953 9.023 3.246 1 98.62 193 VAL B O 1
ATOM 4552 N N . LEU B 1 194 ? -6.469 11.211 3.217 1 98.88 194 LEU B N 1
ATOM 4553 C CA . LEU B 1 194 ? -5.027 10.992 3.258 1 98.88 194 LEU B CA 1
ATOM 4554 C C . LEU B 1 194 ? -4.625 10.258 4.531 1 98.88 194 LEU B C 1
ATOM 4556 O O . LEU B 1 194 ? -3.863 9.281 4.48 1 98.88 194 LEU B O 1
ATOM 4560 N N . VAL B 1 195 ? -5.164 10.672 5.656 1 98.88 195 VAL B N 1
ATOM 4561 C CA . VAL B 1 195 ? -4.871 10.039 6.941 1 98.88 195 VAL B CA 1
ATOM 4562 C C . VAL B 1 195 ? -5.32 8.578 6.914 1 98.88 195 VAL B C 1
ATOM 4564 O O . VAL B 1 195 ? -4.559 7.684 7.281 1 98.88 195 VAL B O 1
ATOM 4567 N N . GLY B 1 196 ? -6.559 8.398 6.461 1 98.81 196 GLY B N 1
ATOM 4568 C CA . GLY B 1 196 ? -7.082 7.043 6.391 1 98.81 196 GLY B CA 1
ATOM 4569 C C . GLY B 1 196 ? -6.246 6.125 5.52 1 98.81 196 GLY B C 1
ATOM 4570 O O . GLY B 1 196 ? -6.043 4.957 5.855 1 98.81 196 GLY B O 1
ATOM 4571 N N . TYR B 1 197 ? -5.793 6.648 4.438 1 98.81 197 TYR B N 1
ATOM 4572 C CA . TYR B 1 197 ? -4.969 5.879 3.51 1 98.81 197 TYR B CA 1
ATOM 4573 C C . TYR B 1 197 ? -3.662 5.453 4.168 1 98.81 197 TYR B C 1
ATOM 4575 O O . TYR B 1 197 ? -3.301 4.277 4.137 1 98.81 197 TYR B O 1
ATOM 4583 N N . VAL B 1 198 ? -2.98 6.367 4.762 1 98.81 198 VAL B N 1
ATOM 4584 C CA . VAL B 1 198 ? -1.67 6.109 5.352 1 98.81 198 VAL B CA 1
ATOM 4585 C C . VAL B 1 198 ? -1.813 5.137 6.523 1 98.81 198 VAL B C 1
ATOM 4587 O O . VAL B 1 198 ? -0.974 4.254 6.711 1 98.81 198 VAL B O 1
ATOM 4590 N N . MET B 1 199 ? -2.871 5.305 7.312 1 98.81 199 MET B N 1
ATOM 4591 C CA . MET B 1 199 ? -3.141 4.395 8.422 1 98.81 199 MET B CA 1
ATOM 4592 C C . MET B 1 199 ? -3.275 2.957 7.922 1 98.81 199 MET B C 1
ATOM 4594 O O . MET B 1 199 ? -2.707 2.035 8.516 1 98.81 199 MET B O 1
ATOM 4598 N N . ARG B 1 200 ? -3.953 2.797 6.855 1 98.56 200 ARG B N 1
ATOM 4599 C CA . ARG B 1 200 ? -4.18 1.462 6.316 1 98.56 200 ARG B CA 1
ATOM 4600 C C . ARG B 1 200 ? -2.891 0.869 5.758 1 98.56 200 ARG B C 1
ATOM 4602 O O . ARG B 1 200 ? -2.652 -0.334 5.879 1 98.56 200 ARG B O 1
ATOM 4609 N N . MET B 1 201 ? -2.023 1.691 5.164 1 98.56 201 MET B N 1
ATOM 4610 C CA . MET B 1 201 ? -0.765 1.213 4.602 1 98.56 201 MET B CA 1
ATOM 4611 C C . MET B 1 201 ? 0.173 0.725 5.699 1 98.56 201 MET B C 1
ATOM 4613 O O . MET B 1 201 ? 1.023 -0.134 5.461 1 98.56 201 MET B O 1
ATOM 4617 N N . ALA B 1 202 ? -0.025 1.176 6.902 1 98.81 202 ALA B N 1
ATOM 4618 C CA . ALA B 1 202 ? 0.907 0.882 7.988 1 98.81 202 ALA B CA 1
ATOM 4619 C C . ALA B 1 202 ? 0.56 -0.439 8.664 1 98.81 202 ALA B C 1
ATOM 4621 O O . ALA B 1 202 ? 1.421 -1.074 9.281 1 98.81 202 ALA B O 1
ATOM 4622 N N . THR B 1 203 ? -0.656 -0.917 8.492 1 98.56 203 THR B N 1
ATOM 4623 C CA . THR B 1 203 ? -1.151 -2.021 9.305 1 98.56 203 THR B CA 1
ATOM 4624 C C . THR B 1 203 ? -0.428 -3.318 8.953 1 98.56 203 THR B C 1
ATOM 4626 O O . THR B 1 203 ? -0.24 -4.184 9.812 1 98.56 203 THR B O 1
ATOM 4629 N N . LYS B 1 204 ? -0.007 -3.482 7.719 1 97.94 204 LYS B N 1
ATOM 4630 C CA . LYS B 1 204 ? 0.653 -4.723 7.328 1 97.94 204 LYS B CA 1
ATOM 4631 C C . LYS B 1 204 ? 1.968 -4.91 8.078 1 97.94 204 LYS B C 1
ATOM 4633 O O . LYS B 1 204 ? 2.494 -6.02 8.164 1 97.94 204 LYS B O 1
ATOM 4638 N N . TYR B 1 205 ? 2.506 -3.828 8.633 1 97.94 205 TYR B N 1
ATOM 4639 C CA . TYR B 1 205 ? 3.725 -3.885 9.438 1 97.94 205 TYR B CA 1
ATOM 4640 C C . TYR B 1 205 ? 3.398 -3.994 10.922 1 97.94 205 TYR B C 1
ATOM 4642 O O . TYR B 1 205 ? 4.281 -3.848 11.766 1 97.94 205 TYR B O 1
ATOM 4650 N N . GLU B 1 206 ? 2.084 -4.148 11.219 1 97.94 206 GLU B N 1
ATOM 4651 C CA . GLU B 1 206 ? 1.606 -4.148 12.594 1 97.94 206 GLU B CA 1
ATOM 4652 C C . GLU B 1 206 ? 1.921 -2.824 13.289 1 97.94 206 GLU B C 1
ATOM 4654 O O . GLU B 1 206 ? 2.355 -2.811 14.445 1 97.94 206 GLU B O 1
ATOM 4659 N N . LEU B 1 207 ? 1.825 -1.786 12.539 1 98.56 207 LEU B N 1
ATOM 4660 C CA . LEU B 1 207 ? 1.977 -0.427 13.039 1 98.56 207 LEU B CA 1
ATOM 4661 C C . LEU B 1 207 ? 0.65 0.325 12.984 1 98.56 207 LEU B C 1
ATOM 4663 O O . LEU B 1 207 ? -0.12 0.166 12.039 1 98.56 207 LEU B O 1
ATOM 4667 N N . ALA B 1 208 ? 0.447 1.059 14.016 1 98.5 208 ALA B N 1
ATOM 4668 C CA . ALA B 1 208 ? -0.67 1.999 14.047 1 98.5 208 ALA B CA 1
ATOM 4669 C C . ALA B 1 208 ? -0.179 3.439 13.938 1 98.5 208 ALA B C 1
ATOM 4671 O O . ALA B 1 208 ? 0.81 3.814 14.57 1 98.5 208 ALA B O 1
ATOM 4672 N N . LEU B 1 209 ? -0.769 4.168 13.062 1 98.56 209 LEU B N 1
ATOM 4673 C CA . LEU B 1 209 ? -0.51 5.598 12.945 1 98.56 209 LEU B CA 1
ATOM 4674 C C . LEU B 1 209 ? -1.694 6.41 13.461 1 98.56 209 LEU B C 1
ATOM 4676 O O . LEU B 1 209 ? -2.85 6.059 13.203 1 98.56 209 LEU B O 1
ATOM 4680 N N . LYS B 1 210 ? -1.395 7.387 14.172 1 97.62 210 LYS B N 1
ATOM 4681 C CA . LYS B 1 210 ? -2.42 8.273 14.703 1 97.62 210 LYS B CA 1
ATOM 4682 C C . LYS B 1 210 ? -2.133 9.727 14.336 1 97.62 210 LYS B C 1
ATOM 4684 O O . LYS B 1 210 ? -1.035 10.234 14.586 1 97.62 210 LYS B O 1
ATOM 4689 N N . PRO B 1 211 ? -3.137 10.383 13.758 1 98.56 211 PRO B N 1
ATOM 4690 C CA . PRO B 1 211 ? -2.9 11.797 13.477 1 98.56 211 PRO B CA 1
ATOM 4691 C C . PRO B 1 211 ? -2.799 12.648 14.742 1 98.56 211 PRO B C 1
ATOM 4693 O O . PRO B 1 211 ? -3.553 12.43 15.695 1 98.56 211 PRO B O 1
ATOM 4696 N N . VAL B 1 212 ? -1.881 13.602 14.68 1 98.38 212 VAL B N 1
ATOM 4697 C CA . VAL B 1 212 ? -1.724 14.484 15.836 1 98.38 212 VAL B CA 1
ATOM 4698 C C . VAL B 1 212 ? -1.851 15.938 15.391 1 98.38 212 VAL B C 1
ATOM 4700 O O . VAL B 1 212 ? -2.074 16.828 16.219 1 98.38 212 VAL B O 1
ATOM 4703 N N . PHE B 1 213 ? -1.723 16.203 14.141 1 98.81 213 PHE B N 1
ATOM 4704 C CA . PHE B 1 213 ? -1.874 17.531 13.578 1 98.81 213 PHE B CA 1
ATOM 4705 C C . PHE B 1 213 ? -2.102 17.453 12.07 1 98.81 213 PHE B C 1
ATOM 4707 O O . PHE B 1 213 ? -1.43 16.688 11.375 1 98.81 213 PHE B O 1
ATOM 4714 N N . CYS B 1 214 ? -3.025 18.188 11.57 1 98.81 214 CYS B N 1
ATOM 4715 C CA . CYS B 1 214 ? -3.338 18.25 10.148 1 98.81 214 CYS B CA 1
ATOM 4716 C C . CYS B 1 214 ? -3.785 19.656 9.758 1 98.81 214 CYS B C 1
ATOM 4718 O O . CYS B 1 214 ? -4.379 20.375 10.562 1 98.81 214 CYS B O 1
ATOM 4720 N N . HIS B 1 215 ? -3.48 20.031 8.539 1 98.5 215 HIS B N 1
ATOM 4721 C CA . HIS B 1 215 ? -4.031 21.297 8.078 1 98.5 215 HIS B CA 1
ATOM 4722 C C . HIS B 1 215 ? -4.152 21.328 6.555 1 98.5 215 HIS B C 1
ATOM 4724 O O . HIS B 1 215 ? -3.383 20.656 5.855 1 98.5 215 HIS B O 1
ATOM 4730 N N . ALA B 1 216 ? -5.152 21.922 6.098 1 97.5 216 ALA B N 1
ATOM 4731 C CA . ALA B 1 216 ? -5.355 22.266 4.691 1 97.5 216 ALA B CA 1
ATOM 4732 C C . ALA B 1 216 ? -5.148 23.766 4.457 1 97.5 216 ALA B C 1
ATOM 4734 O O . ALA B 1 216 ? -5.844 24.594 5.047 1 97.5 216 ALA B O 1
ATOM 4735 N N . THR B 1 217 ? -4.168 24.047 3.729 1 94.25 217 THR B N 1
ATOM 4736 C CA . THR B 1 217 ? -3.791 25.438 3.492 1 94.25 217 THR B CA 1
ATOM 4737 C C . THR B 1 217 ? -3.51 25.688 2.012 1 94.25 217 THR B C 1
ATOM 4739 O O . THR B 1 217 ? -2.721 24.953 1.399 1 94.25 217 THR B O 1
ATOM 4742 N N . ASP B 1 218 ? -4.238 26.672 1.461 1 90.19 218 ASP B N 1
ATOM 4743 C CA . ASP B 1 218 ? -4.066 27.031 0.058 1 90.19 218 ASP B CA 1
ATOM 4744 C C . ASP B 1 218 ? -4.34 25.828 -0.854 1 90.19 218 ASP B C 1
ATOM 4746 O O . ASP B 1 218 ? -5.453 25.297 -0.874 1 90.19 218 ASP B O 1
ATOM 4750 N N . HIS B 1 219 ? -3.33 25.375 -1.471 1 88.5 219 HIS B N 1
ATOM 4751 C CA . HIS B 1 219 ? -3.537 24.344 -2.48 1 88.5 219 HIS B CA 1
ATOM 4752 C C . HIS B 1 219 ? -2.908 23.016 -2.057 1 88.5 219 HIS B C 1
ATOM 4754 O O . HIS B 1 219 ? -2.508 22.219 -2.902 1 88.5 219 HIS B O 1
ATOM 4760 N N . TYR B 1 220 ? -2.729 22.906 -0.695 1 94.88 220 TYR B N 1
ATOM 4761 C CA . TYR B 1 220 ? -2.152 21.641 -0.231 1 94.88 220 TYR B CA 1
ATOM 4762 C C . TYR B 1 220 ? -2.766 21.219 1.099 1 94.88 220 TYR B C 1
ATOM 4764 O O . TYR B 1 220 ? -3.365 22.031 1.801 1 94.88 220 TYR B O 1
ATOM 4772 N N . VAL B 1 221 ? -2.654 19.969 1.349 1 97.88 221 VAL B N 1
ATOM 4773 C CA . VAL B 1 221 ? -2.98 19.422 2.662 1 97.88 221 VAL B CA 1
ATOM 4774 C C . VAL B 1 221 ? -1.739 18.781 3.277 1 97.88 221 VAL B C 1
ATOM 4776 O O . VAL B 1 221 ? -0.879 18.266 2.559 1 97.88 221 VAL B O 1
ATOM 4779 N N . ARG B 1 222 ? -1.626 18.859 4.586 1 98.62 222 ARG B N 1
ATOM 4780 C CA . ARG B 1 222 ? -0.496 18.266 5.289 1 98.62 222 ARG B CA 1
ATOM 4781 C C . ARG B 1 222 ? -0.955 17.562 6.559 1 98.62 222 ARG B C 1
ATOM 4783 O O . ARG B 1 222 ? -1.818 18.062 7.281 1 98.62 222 ARG B O 1
ATOM 4790 N N . VAL B 1 223 ? -0.402 16.359 6.746 1 98.88 223 VAL B N 1
ATOM 4791 C CA . VAL B 1 223 ? -0.797 15.555 7.898 1 98.88 223 VAL B CA 1
ATOM 4792 C C . VAL B 1 223 ? 0.444 15.125 8.68 1 98.88 223 VAL B C 1
ATOM 4794 O O . VAL B 1 223 ? 1.521 14.961 8.102 1 98.88 223 VAL B O 1
ATOM 4797 N N . TYR B 1 224 ? 0.352 15.047 10 1 98.88 224 TYR B N 1
ATOM 4798 C CA . TYR B 1 224 ? 1.356 14.562 10.945 1 98.88 224 TYR B CA 1
ATOM 4799 C C . TYR B 1 224 ? 0.821 13.391 11.75 1 98.88 224 TYR B C 1
ATOM 4801 O O . TYR B 1 224 ? -0.167 13.531 12.477 1 98.88 224 TYR B O 1
ATOM 4809 N N . LEU B 1 225 ? 1.432 12.227 11.586 1 98.75 225 LEU B N 1
ATOM 4810 C CA . LEU B 1 225 ? 0.948 11.023 12.258 1 98.75 225 LEU B CA 1
ATOM 4811 C C . LEU B 1 225 ? 2.047 10.398 13.109 1 98.75 225 LEU B C 1
ATOM 4813 O O . LEU B 1 225 ? 3.205 10.336 12.688 1 98.75 225 LEU B O 1
ATOM 4817 N N . VAL B 1 226 ? 1.702 9.836 14.242 1 98.31 226 VAL B N 1
ATOM 4818 C CA . VAL B 1 226 ? 2.656 9.242 15.172 1 98.31 226 VAL B CA 1
ATOM 4819 C C . VAL B 1 226 ? 2.5 7.719 15.172 1 98.31 226 VAL B C 1
ATOM 4821 O O . VAL B 1 226 ? 1.379 7.207 15.148 1 98.31 226 VAL B O 1
ATOM 4824 N N . THR B 1 227 ? 3.613 7.004 15.164 1 97.75 227 THR B N 1
ATOM 4825 C CA . THR B 1 227 ? 3.598 5.547 15.102 1 97.75 227 THR B CA 1
ATOM 4826 C C . THR B 1 227 ? 3.381 4.953 16.484 1 97.75 227 THR B C 1
ATOM 4828 O O . THR B 1 227 ? 3.852 5.504 17.484 1 97.75 227 THR B O 1
ATOM 4831 N N . ASP B 1 228 ? 2.748 3.928 16.484 1 97.19 228 ASP B N 1
ATOM 4832 C CA . ASP B 1 228 ? 2.646 2.986 17.594 1 97.19 228 ASP B CA 1
ATOM 4833 C C . ASP B 1 228 ? 2.711 1.544 17.109 1 97.19 228 ASP B C 1
ATOM 4835 O O . ASP B 1 228 ? 2.287 1.246 15.984 1 97.19 228 ASP B O 1
ATOM 4839 N N . ARG B 1 229 ? 3.256 0.667 17.891 1 97.19 229 ARG B N 1
ATOM 4840 C CA . ARG B 1 229 ? 3.529 -0.683 17.406 1 97.19 229 ARG B CA 1
ATOM 4841 C C . ARG B 1 229 ? 2.631 -1.704 18.094 1 97.19 229 ARG B C 1
ATOM 4843 O O . ARG B 1 229 ? 2.309 -1.557 19.266 1 97.19 229 ARG B O 1
ATOM 4850 N N . GLY B 1 230 ? 2.213 -2.744 17.297 1 96.94 230 GLY B N 1
ATOM 4851 C CA . GLY B 1 230 ? 1.473 -3.873 17.828 1 96.94 230 GLY B CA 1
ATOM 4852 C C . GLY B 1 230 ? 0.3 -4.289 16.969 1 96.94 230 GLY B C 1
ATOM 4853 O O . GLY B 1 230 ? -0.416 -3.439 16.438 1 96.94 230 GLY B O 1
ATOM 4854 N N . ALA B 1 231 ? 0.133 -5.59 16.938 1 95.06 231 ALA B N 1
ATOM 4855 C CA . ALA B 1 231 ? -0.952 -6.129 16.109 1 95.06 231 ALA B CA 1
ATOM 4856 C C . ALA B 1 231 ? -2.307 -5.621 16.594 1 95.06 231 ALA B C 1
ATOM 4858 O O . ALA B 1 231 ? -3.143 -5.199 15.797 1 95.06 231 ALA B O 1
ATOM 4859 N N . LYS B 1 232 ? -2.469 -5.617 17.875 1 96.5 232 LYS B N 1
ATOM 4860 C CA . LYS B 1 232 ? -3.74 -5.184 18.438 1 96.5 232 LYS B CA 1
ATOM 4861 C C . LYS B 1 232 ? -4.008 -3.715 18.141 1 96.5 232 LYS B C 1
ATOM 4863 O O . LYS B 1 232 ? -5.137 -3.338 17.812 1 96.5 232 LYS B O 1
ATOM 4868 N N . ARG B 1 233 ? -2.988 -2.848 18.266 1 96.81 233 ARG B N 1
ATOM 4869 C CA . ARG B 1 233 ? -3.115 -1.426 17.953 1 96.81 233 ARG B CA 1
ATOM 4870 C C . ARG B 1 233 ? -3.395 -1.202 16.469 1 96.81 233 ARG B C 1
ATOM 4872 O O . ARG B 1 233 ? -4.188 -0.329 16.109 1 96.81 233 ARG B O 1
ATOM 4879 N N . ALA B 1 234 ? -2.719 -1.996 15.664 1 97.31 234 ALA B N 1
ATOM 4880 C CA . ALA B 1 234 ? -2.951 -1.912 14.227 1 97.31 234 ALA B CA 1
ATOM 4881 C C . ALA B 1 234 ? -4.383 -2.305 13.875 1 97.31 234 ALA B C 1
ATOM 4883 O O . ALA B 1 234 ? -5.008 -1.694 13.008 1 97.31 234 ALA B O 1
ATOM 4884 N N . ASP B 1 235 ? -4.914 -3.279 14.609 1 96.88 235 ASP B N 1
ATOM 4885 C CA . ASP B 1 235 ? -6.293 -3.713 14.383 1 96.88 235 ASP B CA 1
ATOM 4886 C C . ASP B 1 235 ? -7.277 -2.596 14.719 1 96.88 235 ASP B C 1
ATOM 4888 O O . ASP B 1 235 ? -8.312 -2.457 14.055 1 96.88 235 ASP B O 1
ATOM 4892 N N . LYS B 1 236 ? -6.957 -1.825 15.656 1 96.69 236 LYS B N 1
ATOM 4893 C CA . LYS B 1 236 ? -7.84 -0.764 16.125 1 96.69 236 LYS B CA 1
ATOM 4894 C C . LYS B 1 236 ? -7.969 0.348 15.094 1 96.69 236 LYS B C 1
ATOM 4896 O O . LYS B 1 236 ? -8.914 1.138 15.141 1 96.69 236 LYS B O 1
ATOM 4901 N N . VAL B 1 237 ? -7.047 0.402 14.172 1 97.12 237 VAL B N 1
ATOM 4902 C CA . VAL B 1 237 ? -7.059 1.407 13.117 1 97.12 237 VAL B CA 1
ATOM 4903 C C . VAL B 1 237 ? -8.375 1.333 12.344 1 97.12 237 VAL B C 1
ATOM 4905 O O . VAL B 1 237 ? -8.977 2.363 12.031 1 97.12 237 VAL B O 1
ATOM 4908 N N . PHE B 1 238 ? -8.852 0.157 12.117 1 96.94 238 PHE B N 1
ATOM 4909 C CA . PHE B 1 238 ? -10.039 -0.037 11.289 1 96.94 238 PHE B CA 1
ATOM 4910 C C . PHE B 1 238 ? -11.297 0.424 12.016 1 96.94 238 PHE B C 1
ATOM 4912 O O . PHE B 1 238 ? -12.305 0.745 11.391 1 96.94 238 PHE B O 1
ATOM 4919 N N . GLU B 1 239 ? -11.18 0.503 13.312 1 96.88 239 GLU B N 1
ATOM 4920 C CA . GLU B 1 239 ? -12.289 1.039 14.094 1 96.88 239 GLU B CA 1
ATOM 4921 C C . GLU B 1 239 ? -12.375 2.557 13.969 1 96.88 239 GLU B C 1
ATOM 4923 O O . GLU B 1 239 ? -13.422 3.15 14.227 1 96.88 239 GLU B O 1
ATOM 4928 N N . MET B 1 240 ? -11.305 3.143 13.57 1 97.5 240 MET B N 1
ATOM 4929 C CA . MET B 1 240 ? -11.227 4.598 13.469 1 97.5 240 MET B CA 1
ATOM 4930 C C . MET B 1 240 ? -11.508 5.066 12.047 1 97.5 240 MET B C 1
ATOM 4932 O O . MET B 1 240 ? -11.5 6.266 11.773 1 97.5 240 MET B O 1
ATOM 4936 N N . LEU B 1 241 ? -11.742 4.141 11.156 1 98.19 241 LEU B N 1
ATOM 4937 C CA . LEU B 1 241 ? -12.039 4.449 9.758 1 98.19 241 LEU B CA 1
ATOM 4938 C C . LEU B 1 241 ? -13.539 4.316 9.484 1 98.19 241 LEU B C 1
ATOM 4940 O O . LEU B 1 241 ? -14.25 3.648 10.234 1 98.19 241 LEU B O 1
ATOM 4944 N N . GLY B 1 242 ? -13.953 4.973 8.477 1 97.94 242 GLY B N 1
ATOM 4945 C CA . GLY B 1 242 ? -15.352 4.875 8.086 1 97.94 242 GLY B CA 1
ATOM 4946 C C . GLY B 1 242 ? -15.641 5.516 6.738 1 97.94 242 GLY B C 1
ATOM 4947 O O . GLY B 1 242 ? -14.734 5.672 5.914 1 97.94 242 GLY B O 1
ATOM 4948 N N . TYR B 1 243 ? -16.891 5.668 6.516 1 97.62 243 TYR B N 1
ATOM 4949 C CA . TYR B 1 243 ? -17.438 6.273 5.301 1 97.62 243 TYR B CA 1
ATOM 4950 C C . TYR B 1 243 ? -18.359 7.441 5.637 1 97.62 243 TYR B C 1
ATOM 4952 O O . TYR B 1 243 ? -19.031 7.43 6.664 1 97.62 243 TYR B O 1
ATOM 4960 N N . VAL B 1 244 ? -18.328 8.453 4.816 1 97.19 244 VAL B N 1
ATOM 4961 C CA . VAL B 1 244 ? -19.094 9.656 5.117 1 97.19 244 VAL B CA 1
ATOM 4962 C C . VAL B 1 244 ? -19.906 10.07 3.893 1 97.19 244 VAL B C 1
ATOM 4964 O O . VAL B 1 244 ? -19.406 10.008 2.766 1 97.19 244 VAL B O 1
ATOM 4967 N N . LYS B 1 245 ? -21.094 10.398 4.102 1 95.75 245 LYS B N 1
ATOM 4968 C CA . LYS B 1 245 ? -21.969 10.977 3.086 1 95.75 245 LYS B CA 1
ATOM 4969 C C . LYS B 1 245 ? -22.5 12.336 3.52 1 95.75 245 LYS B C 1
ATOM 4971 O O . LYS B 1 245 ? -22.844 12.531 4.688 1 95.75 245 LYS B O 1
ATOM 4976 N N . ASP B 1 246 ? -22.391 13.273 2.623 1 92.5 246 ASP B N 1
ATOM 4977 C CA . ASP B 1 246 ? -22.922 14.609 2.887 1 92.5 246 ASP B CA 1
ATOM 4978 C C . ASP B 1 246 ? -24.312 14.781 2.293 1 92.5 246 ASP B C 1
ATOM 4980 O O . ASP B 1 246 ? -24.484 14.734 1.074 1 92.5 246 ASP B O 1
ATOM 4984 N N . VAL B 1 247 ? -25.25 15.008 3.145 1 89.12 247 VAL B N 1
ATOM 4985 C CA . VAL B 1 247 ? -26.609 15.266 2.711 1 89.12 247 VAL B CA 1
ATOM 4986 C C . VAL B 1 247 ? -27.047 16.656 3.158 1 89.12 247 VAL B C 1
ATOM 4988 O O . VAL B 1 247 ? -27.516 16.844 4.281 1 89.12 247 VAL B O 1
ATOM 4991 N N . ASN B 1 248 ? -26.969 17.609 2.275 1 81.56 248 ASN B N 1
ATOM 4992 C CA . ASN B 1 248 ? -27.359 19 2.535 1 81.56 248 ASN B CA 1
ATOM 4993 C C . ASN B 1 248 ? -26.625 19.562 3.746 1 81.56 248 ASN B C 1
ATOM 4995 O O . ASN B 1 248 ? -27.234 20.188 4.617 1 81.56 248 ASN B O 1
ATOM 4999 N N . GLY B 1 249 ? -25.422 19.141 3.891 1 79.88 249 GLY B N 1
ATOM 5000 C CA . GLY B 1 249 ? -24.609 19.719 4.957 1 79.88 249 GLY B CA 1
ATOM 5001 C C . GLY B 1 249 ? -24.516 18.812 6.172 1 79.88 249 GLY B C 1
ATOM 5002 O O . GLY B 1 249 ? -23.672 19.031 7.047 1 79.88 249 GLY B O 1
ATOM 5003 N N . ILE B 1 250 ? -25.359 17.844 6.223 1 85.56 250 ILE B N 1
ATOM 5004 C CA . ILE B 1 250 ? -25.328 16.906 7.332 1 85.56 250 ILE B CA 1
ATOM 5005 C C . ILE B 1 250 ? -24.469 15.695 6.953 1 85.56 250 ILE B C 1
ATOM 5007 O O . ILE B 1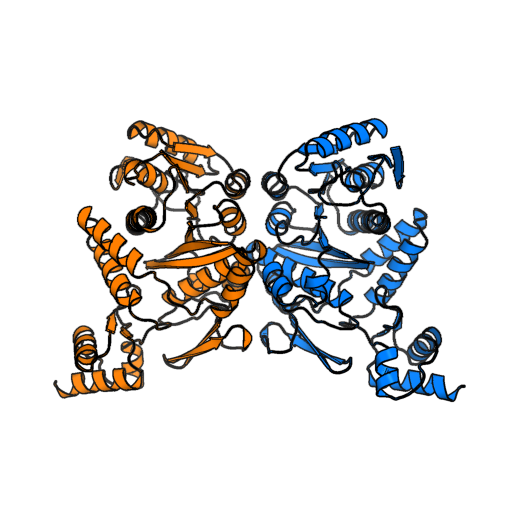 250 ? -24.719 15.039 5.941 1 85.56 250 ILE B O 1
ATOM 5011 N N . LYS B 1 251 ? -23.562 15.406 7.801 1 92.88 251 LYS B N 1
ATOM 5012 C CA . LYS B 1 251 ? -22.672 14.281 7.539 1 92.88 251 LYS B CA 1
ATOM 5013 C C . LYS B 1 251 ? -23.203 13 8.164 1 92.88 251 LYS B C 1
ATOM 5015 O O . LYS B 1 251 ? -23.406 12.93 9.375 1 92.88 251 LYS B O 1
ATOM 5020 N N . ILE B 1 252 ? -23.469 12.07 7.32 1 94.88 252 ILE B N 1
ATOM 5021 C CA . ILE B 1 252 ? -23.812 10.734 7.777 1 94.88 252 ILE B CA 1
ATOM 5022 C C . ILE B 1 252 ? -22.562 9.859 7.816 1 94.88 252 ILE B C 1
ATOM 5024 O O . ILE B 1 252 ? -21.859 9.727 6.812 1 94.88 252 ILE B O 1
ATOM 5028 N N . ILE B 1 253 ? -22.312 9.305 8.938 1 96.38 253 ILE B N 1
ATOM 5029 C CA . ILE B 1 253 ? -21.078 8.555 9.117 1 96.38 253 ILE B CA 1
ATOM 5030 C C . ILE B 1 253 ? -21.406 7.074 9.32 1 96.38 253 ILE B C 1
ATOM 5032 O O . ILE B 1 253 ? -22.281 6.727 10.117 1 96.38 253 ILE B O 1
ATOM 5036 N N . LYS B 1 254 ? -20.75 6.254 8.562 1 95.88 254 LYS B N 1
ATOM 5037 C CA . LYS B 1 254 ? -20.781 4.805 8.734 1 95.88 254 LYS B CA 1
ATOM 5038 C C . LYS B 1 254 ? -19.406 4.277 9.148 1 95.88 254 LYS B C 1
ATOM 5040 O O . LYS B 1 254 ? -18.375 4.727 8.633 1 95.88 254 LYS B O 1
ATOM 5045 N N . LYS B 1 255 ? -19.469 3.367 10.094 1 95.88 255 LYS B N 1
ATOM 5046 C CA . LYS B 1 255 ? -18.203 2.754 10.516 1 95.88 255 LYS B CA 1
ATOM 5047 C C . LYS B 1 255 ? -17.656 1.834 9.43 1 95.88 255 LYS B C 1
ATOM 5049 O O . LYS B 1 255 ? -18.406 1.347 8.578 1 95.88 255 LYS B O 1
ATOM 5054 N N . PHE B 1 256 ? -16.406 1.604 9.469 1 95.94 256 PHE B N 1
ATOM 5055 C CA . PHE B 1 256 ? -15.719 0.794 8.477 1 95.94 256 PHE B CA 1
ATOM 5056 C C . PHE B 1 256 ? -16.344 -0.591 8.367 1 95.94 256 PHE B C 1
ATOM 5058 O O . PHE B 1 256 ? -16.562 -1.097 7.27 1 95.94 256 PHE B O 1
ATOM 5065 N N . GLU B 1 257 ? -16.641 -1.188 9.477 1 91.75 257 GLU B N 1
ATOM 5066 C CA . GLU B 1 257 ? -17.141 -2.562 9.523 1 91.75 257 GLU B CA 1
ATOM 5067 C C . GLU B 1 257 ? -18.531 -2.678 8.914 1 91.75 257 GLU B C 1
ATOM 5069 O O . GLU B 1 257 ? -18.969 -3.773 8.547 1 91.75 257 GLU B O 1
ATOM 5074 N N . GLU B 1 258 ? -19.188 -1.513 8.875 1 91.44 258 GLU B N 1
ATOM 5075 C CA . GLU B 1 258 ? -20.531 -1.519 8.328 1 91.44 258 GLU B CA 1
ATOM 5076 C C . GLU B 1 258 ? -20.516 -1.601 6.809 1 91.44 258 GLU B C 1
ATOM 5078 O O . GLU B 1 258 ? -21.516 -1.955 6.188 1 91.44 258 GLU B O 1
ATOM 5083 N N . GLY B 1 259 ? -19.359 -1.179 6.27 1 90 259 GLY B N 1
ATOM 5084 C CA . GLY B 1 259 ? -19.203 -1.392 4.84 1 90 259 GLY B CA 1
ATOM 5085 C C . GLY B 1 259 ? -19.438 -0.134 4.02 1 90 259 GLY B C 1
ATOM 5086 O O . GLY B 1 259 ? -19.953 0.858 4.527 1 90 259 GLY B O 1
ATOM 5087 N N . TYR B 1 260 ? -19.031 -0.28 2.857 1 89.88 260 TYR B N 1
ATOM 5088 C CA . TYR B 1 260 ? -19.156 0.814 1.9 1 89.88 260 TYR B CA 1
ATOM 5089 C C . TYR B 1 260 ? -20.5 0.744 1.167 1 89.88 260 TYR B C 1
ATOM 5091 O O . TYR B 1 260 ? -20.969 -0.344 0.837 1 89.88 260 TYR B O 1
ATOM 5099 N N . GLU B 1 261 ? -21.047 1.912 0.954 1 90.31 261 GLU B N 1
ATOM 5100 C CA . GLU B 1 261 ? -22.25 2.102 0.136 1 90.31 261 GLU B CA 1
ATOM 5101 C C . GLU B 1 261 ? -22.047 3.217 -0.884 1 90.31 261 GLU B C 1
ATOM 5103 O O . GLU B 1 261 ? -21.422 4.238 -0.582 1 90.31 261 GLU B O 1
ATOM 5108 N N . LYS B 1 262 ? -22.656 2.941 -2.018 1 89.75 262 LYS B N 1
ATOM 5109 C CA . LYS B 1 262 ? -22.547 3.947 -3.07 1 89.75 262 LYS B CA 1
ATOM 5110 C C . LYS B 1 262 ? -23.016 5.312 -2.574 1 89.75 262 LYS B C 1
ATOM 5112 O O . LYS B 1 262 ? -24.031 5.418 -1.887 1 89.75 262 LYS B O 1
ATOM 5117 N N . GLY B 1 263 ? -22.219 6.297 -2.893 1 90.38 263 GLY B N 1
ATOM 5118 C CA . GLY B 1 263 ? -22.531 7.645 -2.461 1 90.38 263 GLY B CA 1
ATOM 5119 C C . GLY B 1 263 ? -21.734 8.094 -1.256 1 90.38 263 GLY B C 1
ATOM 5120 O O . GLY B 1 263 ? -21.672 9.289 -0.957 1 90.38 263 GLY B O 1
ATOM 5121 N N . PHE B 1 264 ? -21.203 7.164 -0.564 1 95.12 264 PHE B N 1
ATOM 5122 C CA . PHE B 1 264 ? -20.359 7.508 0.572 1 95.12 264 PHE B CA 1
ATOM 5123 C C . PHE B 1 264 ? -18.922 7.727 0.126 1 95.12 264 PHE B C 1
ATOM 5125 O O . PHE B 1 264 ? -18.453 7.074 -0.808 1 95.12 264 PHE B O 1
ATOM 5132 N N . ALA B 1 265 ? -18.266 8.633 0.756 1 95.69 265 ALA B N 1
ATOM 5133 C CA . ALA B 1 265 ? -16.828 8.805 0.6 1 95.69 265 ALA B CA 1
ATOM 5134 C C . ALA B 1 265 ? -16.062 7.926 1.581 1 95.69 265 ALA B C 1
ATOM 5136 O O . ALA B 1 265 ? -16.562 7.605 2.66 1 95.69 265 ALA B O 1
ATOM 5137 N N . GLY B 1 266 ? -14.789 7.602 1.231 1 96.56 266 GLY B N 1
ATOM 5138 C CA . GLY B 1 266 ? -13.953 6.789 2.1 1 96.56 266 GLY B CA 1
ATOM 5139 C C . GLY B 1 266 ? -13.367 5.578 1.4 1 96.56 266 GLY B C 1
ATOM 5140 O O . GLY B 1 266 ? -13.516 5.422 0.186 1 96.56 266 GLY B O 1
ATOM 5141 N N . PRO B 1 267 ? -12.836 4.637 2.166 1 97.31 267 PRO B N 1
ATOM 5142 C CA . PRO B 1 267 ? -12.648 4.762 3.613 1 97.31 267 PRO B CA 1
ATOM 5143 C C . PRO B 1 267 ? -11.773 5.953 3.998 1 97.31 267 PRO B C 1
ATOM 5145 O O . PRO B 1 267 ? -10.867 6.324 3.252 1 97.31 267 PRO B O 1
ATOM 5148 N N . LEU B 1 268 ? -12.109 6.629 5.074 1 98.38 268 LEU B N 1
ATOM 5149 C CA . LEU B 1 268 ? -11.367 7.773 5.59 1 98.38 268 LEU B CA 1
ATOM 5150 C C . LEU B 1 268 ? -11.375 7.781 7.117 1 98.38 268 LEU B C 1
ATOM 5152 O O . LEU B 1 268 ? -12.094 7 7.742 1 98.38 268 LEU B O 1
ATOM 5156 N N . TYR B 1 269 ? -10.5 8.531 7.715 1 98.69 269 TYR B N 1
ATOM 5157 C CA . TYR B 1 269 ? -10.375 8.625 9.164 1 98.69 269 TYR B CA 1
ATOM 5158 C C . TYR B 1 269 ? -11.523 9.438 9.758 1 98.69 269 TYR B C 1
ATOM 5160 O O . TYR B 1 269 ? -11.812 10.547 9.297 1 98.69 269 TYR B O 1
ATOM 5168 N N . ILE B 1 270 ? -12.188 8.914 10.75 1 98.12 270 ILE B N 1
ATOM 5169 C CA . ILE B 1 270 ? -13.375 9.586 11.258 1 98.12 270 ILE B CA 1
ATOM 5170 C C . ILE B 1 270 ? -13.133 10.047 12.695 1 98.12 270 ILE B C 1
ATOM 5172 O O . ILE B 1 270 ? -14.07 10.477 13.383 1 98.12 270 ILE B O 1
ATOM 5176 N N . GLY B 1 271 ? -11.914 9.984 13.195 1 97 271 GLY B N 1
ATOM 5177 C CA . GLY B 1 271 ? -11.586 10.445 14.539 1 97 271 GLY B CA 1
ATOM 5178 C C . GLY B 1 271 ? -11.062 11.867 14.562 1 97 271 GLY B C 1
ATOM 5179 O O . GLY B 1 271 ? -11.211 12.609 13.594 1 97 271 GLY B O 1
ATOM 5180 N N . ASN B 1 272 ? -10.531 12.25 15.734 1 97 272 ASN B N 1
ATOM 5181 C CA . ASN B 1 272 ? -9.969 13.578 15.922 1 97 272 ASN B CA 1
ATOM 5182 C C . ASN B 1 272 ? -8.625 13.727 15.211 1 97 272 ASN B C 1
ATOM 5184 O O . ASN B 1 272 ? -7.727 12.906 15.391 1 97 272 ASN B O 1
ATOM 5188 N N . LEU B 1 273 ? -8.469 14.727 14.438 1 98.19 273 LEU B N 1
ATOM 5189 C CA . LEU B 1 273 ? -7.293 14.938 13.602 1 98.19 273 LEU B CA 1
ATOM 5190 C C . LEU B 1 273 ? -6.148 15.523 14.422 1 98.19 273 LEU B C 1
ATOM 5192 O O . LEU B 1 273 ? -5.02 15.633 13.938 1 98.19 273 LEU B O 1
ATOM 5196 N N . TYR B 1 274 ? -6.449 15.812 15.719 1 98.38 274 TYR B N 1
ATOM 5197 C CA . TYR B 1 274 ? -5.508 16.625 16.484 1 98.38 274 TYR B CA 1
ATOM 5198 C C . TYR B 1 274 ? -5.27 16.047 17.859 1 98.38 274 TYR B C 1
ATOM 5200 O O . TYR B 1 274 ? -6.168 15.43 18.453 1 98.38 274 TYR B O 1
ATOM 5208 N N . ASP B 1 275 ? -4.059 16.156 18.266 1 97.44 275 ASP B N 1
ATOM 5209 C CA . ASP B 1 275 ? -3.723 16.047 19.688 1 97.44 275 ASP B CA 1
ATOM 5210 C C . ASP B 1 275 ? -3.707 17.422 20.344 1 97.44 275 ASP B C 1
ATOM 5212 O O . ASP B 1 275 ? -2.889 18.281 20 1 97.44 275 ASP B O 1
ATOM 5216 N N . LYS B 1 276 ? -4.555 17.625 21.281 1 97 276 LYS B N 1
ATOM 5217 C CA . LYS B 1 276 ? -4.773 18.938 21.859 1 97 276 LYS B CA 1
ATOM 5218 C C . LYS B 1 276 ? -3.492 19.5 22.469 1 97 276 LYS B C 1
ATOM 5220 O O . LYS B 1 276 ? -3.152 20.656 22.281 1 97 276 LYS B O 1
ATOM 5225 N N . ALA B 1 277 ? -2.832 18.672 23.203 1 97.69 277 ALA B N 1
ATOM 5226 C CA . ALA B 1 277 ? -1.604 19.109 23.859 1 97.69 277 ALA B CA 1
ATOM 5227 C C . ALA B 1 277 ? -0.55 19.531 22.844 1 97.69 277 ALA B C 1
ATOM 5229 O O . ALA B 1 277 ? 0.144 20.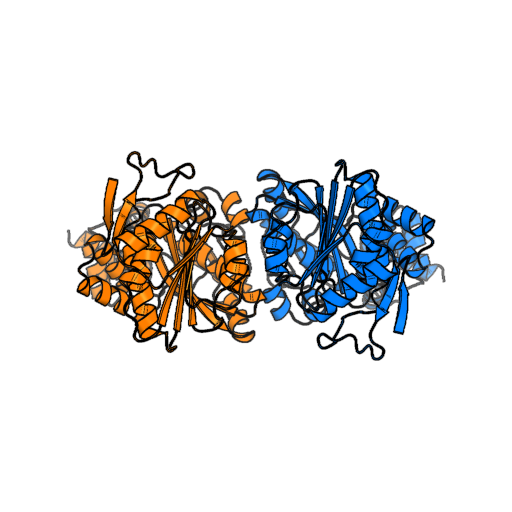531 23.031 1 97.69 277 ALA B O 1
ATOM 5230 N N . LEU B 1 278 ? -0.44 18.812 21.797 1 98.25 278 LEU B N 1
ATOM 5231 C CA . LEU B 1 278 ? 0.546 19.109 20.766 1 98.25 278 LEU B CA 1
ATOM 5232 C C . LEU B 1 278 ? 0.209 20.406 20.047 1 98.25 278 LEU B C 1
ATOM 5234 O O . LEU B 1 278 ? 1.1 21.219 19.766 1 98.25 278 LEU B O 1
ATOM 5238 N N . VAL B 1 279 ? -1.049 20.625 19.766 1 98.62 279 VAL B N 1
ATOM 5239 C CA . VAL B 1 279 ? -1.485 21.844 19.078 1 98.62 279 VAL B CA 1
ATOM 5240 C C . VAL B 1 279 ? -1.187 23.062 19.938 1 98.62 279 VAL B C 1
ATOM 5242 O O . VAL B 1 279 ? -0.677 24.062 19.438 1 98.62 279 VAL B O 1
ATOM 5245 N N . GLU B 1 280 ? -1.485 22.922 21.172 1 98.38 280 GLU B N 1
ATOM 5246 C CA . GLU B 1 280 ? -1.234 24.031 22.094 1 98.38 280 GLU B CA 1
ATOM 5247 C C . GLU B 1 280 ? 0.256 24.344 22.188 1 98.38 280 GLU B C 1
ATOM 5249 O O . GLU B 1 280 ? 0.652 25.5 22.188 1 98.38 280 GLU B O 1
ATOM 5254 N N . GLU B 1 281 ? 1.02 23.281 22.297 1 98.44 281 GLU B N 1
ATOM 5255 C CA . GLU B 1 281 ? 2.467 23.453 22.359 1 98.44 281 GLU B CA 1
ATOM 5256 C C . GLU B 1 281 ? 3.004 24.094 21.078 1 98.44 281 GLU B C 1
ATOM 5258 O O . GLU B 1 281 ? 3.883 24.953 21.125 1 98.44 281 GLU B O 1
ATOM 5263 N N . ALA B 1 282 ? 2.52 23.688 19.938 1 98.75 282 ALA B N 1
ATOM 5264 C CA . ALA B 1 282 ? 2.949 24.25 18.656 1 98.75 282 ALA B CA 1
ATOM 5265 C C . ALA B 1 282 ? 2.619 25.734 18.562 1 98.75 282 ALA B C 1
ATOM 5267 O O . ALA B 1 282 ? 3.412 26.516 18.031 1 98.75 282 ALA B O 1
ATOM 5268 N N . LEU B 1 283 ? 1.44 26.094 19.031 1 98.69 283 LEU B N 1
ATOM 5269 C CA . LEU B 1 283 ? 1.029 27.5 19.031 1 98.69 283 LEU B CA 1
ATOM 5270 C C . LEU B 1 283 ? 1.952 28.328 19.906 1 98.69 283 LEU B C 1
ATOM 5272 O O . LEU B 1 283 ? 2.377 29.422 19.5 1 98.69 283 LEU B O 1
ATOM 5276 N N . LYS B 1 284 ? 2.281 27.828 21.078 1 98.44 284 LYS B N 1
ATOM 5277 C CA . LYS B 1 284 ? 3.195 28.531 21.969 1 98.44 284 LYS B CA 1
ATOM 5278 C C . LYS B 1 284 ? 4.551 28.75 21.312 1 98.44 284 LYS B C 1
ATOM 5280 O O . LYS B 1 284 ? 5.137 29.828 21.438 1 98.44 284 LYS B O 1
ATOM 5285 N N . ILE B 1 285 ? 4.992 27.766 20.688 1 98.38 285 ILE B N 1
ATOM 5286 C CA . ILE B 1 285 ? 6.285 27.828 20.016 1 98.38 285 ILE B CA 1
ATOM 5287 C C . ILE B 1 285 ? 6.234 28.875 18.891 1 98.38 285 ILE B C 1
ATOM 5289 O O . ILE B 1 285 ? 7.16 29.672 18.75 1 98.38 285 ILE B O 1
ATOM 5293 N N . ALA B 1 286 ? 5.195 28.859 18.109 1 98.44 286 ALA B N 1
ATOM 5294 C CA . ALA B 1 286 ? 5.043 29.812 17.016 1 98.44 286 ALA B CA 1
ATOM 5295 C C . ALA B 1 286 ? 4.988 31.234 17.516 1 98.44 286 ALA B C 1
ATOM 5297 O O . ALA B 1 286 ? 5.531 32.156 16.891 1 98.44 286 ALA B O 1
ATOM 5298 N N . GLU B 1 287 ? 4.324 31.422 18.656 1 98.31 287 GLU B N 1
ATOM 5299 C CA . GLU B 1 287 ? 4.25 32.75 19.266 1 98.31 287 GLU B CA 1
ATOM 5300 C C . GLU B 1 287 ? 5.621 33.219 19.766 1 98.31 287 GLU B C 1
ATOM 5302 O O . GLU B 1 287 ? 6.031 34.344 19.5 1 98.31 287 GLU B O 1
ATOM 5307 N N . LYS B 1 288 ? 6.242 32.312 20.453 1 97.56 288 LYS B N 1
ATOM 5308 C CA . LYS B 1 288 ? 7.566 32.625 20.984 1 97.56 288 LYS B CA 1
ATOM 5309 C C . LYS B 1 288 ? 8.539 32.969 19.859 1 97.56 288 LYS B C 1
ATOM 5311 O O . LYS B 1 288 ? 9.391 33.844 20.016 1 97.56 288 LYS B O 1
ATOM 5316 N N . ARG B 1 289 ? 8.367 32.344 18.766 1 96.75 289 ARG B N 1
ATOM 5317 C CA . ARG B 1 289 ? 9.281 32.531 17.641 1 96.75 289 ARG B CA 1
ATOM 5318 C C . ARG B 1 289 ? 8.82 33.656 16.75 1 96.75 289 ARG B C 1
ATOM 5320 O O . ARG B 1 289 ? 9.469 33.969 15.75 1 96.75 289 ARG B O 1
ATOM 5327 N N . GLU B 1 290 ? 7.664 34.25 17.047 1 96.56 290 GLU B N 1
ATOM 5328 C CA . GLU B 1 290 ? 7.098 35.406 16.312 1 96.56 290 GLU B CA 1
ATOM 5329 C C . GLU B 1 290 ? 6.879 35.062 14.852 1 96.56 290 GLU B C 1
ATOM 5331 O O . GLU B 1 290 ? 7.305 35.781 13.961 1 96.56 290 GLU B O 1
ATOM 5336 N N . PHE B 1 291 ? 6.367 33.812 14.617 1 97.12 291 PHE B N 1
ATOM 5337 C CA . PHE B 1 291 ? 5.988 33.469 13.25 1 97.12 291 PHE B CA 1
ATOM 5338 C C . PHE B 1 291 ? 4.918 34.406 12.727 1 97.12 291 PHE B C 1
ATOM 5340 O O . PHE B 1 291 ? 4.395 35.25 13.477 1 97.12 291 PHE B O 1
ATOM 5347 N N . SER B 1 292 ? 4.699 34.406 11.445 1 96.44 292 SER B N 1
ATOM 5348 C CA . SER B 1 292 ? 3.799 35.344 10.797 1 96.44 292 SER B CA 1
ATOM 5349 C C . SER B 1 292 ? 2.395 35.281 11.383 1 96.44 292 SER B C 1
ATOM 5351 O O . SER B 1 292 ? 2.008 34.25 11.945 1 96.44 292 SER B O 1
ATOM 5353 N N . GLU B 1 293 ? 1.633 36.281 11.18 1 96.88 293 GLU B N 1
ATOM 5354 C CA . GLU B 1 293 ? 0.243 36.344 11.625 1 96.88 293 GLU B CA 1
ATOM 5355 C C . GLU B 1 293 ? -0.576 35.219 10.977 1 96.88 293 GLU B C 1
ATOM 5357 O O . GLU B 1 293 ? -1.494 34.688 11.594 1 96.88 293 GLU B O 1
ATOM 5362 N N . ARG B 1 294 ? -0.234 34.969 9.812 1 96.44 294 ARG B N 1
ATOM 5363 C CA . ARG B 1 294 ? -0.937 33.906 9.086 1 96.44 294 ARG B CA 1
ATOM 5364 C C . ARG B 1 294 ? -0.763 32.562 9.781 1 96.44 294 ARG B C 1
ATOM 5366 O O . ARG B 1 294 ? -1.731 31.828 9.961 1 96.44 294 ARG B O 1
ATOM 5373 N N . VAL B 1 295 ? 0.441 32.25 10.164 1 98 295 VAL B N 1
ATOM 5374 C CA . VAL B 1 295 ? 0.745 31 10.859 1 98 295 VAL B CA 1
ATOM 5375 C C . VAL B 1 295 ? -0.017 30.938 12.18 1 98 295 VAL B C 1
ATOM 5377 O O . VAL B 1 295 ? -0.635 29.922 12.5 1 98 295 VAL B O 1
ATOM 5380 N N . LEU B 1 296 ? -0 32.031 12.875 1 98.25 296 LEU B N 1
ATOM 5381 C CA . LEU B 1 296 ? -0.652 32.094 14.18 1 98.25 296 LEU B CA 1
ATOM 5382 C C . LEU B 1 296 ? -2.164 31.938 14.039 1 98.25 296 LEU B C 1
ATOM 5384 O O . LEU B 1 296 ? -2.805 31.281 14.859 1 98.25 296 LEU B O 1
ATOM 5388 N N . LYS B 1 297 ? -2.699 32.562 13.008 1 97.25 297 LYS B N 1
ATOM 5389 C CA . LYS B 1 297 ? -4.133 32.469 12.75 1 97.25 297 LYS B CA 1
ATOM 5390 C C . LYS B 1 297 ? -4.539 31.016 12.484 1 97.25 297 LYS B C 1
ATOM 5392 O O . LYS B 1 297 ? -5.547 30.531 13.008 1 97.25 297 LYS B O 1
ATOM 5397 N N . ILE B 1 298 ? -3.771 30.297 11.695 1 97.81 298 ILE B N 1
ATOM 5398 C CA . ILE B 1 298 ? -4.051 28.906 11.367 1 97.81 298 ILE B CA 1
ATOM 5399 C C . ILE B 1 298 ? -3.957 28.047 12.617 1 97.81 298 ILE B C 1
ATOM 5401 O O . ILE B 1 298 ? -4.852 27.234 12.898 1 97.81 298 ILE B O 1
ATOM 5405 N N . LEU B 1 299 ? -2.895 28.203 13.398 1 98.62 299 LEU B N 1
ATOM 5406 C CA . LEU B 1 299 ? -2.684 27.406 14.602 1 98.62 299 LEU B CA 1
ATOM 5407 C C . LEU B 1 299 ? -3.771 27.672 15.633 1 98.62 299 LEU B C 1
ATOM 5409 O O . LEU B 1 299 ? -4.219 26.766 16.328 1 98.62 299 LEU B O 1
ATOM 5413 N N . ASN B 1 300 ? -4.18 28.922 15.703 1 97.81 300 ASN B N 1
ATOM 5414 C CA . ASN B 1 300 ? -5.246 29.281 16.641 1 97.81 300 ASN B CA 1
ATOM 5415 C C . ASN B 1 300 ? -6.57 28.625 16.25 1 97.81 300 ASN B C 1
ATOM 5417 O O . ASN B 1 300 ? -7.301 28.125 17.109 1 97.81 300 ASN B O 1
ATOM 5421 N N . ALA B 1 301 ? -6.879 28.734 14.984 1 97.44 301 ALA B N 1
ATOM 5422 C CA . ALA B 1 301 ? -8.086 28.062 14.508 1 97.44 301 ALA B CA 1
ATOM 5423 C C . ALA B 1 301 ? -8.047 26.562 14.805 1 97.44 301 ALA B C 1
ATOM 5425 O O . ALA B 1 301 ? -9.039 26 15.266 1 97.44 301 ALA B O 1
ATOM 5426 N N . ILE B 1 302 ? -6.926 25.953 14.633 1 98.38 302 ILE B N 1
ATOM 5427 C CA . ILE B 1 302 ? -6.781 24.5 14.812 1 98.38 302 ILE B CA 1
ATOM 5428 C C . ILE B 1 302 ? -6.859 24.156 16.297 1 98.38 302 ILE B C 1
ATOM 5430 O O . ILE B 1 302 ? -7.414 23.125 16.672 1 98.38 302 ILE B O 1
ATOM 5434 N N . LYS B 1 303 ? -6.301 25.016 17.109 1 98.19 303 LYS B N 1
ATOM 5435 C CA . LYS B 1 303 ? -6.457 24.812 18.547 1 98.19 303 LYS B CA 1
ATOM 5436 C C . LYS B 1 303 ? -7.93 24.703 18.922 1 98.19 303 LYS B C 1
ATOM 5438 O O . LYS B 1 303 ? -8.32 23.828 19.688 1 98.19 303 LYS B O 1
ATOM 5443 N N . GLY B 1 304 ? -8.734 25.625 18.406 1 96.94 304 GLY B N 1
ATOM 5444 C CA . GLY B 1 304 ? -10.164 25.547 18.641 1 96.94 304 GLY B CA 1
ATOM 5445 C C . GLY B 1 304 ? -10.789 24.281 18.078 1 96.94 304 GLY B C 1
ATOM 5446 O O . GLY B 1 304 ? -11.602 23.641 18.75 1 96.94 304 GLY B O 1
ATOM 5447 N N . GLU B 1 305 ? -10.414 23.938 16.875 1 97.31 305 GLU B N 1
ATOM 5448 C CA . GLU B 1 305 ? -10.938 22.734 16.219 1 97.31 305 GLU B CA 1
ATOM 5449 C C . GLU B 1 305 ? -10.578 21.484 17 1 97.31 305 GLU B C 1
ATOM 5451 O O . GLU B 1 305 ? -11.359 20.516 17.031 1 97.31 305 GLU B O 1
ATOM 5456 N N . SER B 1 306 ? -9.406 21.469 17.609 1 97.31 306 SER B N 1
ATOM 5457 C CA . SER B 1 306 ? -8.891 20.281 18.297 1 97.31 306 SER B CA 1
ATOM 5458 C C . SER B 1 306 ? -9.758 19.906 19.484 1 97.31 306 SER B C 1
ATOM 5460 O O . SER B 1 306 ? -9.75 18.766 19.938 1 97.31 306 SER B O 1
ATOM 5462 N N . ALA B 1 307 ? -10.531 20.844 19.953 1 95.25 307 ALA B N 1
ATOM 5463 C CA . ALA B 1 307 ? -11.367 20.625 21.125 1 95.25 307 ALA B CA 1
ATOM 5464 C C . ALA B 1 307 ? -12.727 20.047 20.734 1 95.25 307 ALA B C 1
ATOM 5466 O O . ALA B 1 307 ? -13.523 19.688 21.609 1 95.25 307 ALA B O 1
ATOM 5467 N N . ILE B 1 308 ? -12.992 19.969 19.516 1 95.81 308 ILE B N 1
ATOM 5468 C CA . ILE B 1 308 ? -14.305 19.578 19.031 1 95.81 308 ILE B CA 1
ATOM 5469 C C . ILE B 1 308 ? -14.172 18.312 18.172 1 95.81 308 ILE B C 1
ATOM 5471 O O . ILE B 1 308 ? -13.383 18.281 17.234 1 95.81 308 ILE B O 1
ATOM 5475 N N . ASN B 1 309 ? -14.891 17.312 18.531 1 92.44 309 ASN B N 1
ATOM 5476 C CA . ASN B 1 309 ? -14.859 16.062 17.781 1 92.44 309 ASN B CA 1
ATOM 5477 C C . ASN B 1 309 ? -15.984 16 16.75 1 92.44 309 ASN B C 1
ATOM 5479 O O . ASN B 1 309 ? -16.938 15.25 16.906 1 92.44 309 ASN B O 1
ATOM 5483 N N . GLN B 1 310 ? -15.961 16.781 15.781 1 94.69 310 GLN B N 1
ATOM 5484 C CA . GLN B 1 310 ? -16.938 16.812 14.695 1 94.69 310 GLN B CA 1
ATOM 5485 C C . GLN B 1 310 ? -16.266 16.5 13.359 1 94.69 310 GLN B C 1
ATOM 5487 O O . GLN B 1 310 ? -15.211 17.031 13.039 1 94.69 310 GLN B O 1
ATOM 5492 N N . VAL B 1 311 ? -16.844 15.578 12.609 1 95.69 311 VAL B N 1
ATOM 5493 C CA . VAL B 1 311 ? -16.406 15.32 11.242 1 95.69 311 VAL B CA 1
ATOM 5494 C C . VAL B 1 311 ? -17.047 16.328 10.297 1 95.69 311 VAL B C 1
ATOM 5496 O O . VAL B 1 311 ? -18.266 16.375 10.18 1 95.69 311 VAL B O 1
ATOM 5499 N N . GLY B 1 312 ? -16.203 17.141 9.695 1 94.38 312 GLY B N 1
ATOM 5500 C CA . GLY B 1 312 ? -16.719 18.219 8.859 1 94.38 312 GLY B CA 1
ATOM 5501 C C . GLY B 1 312 ? -17.109 19.453 9.641 1 94.38 312 GLY B C 1
ATOM 5502 O O . GLY B 1 312 ? -16.578 19.703 10.727 1 94.38 312 GLY B O 1
ATOM 5503 N N . CYS B 1 313 ? -17.875 20.281 9.016 1 94.94 313 CYS B N 1
ATOM 5504 C CA . CYS B 1 313 ? -18.359 21.516 9.641 1 94.94 313 CYS B CA 1
ATOM 5505 C C . CYS B 1 313 ? -19.734 21.891 9.102 1 94.94 313 CYS B C 1
ATOM 5507 O O . CYS B 1 313 ? -20.266 21.219 8.203 1 94.94 313 CYS B O 1
ATOM 5509 N N . TYR B 1 314 ? -20.359 22.781 9.789 1 94.19 314 TYR B N 1
ATOM 5510 C CA . TYR B 1 314 ? -21.578 23.391 9.258 1 94.19 314 TYR B CA 1
ATOM 5511 C C . TYR B 1 314 ? -21.266 24.641 8.453 1 94.19 314 TYR B C 1
ATOM 5513 O O . TYR B 1 314 ? -20.625 25.562 8.961 1 94.19 314 TYR B O 1
ATOM 5521 N N . ASP B 1 315 ? -21.672 24.625 7.23 1 93.75 315 ASP B N 1
ATOM 5522 C CA . ASP B 1 315 ? -21.469 25.781 6.371 1 93.75 315 ASP B CA 1
ATOM 5523 C C . ASP B 1 315 ? -22.625 26.781 6.508 1 93.75 315 ASP B C 1
ATOM 5525 O O . ASP B 1 315 ? -23.75 26.469 6.117 1 93.75 315 ASP B O 1
ATOM 5529 N N . THR B 1 316 ? -22.312 27.906 6.934 1 92.88 316 THR B N 1
ATOM 5530 C CA . THR B 1 316 ? -23.359 28.875 7.223 1 92.88 316 THR B CA 1
ATOM 5531 C C . THR B 1 316 ? -24.031 29.344 5.934 1 92.88 316 THR B C 1
ATOM 5533 O O . THR B 1 316 ? -25.219 29.656 5.926 1 92.88 316 THR B O 1
ATOM 5536 N N . HIS B 1 317 ? -23.297 29.438 4.898 1 90.5 317 HIS B N 1
ATOM 5537 C CA . HIS B 1 317 ? -23.859 29.844 3.621 1 90.5 317 HIS B CA 1
ATOM 5538 C C . HIS B 1 317 ? -24.859 28.812 3.113 1 90.5 317 HIS B C 1
ATOM 5540 O O . HIS B 1 317 ? -25.922 29.156 2.584 1 90.5 317 HIS B O 1
ATOM 5546 N N . GLN B 1 318 ? -24.453 27.656 3.242 1 90.25 318 GLN B N 1
ATOM 5547 C CA . GLN B 1 318 ? -25.344 26.578 2.828 1 90.25 318 GLN B CA 1
ATOM 5548 C C . GLN B 1 318 ? -26.625 26.562 3.662 1 90.25 318 GLN B C 1
ATOM 5550 O O . GLN B 1 318 ? -27.703 26.344 3.133 1 90.25 318 GLN B O 1
ATOM 5555 N N . ILE B 1 319 ? -26.469 26.734 4.918 1 91.25 319 ILE B N 1
ATOM 5556 C CA . ILE B 1 319 ? -27.609 26.734 5.832 1 91.25 319 ILE B CA 1
ATOM 5557 C C . ILE B 1 319 ? -28.516 27.922 5.508 1 91.25 319 ILE B C 1
ATOM 5559 O O . ILE B 1 319 ? -29.75 27.781 5.488 1 91.25 319 ILE B O 1
ATOM 5563 N N . GLY B 1 320 ? -27.922 29 5.273 1 90.81 320 GLY B N 1
ATOM 5564 C CA . GLY B 1 320 ? -28.703 30.172 4.895 1 90.81 320 GLY B CA 1
ATOM 5565 C C . GLY B 1 320 ? -29.531 29.953 3.641 1 90.81 320 GLY B C 1
ATOM 5566 O O . GLY B 1 320 ? -30.688 30.359 3.578 1 90.81 320 GLY B O 1
ATOM 5567 N N . LYS B 1 321 ? -28.938 29.359 2.646 1 89.38 321 LYS B N 1
ATOM 5568 C CA . LYS B 1 321 ? -29.625 29.062 1.401 1 89.38 321 LYS B CA 1
ATOM 5569 C C . LYS B 1 321 ? -30.797 28.109 1.644 1 89.38 321 LYS B C 1
ATOM 5571 O O . LYS B 1 321 ? -31.891 28.297 1.095 1 89.38 321 LYS B O 1
ATOM 5576 N N . MET B 1 322 ? -30.516 27.172 2.441 1 87.75 322 MET B N 1
ATOM 5577 C CA . MET B 1 322 ? -31.531 26.172 2.764 1 87.75 322 MET B CA 1
ATOM 5578 C C . MET B 1 322 ? -32.719 26.828 3.475 1 87.75 322 MET B C 1
ATOM 5580 O O . MET B 1 322 ? -33.875 26.484 3.223 1 87.75 322 MET B O 1
ATOM 5584 N N . LEU B 1 323 ? -32.375 27.781 4.262 1 88.62 323 LEU B N 1
ATOM 5585 C CA . LEU B 1 323 ? -33.375 28.438 5.078 1 88.62 323 LEU B CA 1
ATOM 5586 C C . LEU B 1 323 ? -33.938 29.672 4.379 1 88.62 323 LEU B C 1
ATOM 5588 O O . LEU B 1 323 ? -34.906 30.281 4.836 1 88.62 323 LEU B O 1
ATOM 5592 N N . LYS B 1 324 ? -33.281 30.047 3.318 1 91.19 324 LYS B N 1
ATOM 5593 C CA . LYS B 1 324 ? -33.688 31.234 2.566 1 91.19 324 LYS B CA 1
ATOM 5594 C C . LYS B 1 324 ? -33.594 32.469 3.434 1 91.19 324 LYS B C 1
ATOM 5596 O O . LYS B 1 324 ? -34.531 33.281 3.496 1 91.19 324 LYS B O 1
ATOM 5601 N N . ILE B 1 325 ? -32.5 32.594 4.109 1 91.06 325 ILE B N 1
ATOM 5602 C CA . ILE B 1 325 ? -32.25 33.781 4.945 1 91.06 325 ILE B CA 1
ATOM 5603 C C . ILE B 1 325 ? -30.859 34.312 4.688 1 91.06 325 ILE B C 1
ATOM 5605 O O . ILE B 1 325 ? -29.984 33.594 4.18 1 91.06 325 ILE B O 1
ATOM 5609 N N . SER B 1 326 ? -30.75 35.594 5.027 1 90.62 326 SER B N 1
ATOM 5610 C CA . SER B 1 326 ? -29.406 36.156 5.039 1 90.62 326 SER B CA 1
ATOM 5611 C C . SER B 1 326 ? -28.641 35.75 6.289 1 90.62 326 SER B C 1
ATOM 5613 O O . SER B 1 326 ? -29.094 36 7.41 1 90.62 326 SER B O 1
ATOM 5615 N N . VAL B 1 327 ? -27.562 35.219 6.164 1 91.5 327 VAL B N 1
ATOM 5616 C CA . VAL B 1 327 ? -26.781 34.688 7.277 1 91.5 327 VAL B CA 1
ATOM 5617 C C . VAL B 1 327 ? -26.141 35.844 8.055 1 91.5 327 VAL B C 1
ATOM 5619 O O . VAL B 1 327 ? -25.516 36.719 7.461 1 91.5 327 VAL B O 1
ATOM 5622 N N . PRO B 1 328 ? -26.344 35.875 9.305 1 93.81 328 PRO B N 1
ATOM 5623 C CA . PRO B 1 328 ? -25.688 36.906 10.133 1 93.81 328 PRO B CA 1
ATOM 5624 C C . PRO B 1 328 ? -24.156 36.75 10.117 1 93.81 328 PRO B C 1
ATOM 5626 O O . PRO B 1 328 ? -23.625 35.781 9.594 1 93.81 328 PRO B O 1
ATOM 5629 N N . PRO B 1 329 ? -23.5 37.812 10.633 1 94.19 329 PRO B N 1
ATOM 5630 C CA . PRO B 1 329 ? -22.047 37.719 10.711 1 94.19 329 PRO B CA 1
ATOM 5631 C C . PRO B 1 329 ? -21.562 36.5 11.492 1 94.19 329 PRO B C 1
ATOM 5633 O O . PRO B 1 329 ? -22.172 36.156 12.516 1 94.19 329 PRO B O 1
ATOM 5636 N N . MET B 1 330 ? -20.531 35.875 11.086 1 95.38 330 MET B N 1
ATOM 5637 C CA . MET B 1 330 ? -20 34.656 11.625 1 95.38 330 MET B CA 1
ATOM 5638 C C . MET B 1 330 ? -19.75 34.75 13.125 1 95.38 330 MET B C 1
ATOM 5640 O O . MET B 1 330 ? -20.109 33.875 13.891 1 95.38 330 MET B O 1
ATOM 5644 N N . GLN B 1 331 ? -19.203 35.875 13.555 1 95.06 331 GLN B N 1
ATOM 5645 C CA . GLN B 1 331 ? -18.844 36.031 14.961 1 95.06 331 GLN B CA 1
ATOM 5646 C C . GLN B 1 331 ? -20.078 36.062 15.852 1 95.06 331 GLN B C 1
ATOM 5648 O O . GLN B 1 331 ? -20.031 35.594 16.984 1 95.06 331 GLN B O 1
ATOM 5653 N N . ASP B 1 332 ? -21.156 36.562 15.289 1 96.19 332 ASP B N 1
ATOM 5654 C CA . ASP B 1 332 ? -22.406 36.594 16.047 1 96.19 332 ASP B CA 1
ATOM 5655 C C . ASP B 1 332 ? -22.938 35.188 16.266 1 96.19 332 ASP B C 1
ATOM 5657 O O . ASP B 1 332 ? -23.438 34.875 17.344 1 96.19 332 ASP B O 1
ATOM 5661 N N . ILE B 1 333 ? -22.844 34.469 15.273 1 96.44 333 ILE B N 1
ATOM 5662 C CA . ILE B 1 333 ? -23.328 33.094 15.359 1 96.44 333 ILE B CA 1
ATOM 5663 C C . ILE B 1 333 ? -22.484 32.312 16.375 1 96.44 333 ILE B C 1
ATOM 5665 O O . ILE B 1 333 ? -23.016 31.594 17.219 1 96.44 333 ILE B O 1
ATOM 5669 N N . ILE B 1 334 ? -21.172 32.469 16.312 1 97.12 334 ILE B N 1
ATOM 5670 C CA . ILE B 1 334 ? -20.25 31.781 17.203 1 97.12 334 ILE B CA 1
ATOM 5671 C C . ILE B 1 334 ? -20.531 32.188 18.656 1 97.12 334 ILE B C 1
ATOM 5673 O O . ILE B 1 334 ? -20.625 31.328 19.531 1 97.12 334 ILE B O 1
ATOM 5677 N N . ASN B 1 335 ? -20.703 33.469 18.828 1 96.69 335 ASN B N 1
ATOM 5678 C CA . ASN B 1 335 ? -20.984 33.969 20.172 1 96.69 335 ASN B CA 1
ATOM 5679 C C . ASN B 1 335 ? -22.312 33.406 20.703 1 96.69 335 ASN B C 1
ATOM 5681 O O . ASN B 1 335 ? -22.406 33.062 21.891 1 96.69 335 ASN B O 1
ATOM 5685 N N . LYS B 1 336 ? -23.25 33.406 19.859 1 96.81 336 LYS B N 1
ATOM 5686 C CA . LYS B 1 336 ? -24.547 32.875 20.266 1 96.81 336 LYS B CA 1
ATOM 5687 C C . LYS B 1 336 ? -24.469 31.406 20.656 1 96.81 336 LYS B C 1
ATOM 5689 O O . LYS B 1 336 ? -25.078 30.984 21.641 1 96.81 336 LYS B O 1
ATOM 5694 N N . LEU B 1 337 ? -23.734 30.641 19.891 1 97.75 337 LEU B N 1
ATOM 5695 C CA . LEU B 1 337 ? -23.562 29.219 20.188 1 97.75 337 LEU B CA 1
ATOM 5696 C C . LEU B 1 337 ? -22.844 29.031 21.531 1 97.75 337 LEU B C 1
ATOM 5698 O O . LEU B 1 337 ? -23.219 28.172 22.328 1 97.75 337 LEU B O 1
ATOM 5702 N N . LYS B 1 338 ? -21.875 29.828 21.766 1 97.31 338 LYS B N 1
ATOM 5703 C CA . LYS B 1 338 ? -21.172 29.781 23.047 1 97.31 338 LYS B CA 1
ATOM 5704 C C . LYS B 1 338 ? -22.109 30.141 24.203 1 97.31 338 LYS B C 1
ATOM 5706 O O . LYS B 1 338 ? -22.047 29.516 25.266 1 97.31 338 LYS B O 1
ATOM 5711 N N . GLU B 1 339 ? -22.906 31.094 23.984 1 96.94 339 GLU B N 1
ATOM 5712 C CA . GLU B 1 339 ? -23.906 31.484 25 1 96.94 339 GLU B CA 1
ATOM 5713 C C . GLU B 1 339 ? -24.859 30.328 25.297 1 96.94 339 GLU B C 1
ATOM 5715 O O . GLU B 1 339 ? -25.312 30.172 26.422 1 96.94 339 GLU B O 1
ATOM 5720 N N . MET B 1 340 ? -25.094 29.625 24.281 1 97.12 340 MET B N 1
ATOM 5721 C CA . MET B 1 340 ? -26 28.484 24.422 1 97.12 340 MET B CA 1
ATOM 5722 C C . MET B 1 340 ? -25.297 27.312 25.094 1 97.12 340 MET B C 1
ATOM 5724 O O . MET B 1 340 ? -25.906 26.297 25.375 1 97.12 340 MET B O 1
ATOM 5728 N N . GLY B 1 341 ? -23.938 27.406 25.281 1 96.62 341 GLY B N 1
ATOM 5729 C CA . GLY B 1 341 ? -23.203 26.406 26.047 1 96.62 341 GLY B CA 1
ATOM 5730 C C . GLY B 1 341 ? -22.406 25.469 25.156 1 96.62 341 GLY B C 1
ATOM 5731 O O . GLY B 1 341 ? -21.891 24.453 25.625 1 96.62 341 GLY B O 1
ATOM 5732 N N . PHE B 1 342 ? -22.328 25.797 23.891 1 97.5 342 PHE B N 1
ATOM 5733 C CA . PHE B 1 342 ? -21.625 24.906 22.969 1 97.5 342 PHE B CA 1
ATOM 5734 C C . PHE B 1 342 ? -20.25 25.484 22.609 1 97.5 342 PHE B C 1
ATOM 5736 O O . PHE B 1 342 ? -20.047 26.703 22.688 1 97.5 342 PHE B O 1
ATOM 5743 N N . ASN B 1 343 ? -19.344 24.625 22.328 1 96.94 343 ASN B N 1
ATOM 5744 C CA . ASN B 1 343 ? -18.125 25.047 21.672 1 96.94 343 ASN B CA 1
ATOM 5745 C C . ASN B 1 343 ? -18.344 25.312 20.188 1 96.94 343 ASN B C 1
ATOM 5747 O O . ASN B 1 343 ? -19.109 24.594 19.531 1 96.94 343 ASN B O 1
ATOM 5751 N N . ALA B 1 344 ? -17.766 26.375 19.703 1 97.56 344 ALA B N 1
ATOM 5752 C CA . ALA B 1 344 ? -17.891 26.703 18.297 1 97.56 344 ALA B CA 1
ATOM 5753 C C . ALA B 1 344 ? -16.672 27.5 17.812 1 97.56 344 ALA B C 1
ATOM 5755 O O . ALA B 1 344 ? -16.203 28.406 18.5 1 97.56 344 ALA B O 1
ATOM 5756 N N . VAL B 1 345 ? -16.203 27.109 16.688 1 97.12 345 VAL B N 1
ATOM 5757 C CA . VAL B 1 345 ? -15.047 27.797 16.125 1 97.12 345 VAL B CA 1
ATOM 5758 C C . VAL B 1 345 ? -15.164 27.828 14.594 1 97.12 345 VAL B C 1
ATOM 5760 O O . VAL B 1 345 ? -15.836 26.984 14 1 97.12 345 VAL B O 1
ATOM 5763 N N . VAL B 1 346 ? -14.57 28.891 14 1 96.88 346 VAL B N 1
ATOM 5764 C CA . VAL B 1 346 ? -14.461 28.953 12.547 1 96.88 346 VAL B CA 1
ATOM 5765 C C . VAL B 1 346 ? -13.344 28.031 12.07 1 96.88 346 VAL B C 1
ATOM 5767 O O . VAL B 1 346 ? -12.25 28.016 12.648 1 96.88 346 VAL B O 1
ATOM 5770 N N . THR B 1 347 ? -13.617 27.25 11.109 1 96.44 347 THR B N 1
ATOM 5771 C CA . THR B 1 347 ? -12.625 26.297 10.625 1 96.44 347 THR B CA 1
ATOM 5772 C C . THR B 1 347 ? -11.461 27.016 9.961 1 96.44 347 THR B C 1
ATOM 5774 O O . THR B 1 347 ? -11.625 28.109 9.43 1 96.44 347 THR B O 1
ATOM 5777 N N . HIS B 1 348 ? -10.25 26.438 9.977 1 97.12 348 HIS B N 1
ATOM 5778 C CA . HIS B 1 348 ? -9.07 27.062 9.406 1 97.12 348 HIS B CA 1
ATOM 5779 C C . HIS B 1 348 ? -9.109 27.016 7.879 1 97.12 348 HIS B C 1
ATOM 5781 O O . HIS B 1 348 ? -8.43 27.797 7.215 1 97.12 348 HIS B O 1
ATOM 5787 N N . TYR B 1 349 ? -9.953 26.125 7.289 1 94.44 349 TYR B N 1
ATOM 5788 C CA . TYR B 1 349 ? -9.906 25.875 5.855 1 94.44 349 TYR B CA 1
ATOM 5789 C C . TYR B 1 349 ? -11.109 26.484 5.148 1 94.44 349 TYR B C 1
ATOM 5791 O O . TYR B 1 349 ? -11.141 26.562 3.918 1 94.44 349 TYR B O 1
ATOM 5799 N N . ASN B 1 350 ? -12.141 26.875 5.883 1 92.44 350 ASN B N 1
ATOM 5800 C CA . ASN B 1 350 ? -13.391 27.438 5.363 1 92.44 350 ASN B CA 1
ATOM 5801 C C . ASN B 1 350 ? -13.898 28.578 6.23 1 92.44 350 ASN B C 1
ATOM 5803 O O . ASN B 1 350 ? -14.477 28.344 7.293 1 92.44 350 ASN B O 1
ATOM 5807 N N . PRO B 1 351 ? -13.781 29.734 5.719 1 92.06 351 PRO B N 1
ATOM 5808 C CA . PRO B 1 351 ? -14.211 30.891 6.516 1 92.06 351 PRO B CA 1
ATOM 5809 C C . PRO B 1 351 ? -15.711 30.891 6.801 1 92.06 351 PRO B C 1
ATOM 5811 O O . PRO B 1 351 ? -16.172 31.562 7.723 1 92.06 351 PRO B O 1
ATOM 5814 N N . LYS B 1 352 ? -16.453 30.172 6.055 1 94 352 LYS B N 1
ATOM 5815 C CA . LYS B 1 352 ? -17.891 30.094 6.25 1 94 352 LYS B CA 1
ATOM 5816 C C . LYS B 1 352 ? -18.281 28.859 7.043 1 94 352 LYS B C 1
ATOM 5818 O O . LYS B 1 352 ? -19.469 28.609 7.266 1 94 352 LYS B O 1
ATOM 5823 N N . GLY B 1 353 ? -17.328 28.109 7.461 1 95.31 353 GLY B N 1
ATOM 5824 C CA . GLY B 1 353 ? -17.578 26.859 8.156 1 95.31 353 GLY B CA 1
ATOM 5825 C C . GLY B 1 353 ? -17.453 26.984 9.664 1 95.31 353 GLY B C 1
ATOM 5826 O O . GLY B 1 353 ? -16.516 27.609 10.172 1 95.31 353 GLY B O 1
ATOM 5827 N N . ILE B 1 354 ? -18.422 26.391 10.398 1 96.25 354 ILE B N 1
ATOM 5828 C CA . ILE B 1 354 ? -18.406 26.375 11.859 1 96.25 354 ILE B CA 1
ATOM 5829 C C . ILE B 1 354 ? -18.25 24.938 12.352 1 96.25 354 ILE B C 1
ATOM 5831 O O . ILE B 1 354 ? -19.031 24.062 11.984 1 96.25 354 ILE B O 1
ATOM 5835 N N . LYS B 1 355 ? -17.25 24.688 13.078 1 96.56 355 LYS B N 1
ATOM 5836 C CA . LYS B 1 355 ? -17.141 23.453 13.844 1 96.56 355 LYS B CA 1
ATOM 5837 C C . LYS B 1 355 ? -17.688 23.641 15.258 1 96.56 355 LYS B C 1
ATOM 5839 O O . LYS B 1 355 ? -17.359 24.609 15.938 1 96.56 355 LYS B O 1
ATOM 5844 N N . THR B 1 356 ? -18.531 22.688 15.68 1 97.19 356 THR B N 1
ATOM 5845 C CA . THR B 1 356 ? -19.188 22.844 16.969 1 97.19 356 THR B CA 1
ATOM 5846 C C . THR B 1 356 ? -19.672 21.484 17.484 1 97.19 356 THR B C 1
ATOM 5848 O O . THR B 1 356 ? -19.75 20.516 16.719 1 97.19 356 THR B O 1
ATOM 5851 N N . ASP B 1 357 ? -19.812 21.375 18.766 1 96.31 357 ASP B N 1
ATOM 5852 C CA . ASP B 1 357 ? -20.422 20.172 19.344 1 96.31 357 ASP B CA 1
ATOM 5853 C C . ASP B 1 357 ? -21.938 20.312 19.406 1 96.31 357 ASP B C 1
ATOM 5855 O O . ASP B 1 357 ? -22.625 19.422 19.922 1 96.31 357 ASP B O 1
ATOM 5859 N N . ALA B 1 358 ? -22.484 21.422 18.844 1 95.62 358 ALA B N 1
ATOM 5860 C CA . ALA B 1 358 ? -23.922 21.625 18.766 1 95.62 358 ALA B CA 1
ATOM 5861 C C . ALA B 1 358 ? -24.516 20.844 17.594 1 95.62 358 ALA B C 1
ATOM 5863 O O . ALA B 1 358 ? -23.812 20.516 16.641 1 95.62 358 ALA B O 1
ATOM 5864 N N . THR B 1 359 ? -25.797 20.547 17.688 1 93.94 359 THR B N 1
ATOM 5865 C CA . THR B 1 359 ? -26.5 19.922 16.578 1 93.94 359 THR B CA 1
ATOM 5866 C C . THR B 1 359 ? -26.859 20.953 15.516 1 93.94 359 THR B C 1
ATOM 5868 O O . THR B 1 359 ? -26.781 22.156 15.758 1 93.94 359 THR B O 1
ATOM 5871 N N . LEU B 1 360 ? -27.188 20.422 14.414 1 93.56 360 LEU B N 1
ATOM 5872 C CA . LEU B 1 360 ? -27.625 21.328 13.352 1 93.56 360 LEU B CA 1
ATOM 5873 C C . LEU B 1 360 ? -28.812 22.156 13.805 1 93.56 360 LEU B C 1
ATOM 5875 O O . LEU B 1 360 ? -28.906 23.344 13.477 1 93.56 360 LEU B O 1
ATOM 5879 N N . LYS B 1 361 ? -29.641 21.484 14.484 1 94 361 LYS B N 1
ATOM 5880 C CA . LYS B 1 361 ? -30.812 22.172 15.016 1 94 361 LYS B CA 1
ATOM 5881 C C . LYS B 1 361 ? -30.391 23.359 15.875 1 94 361 LYS B C 1
ATOM 5883 O O . LYS B 1 361 ? -30.969 24.453 15.758 1 94 361 LYS B O 1
ATOM 5888 N N . ASN B 1 362 ? -29.422 23.172 16.734 1 95.88 362 ASN B N 1
ATOM 5889 C CA . ASN B 1 362 ? -28.922 24.234 17.609 1 95.88 362 ASN B CA 1
ATOM 5890 C C . ASN B 1 362 ? -28.281 25.359 16.797 1 95.88 362 ASN B C 1
ATOM 5892 O O . ASN B 1 362 ? -28.422 26.547 17.141 1 95.88 362 ASN B O 1
ATOM 5896 N N . VAL B 1 363 ? -27.625 25 15.773 1 95.5 363 VAL B N 1
ATOM 5897 C CA . VAL B 1 363 ? -26.953 25.984 14.93 1 95.5 363 VAL B CA 1
ATOM 5898 C C . VAL B 1 363 ? -28 26.844 14.227 1 95.5 363 VAL B C 1
ATOM 5900 O O . VAL B 1 363 ? -27.875 28.062 14.156 1 95.5 363 VAL B O 1
ATOM 5903 N N . ILE B 1 364 ? -29.016 26.188 13.734 1 94.62 364 ILE B N 1
ATOM 5904 C CA . ILE B 1 364 ? -30.109 26.906 13.062 1 94.62 364 ILE B CA 1
ATOM 5905 C C . ILE B 1 364 ? -30.797 27.844 14.047 1 94.62 364 ILE B C 1
ATOM 5907 O O . ILE B 1 364 ? -31.094 29 13.703 1 94.62 364 ILE B O 1
ATOM 5911 N N . GLU B 1 365 ? -31 27.344 15.156 1 94.88 365 GLU B N 1
ATOM 5912 C CA . GLU B 1 365 ? -31.594 28.172 16.203 1 94.88 365 GLU B CA 1
ATOM 5913 C C . GLU B 1 365 ? -30.734 29.391 16.484 1 94.88 365 GLU B C 1
ATOM 5915 O O . GLU B 1 365 ? -31.266 30.5 16.641 1 94.88 365 GLU B O 1
ATOM 5920 N N . ALA B 1 366 ? -29.469 29.203 16.625 1 95.88 366 ALA B N 1
ATOM 5921 C CA . ALA B 1 366 ? -28.547 30.297 16.875 1 95.88 366 ALA B CA 1
ATOM 5922 C C . ALA B 1 366 ? -28.609 31.328 15.742 1 95.88 366 ALA B C 1
ATOM 5924 O O . ALA B 1 366 ? -28.594 32.531 15.992 1 95.88 366 ALA B O 1
ATOM 5925 N N . ILE B 1 367 ? -28.703 30.875 14.539 1 94.62 367 ILE B N 1
ATOM 5926 C CA . ILE B 1 367 ? -28.766 31.734 13.375 1 94.62 367 ILE B CA 1
ATOM 5927 C C . ILE B 1 367 ? -30.047 32.562 13.414 1 94.62 367 ILE B C 1
ATOM 5929 O O . ILE B 1 367 ? -30.016 33.781 13.188 1 94.62 367 ILE B O 1
ATOM 5933 N N . TYR B 1 368 ? -31.094 31.922 13.773 1 92.81 368 TYR B N 1
ATOM 5934 C CA . TYR B 1 368 ? -32.375 32.625 13.836 1 92.81 368 TYR B CA 1
ATOM 5935 C C . TYR B 1 368 ? -32.375 33.688 14.922 1 92.81 368 TYR B C 1
ATOM 5937 O O . TYR B 1 368 ? -32.906 34.781 14.742 1 92.81 368 TYR B O 1
ATOM 5945 N N . GLN B 1 369 ? -31.859 33.375 15.953 1 92.69 369 GLN B N 1
ATOM 5946 C CA . GLN B 1 369 ? -31.812 34.312 17.078 1 92.69 369 GLN B CA 1
ATOM 5947 C C . GLN B 1 369 ? -30.953 35.531 16.734 1 92.69 369 GLN B C 1
ATOM 5949 O O . GLN B 1 369 ? -31.203 36.625 17.219 1 92.69 369 GLN B O 1
ATOM 5954 N N . CYS B 1 370 ? -29.953 35.312 15.953 1 92 370 CYS B N 1
ATOM 5955 C CA . CYS B 1 370 ? -29.094 36.406 15.531 1 92 370 CYS B CA 1
ATOM 5956 C C . CYS B 1 370 ? -29.797 37.281 14.5 1 92 370 CYS B C 1
ATOM 5958 O O . CYS B 1 370 ? -29.484 38.469 14.375 1 92 370 CYS B O 1
ATOM 5960 N N . THR B 1 371 ? -30.703 36.688 13.734 1 84.44 371 THR B N 1
ATOM 5961 C CA . THR B 1 371 ? -31.422 37.406 12.711 1 84.44 371 THR B CA 1
ATOM 5962 C C . THR B 1 371 ? -32.531 38.25 13.336 1 84.44 371 THR B C 1
ATOM 5964 O O . THR B 1 371 ? -32.844 39.344 12.836 1 84.44 371 THR B O 1
ATOM 5967 N N . LYS B 1 372 ? -33.281 37.844 14.352 1 75.62 372 LYS B N 1
ATOM 5968 C CA . LYS B 1 372 ? -34.344 38.562 15.008 1 75.62 372 LYS B CA 1
ATOM 5969 C C . LYS B 1 372 ? -33.781 39.781 15.773 1 75.62 372 LYS B C 1
ATOM 5971 O O . LYS B 1 372 ? -34.469 40.781 15.914 1 75.62 372 LYS B O 1
ATOM 5976 N N . ILE B 1 373 ? -32.656 39.625 16.297 1 58.38 373 ILE B N 1
ATOM 5977 C CA . ILE B 1 373 ? -32.094 40.719 17.047 1 58.38 373 ILE B CA 1
ATOM 5978 C C . ILE B 1 373 ? -31.672 41.844 16.078 1 58.38 373 ILE B C 1
ATOM 5980 O O . ILE B 1 373 ? -31.469 42.969 16.5 1 58.38 373 ILE B O 1
ATOM 5984 N N . ARG B 1 374 ? -31.891 41.688 14.703 1 50.41 374 ARG B N 1
ATOM 5985 C CA . ARG B 1 374 ? -31.641 42.812 13.805 1 50.41 374 ARG B CA 1
ATOM 5986 C C . ARG B 1 374 ? -32.938 43.375 13.273 1 50.41 374 ARG B C 1
ATOM 5988 O O . ARG B 1 374 ? -33.875 42.625 12.945 1 50.41 374 ARG B O 1
#

Sequence (748 aa):
MILKEGEVVFEVPDKLTVTKKDEVFYNPRMKTCRDISIAVIQAFLNLYHKRDKFYIADALAGSGIRGLRYAKELEFNGELKVFLNDINPKAYEKIINNAKLNEIENIDVFNEDANTFLSKHFRFFNVVDIDPFGSPAPYVEQAIRALVTRNGLLCLTATDTAALCGRSKKSCLRKYLAYPLFGRDCHEFALRVLVGYVMRMATKYELALKPVFCHATDHYVRVYLVTDRGAKRADKVFEMLGYVKDVNGIKIIKKFEEGYEKGFAGPLYIGNLYDKALVEEALKIAEKREFSERVLKILNAIKGESAINQVGCYDTHQIGKMLKISVPPMQDIINKLKEMGFNAVVTHYNPKGIKTDATLKNVIEAIYQCTKIRMILKEGEVVFEVPDKLTVTKKDEVFYNPRMKTCRDISIAVIQAFLNLYHKRDKFYIADALAGSGIRGLRYAKELEFNGELKVFLNDINPKAYEKIINNAKLNEIENIDVFNEDANTFLSKHFRFFNVVDIDPFGSPAPYVEQAIRALVTRNGLLCLTATDTAALCGRSKKSCLRKYLAYPLFGRDCHEFALRVLVGYVMRMATKYELALKPVFCHATDHYVRVYLVTDRGAKRADKVFEMLGYVKDVNGIKIIKKFEEGYEKGFAGPLYIGNLYDKALVEEALKIAEKREFSERVLKILNAIKGESAINQVGCYDTHQIGKMLKISVPPMQDIINKLKEMGFNAVVTHYNPKGIKTDATLKNVIEAIYQCTKIR

InterPro domains:
  IPR002905 tRNA methyltransferase, Trm1 [PF02005] (6-367)
  IPR002905 tRNA methyltransferase, Trm1 [PS51626] (1-367)
  IPR002905 tRNA methyltransferase, Trm1 [PTHR10631] (2-367)
  IPR002905 tRNA methyltransferase, Trm1 [TIGR00308] (3-374)
  IPR022923 tRNA (guanine(26)-N(2))-dimethyltransferase, archaeal and bacterial [MF_00290] (1-369)
  IPR029063 S-adenosyl-L-methionine-dependent methyltransferase superfamily [G3DSA:3.40.50.150] (1-308)
  IPR029063 S-adenosyl-L-methionine-dependent methyltransferase superfamily [SSF53335] (2-366)
  IPR042296 tRNA methyltransferase, Trm1, C-terminal [G3DSA:3.30.56.70] (312-368)

Secondary structure (DSSP, 8-state):
-EEEETTEEEE--SS---STTSSS---GGGHHHHHHHHHHHHHHHHHT---SEEEEEESS-TTSHHHHHHHHH---SSEEEEEEE-S-HHHHHHHHHHHHHTT--SEEEE-S-HHHHHHTTTT-BSEEEE--SS-SHHHHHHHHHHB-SSS-EEEEEE--HHHHTTS-HHHHHHHHSSB---STTHHHHHHHHHHHHHHHHHGGGTEEEEEEEEEEETTEEEEEEEEEE-HHHHHHGGGGEEEEEEETTEEEEEEGGG---TT-EEEEE-S-S--HHHHHHHHHHHHHTT--HHHHHHHHHHHHHHT---SS-EEHHHHHHHHTSPPPPHHHHHHHHHHTT--EEE-SS-TTEEEESS-HHHHHHHHHHHHHT-/-EEEETTEEEE--SS---STT-SS---GGGHHHHHHHHHHHHHHHHHH---SEEEEEESS-TTSHHHHHHHHH---SSEEEEEEE-S-HHHHHHHHHHHHHTT--SEEEE-S-HHHHHHTTTT-BSEEEE--SS-SHHHHHHHHHHB-SSS-EEEEEE--HHHHTTS-HHHHHHHHSSB---STTHHHHHHHHHHHHHHHHHHTTTEEEEEEEEEEETTEEEEEEEEEE-HHHHHHGGGGEEEEEEETTEEEEEEGGG---TT-EEEEE-S-S--HHHHHHHHHHHHHTT--HHHHHHHHHHHHHHT---SS-EEHHHHHHHHTSPPPPHHHHHHHHHHTT--EEE-SS-TTEEEESS-HHHHHHHHHHHHHT-

Solvent-accessible surface area (backbone atoms only — not comparable to full-atom values): 37775 Å² total; per-residue (Å²): 76,78,45,74,55,92,94,36,51,38,72,44,66,79,80,73,77,69,45,90,81,42,78,53,41,62,58,76,86,46,48,60,58,47,54,50,47,52,23,43,52,44,22,42,48,71,74,65,51,82,65,57,62,46,34,34,33,26,39,52,31,34,46,23,59,64,47,51,36,51,56,69,67,54,83,70,92,56,51,63,37,26,37,35,18,17,62,46,61,63,18,36,53,43,29,54,50,29,29,58,72,58,71,56,72,51,58,48,79,40,68,35,52,46,54,31,54,29,38,71,34,62,49,61,22,38,27,36,37,41,55,49,86,29,64,43,57,90,45,45,66,33,46,57,49,13,26,28,56,60,65,9,37,42,34,43,28,32,45,42,44,53,21,36,31,26,77,28,45,68,56,17,31,33,50,48,68,18,40,38,44,63,60,93,56,8,57,60,44,24,49,23,34,53,50,28,32,53,33,55,68,33,17,54,74,25,23,21,56,41,53,38,39,64,50,44,53,95,69,32,36,37,43,31,29,35,31,34,64,34,59,69,54,19,58,49,50,53,74,41,23,16,31,41,28,76,58,93,64,44,70,46,77,39,50,41,75,62,34,44,46,72,80,43,17,24,56,16,41,66,63,63,55,38,34,55,69,46,41,50,42,16,43,51,46,34,57,75,66,62,53,56,69,66,53,50,51,42,42,51,25,44,46,52,47,41,74,39,87,52,82,67,49,46,44,48,65,59,48,17,59,75,67,69,48,84,66,63,61,66,67,58,38,38,50,42,36,40,72,73,70,31,59,55,36,55,40,69,73,31,90,56,22,37,37,41,78,56,50,69,67,53,51,51,50,31,46,49,57,56,50,66,76,98,77,81,45,75,56,93,95,36,50,38,72,45,66,80,81,73,76,68,45,90,79,42,75,55,41,61,59,77,86,46,49,58,58,48,53,48,47,52,22,45,51,44,22,43,48,71,74,64,52,81,66,58,63,45,34,35,34,24,38,53,31,35,45,23,60,64,47,50,37,50,57,70,67,55,84,71,95,56,50,61,36,26,36,34,21,18,62,48,62,62,14,34,52,42,29,54,51,28,29,58,72,59,70,57,74,47,58,48,79,39,69,36,53,45,53,32,54,28,38,71,34,62,50,59,21,38,28,34,37,42,55,48,87,31,63,42,58,91,46,46,65,33,45,57,48,12,24,28,54,60,66,9,36,42,35,42,27,33,43,42,44,52,21,37,31,26,76,29,47,68,57,17,32,33,50,47,68,20,40,37,44,63,61,93,54,8,56,61,45,24,49,23,34,53,50,27,33,53,34,55,69,34,17,56,74,25,24,23,55,40,53,38,39,64,51,45,53,96,69,33,36,37,43,31,27,35,30,34,65,34,61,70,54,19,57,51,49,52,73,40,23,15,30,39,28,77,58,94,64,44,70,46,77,38,50,42,76,62,33,46,47,72,81,42,18,26,57,16,42,65,63,62,54,39,33,54,68,45,40,51,43,15,41,52,46,34,57,75,66,62,53,53,68,68,53,51,52,43,42,51,26,45,45,51,48,41,76,40,88,52,84,68,48,44,43,46,64,59,50,17,61,75,67,70,48,83,67,63,61,68,67,57,39,38,50,44,35,41,73,72,70,31,58,56,35,55,41,68,74,33,89,56,22,37,35,41,75,56,51,69,68,54,50,52,50,28,46,49,56,57,48,68,77,99

Radius of gyration: 28.81 Å; Cα contacts (8 Å, |Δi|>4): 1630; chains: 2; bounding box: 64×90×54 Å

Foldseek 3Di:
DWDDAQLFIFDDDPDAPQDPPDLFHDDPVCSLVLLLVLLLVLLLCVPQDDDQEAEEEPLAQRLVVSQLCNQVPRDDNHQYAYEYEHQRVSSQVRNVVRCVVSVRDRYHYYNRHSLVVLQVQFLNHLEYAEEDAAASQVNLLSSLRNHHQFNRKYKDKHLNLCPQLQVDQPVVCVRQVKGADHDLQSQLSSFFSNQLSSQLSNLVVQKGWAWADWDRDDRMIMTMIGIHHHNVNSVCSQQQWWWWAADLQDIDTGRNVVDDDPRTIDRTGQWQNHDLSSLVSSLVVCVVSVPDPLSNLQSVQVNLSNVARDDTFGFQVSVCVVVVHDFDDPVQLQVLCVVVVKRWGQHSNHNRTIGIPDDPVSSNVSRVVSVVVD/DWDDAQLFIFDDDPDAPQDPPDLFHDDPVCSLVLLLVLLLVLLLCVPQDDDQEAEEEPLAQRLVVSQLCNQVPRDDNHQYAYEYEHQRVSSQVRNVVRCVVSVRDRYHYYNRHSLVVLQVQFLNHLEYAEEDAAASQVNLLSSLRNHHQFNRKYKYKHLNLCPQLQVDQPVVCVRQVKGADHDLQSQLSSFFSNQLSSQLSNLVVQKGWAWADWDRDDRMIMTMIGIHHHNVNSVCSQQQWWWWADDLQDIDTGRNVVDDDPRTIDRTGQWQNHDLSSLVSSLVVCVVSVPDPLSNLQSVQVNLSNVARDDTFGFQVSVCVVVVHDFDDPVQLQVLCVVVVKRWGQHSNHNRTIGIPDDPVSSVVSRVVSVVVD

pLDDT: mean 94.42, std 6.84, range [50.41, 98.94]